Protein 5SY8 (pdb70)

Sequence (601 aa):
EVQLVESGGGLVKPGGSLRLSSCSASGFDFDNAWMTWVRQPPGKGLEWVGRITGPGEGWSVDYAAPVEGRFTISRLNSINFLYLEEMNNLRMEDSGLLYFCCARTGKYYDFWSGYPPGEEYFQDWGRGTLVTVSSASTKGPSVFPLAPSSSKSTSGGTAALGCCLVKDYFPEPVTVSWNSGALTSGVHTFPAVLQSSGLYSLSSVVVTVPSSSLGTQTYICNVNHKPSNTKVDKRVEPKSCELTQETGVSVALGQTVTITCCQQGDSLRSHYASWYQKKPGQAPILLFYGKNNNRPSGVPDRFSSGSASGNTASLTISGAQAEEDDAEYYCCSSRDKSGSRLSVFGGGTKKLTVLSQPKAAPSSVTLFPPSSEELQANKATLVCLISSDFYPGAVTVAWKADSSPVKAGVETTTPSSKQSSNNKYAASSYLSLTPEQWKSHRSYSCCQVTHEGSTVEKTVAPTECCGIHFRRRHYVRHLPKEVSQNDIIKALASPLINNDGMVVSDFADHVITREQNFPTGLPVEPVGVAIPHTDSKYVRQNAISVGILAEPVNFEDAGGEPDPVPVRVVFMLALGNWFDITNVLWWIKAVIQDEDFMQQLLVMNDDDEIYQSSIYTRISELEHH

Solvent-accessible surface area: 26384 Å² total; per-residue (Å²): 125,39,110,14,90,16,58,40,28,29,86,14,139,61,50,21,66,31,126,0,18,0,34,4,47,55,34,78,3,62,47,14,3,0,0,0,0,6,27,22,102,84,72,18,9,57,8,0,0,0,7,0,1,65,41,26,48,127,40,42,28,42,12,83,59,1,120,80,26,3,73,5,46,32,82,44,100,100,40,57,0,22,0,66,0,61,86,3,110,127,97,0,16,2,45,0,0,0,0,54,6,8,62,30,28,26,21,93,58,4,80,14,8,0,11,4,24,0,63,39,25,2,177,18,15,109,1,38,5,13,86,20,87,81,80,23,11,48,14,19,11,3,20,2,15,78,124,12,46,86,86,48,68,0,10,1,0,0,2,0,25,36,0,3,33,76,84,16,76,25,42,1,39,100,48,91,39,102,87,40,50,48,55,5,64,24,6,101,24,115,78,20,30,33,2,11,0,0,14,0,71,6,79,34,111,29,28,73,120,97,61,13,55,0,28,3,44,0,155,57,34,126,29,158,42,104,41,124,4,98,50,84,107,56,153,11,80,17,63,123,45,35,78,11,52,90,40,94,90,14,65,3,44,0,83,11,113,3,13,184,35,6,35,8,4,3,0,24,10,50,111,62,96,19,4,82,10,4,2,38,10,107,105,51,79,35,123,79,18,59,114,64,4,42,10,66,60,84,59,52,44,4,18,1,31,2,66,19,0,76,43,102,3,52,7,57,0,5,0,1,3,1,46,65,57,32,16,105,52,6,27,14,1,62,13,0,98,0,16,1,73,48,54,114,137,18,70,9,68,12,29,10,4,29,9,15,71,68,1,52,146,60,114,50,3,7,0,0,0,6,0,19,52,0,13,17,14,50,31,89,29,46,4,14,6,50,102,60,115,33,115,86,36,42,37,61,20,106,48,35,133,25,129,82,84,54,42,0,2,1,0,3,2,57,20,69,27,71,92,11,89,73,56,186,24,5,4,0,50,0,42,5,92,71,70,75,42,88,79,48,8,21,31,134,125,99,83,24,67,10,90,98,97,2,6,95,81,8,87,87,107,30,55,50,64,68,0,0,105,18,2,0,40,16,0,55,113,46,25,3,4,32,95,60,0,9,75,42,0,19,68,66,9,125,104,120,33,4,0,0,77,17,137,38,30,5,0,0,5,0,28,8,71,28,96,44,17,162,76,20,0,2,1,0,0,3,0,64,38,78,29,84,1,108,10,32,42,73,107,122,107,69,4,76,0,56,0,0,6,0,5,0,7,10,20,29,15,44,22,0,72,4,13,108,29,2,26,61,17,2,120,63,98,105,4,0,91,89,0,27,109,35,88,33,74,93,0,39,102,21,4,107,67,71,8,34,86,49,83,136,183

B-factor: mean 30.83, std 8.87, range [17.19, 96.01]

Radius of gyration: 32.03 Å; Cα contacts (8 Å, |Δi|>4): 1513; chains: 3; bounding box: 72×78×82 Å

Foldseek 3Di:
DWAKDKDFADEDAQQAKTKMKIAIDDDQLQQWKKWKWWAAVPGDIGTAKIFGHVVVPRDIDGDVVQPPFWDWDADNVRRMIMIIGGNDDQRNWGWMKMFTKDFDADVPPGDPPGDIDGDDMHPTGGHGYAPDDFDFWDKAWFAWDPVQDDDQKGKIWMKTDFGDDDDKDKDKPVNPDDAQKDKDDWDQDPVRTIMTMIMGMDGPVCLVPDWIWMWMADVVVRDTDIGIHHHPHD/DKAWDAEDEAEAFAKDKTKIFDQQLQAKKKWKWWADPPDDIDTADIDDWDGDPPRDPQWTWHGDHRMIMIMGRTDHQVSQTKMKIKIANHHPDPDMDIYPIYGYHHQDDDFDAWDKDKDWFDPVQVVVFWTKIKIKIDQGPPQDKDKWKDQQNHTDDPQKDKDGWDQDPVRGIIIMMMHIDTSVSLQVGQKMKIWMADPRDIDMDMDGPVDD/DADADLCLEDEDEPPQAPLNVLCSNCVVCVVVVFFAVCQSVQLVVVCVPQWAWDAFPPAIEGEGGHDLCGTDHWYKHKYFYPFFYWIQDRPPDPDTGGHGIYIYTHHNDDVVVVLVVVVVVVVSNPSVVVVVVNPDDSVVVRVVVVVSVVVSVVD

Nearest PDB structures (foldseek):
  5sy8-assembly1_L  TM=1.005E+00  e=1.284E-41  Homo sapiens
  5tfw-assembly1_L  TM=9.901E-01  e=6.618E-39  Homo sapiens
  5t5b-assembly1_L  TM=9.872E-01  e=4.093E-39  Homo sapiens
  5t29-assembly1_L  TM=7.265E-01  e=7.711E-38  Homo sapiens
  7mfb-assembly1_L  TM=7.291E-01  e=1.054E-36  Homo sapiens

Secondary structure (DSSP, 8-state):
--EEEEE---EE-TT--EEEEEEEESS-GGG-EEEEEEE-TTS--EEEEEE--GGGTT-EEE-TTTBTTEEEEEETTTTEEEEEE-S--GGG-EEEEEEEEEEE--TTT--TT-EEEEEEE---EEEEE--PPPBPPEEEEE---GGGEETTEEEEEEEEEEEBSS--EEEEGGGTB-TTEEEPPPEE-TTS-EEEEEEEEEEGGGTTT--EEEEEEEGGGTEEEEEEE-----/--EE-SEEEEETT--EEEEEE-GGGGTS--EEEEE-TTS--EEEEBTTTB--TTS-TTEEEEEETTEEEEEESS--GGG-EEEEEEEESSTT-S-EEE---EEEEEE-S--BPPEEEEEPPPHHHHHTT-EEEEEEEEEEBSS--EEEEEETTEEE-TTEEEPPPEE-TTS-EEEEEEEEE-HHHHHHSS-EEEEEEETTEEEEEEE-TT--/--B--GGGEEEE-TT--HHHHHHHHHHHHHHTTSB-TTHHHHHHHHHHHS--EE--SSSEEE-----GGGBSS-EEEEEEEEEEEEE-BTT--SS-EEEEEEEEEE--SHHHHHHHHHHHHHHTT-HHHHHHHTTS-HHHHHHHHHHHHHHHHH-

Structure (mmCIF, N/CA/C/O backbone):
data_5SY8
#
_entry.id   5SY8
#
_cell.length_a   41.404
_cell.length_b   56.596
_cell.length_c   64.196
_cell.angle_alpha   101.75
_cell.angle_beta   101.19
_cell.angle_gamma   92.17
#
_symmetry.space_group_name_H-M   'P 1'
#
loop_
_entity.id
_entity.type
_entity.pdbx_description
1 polymer '10E8 FAB HEAVY CHAIN'
2 polymer '10E8 FAB LIGHT CHAIN'
3 polymer '10E8 EPITOPE SCAFFOLD T117v2'
4 non-polymer GLYCEROL
5 water water
#
loop_
_atom_site.group_PDB
_atom_site.id
_atom_site.type_symbol
_atom_site.label_atom_id
_atom_site.label_alt_id
_atom_site.label_comp_id
_atom_site.label_asym_id
_atom_site.label_entity_id
_atom_site.label_seq_id
_atom_site.pdbx_PDB_ins_code
_atom_site.Cartn_x
_atom_site.Cartn_y
_atom_site.Cartn_z
_atom_site.occupancy
_atom_site.B_iso_or_equiv
_atom_site.auth_seq_id
_atom_site.auth_comp_id
_atom_site.auth_asym_id
_atom_site.auth_atom_id
_atom_site.pdbx_PDB_model_num
ATOM 1 N N . GLU A 1 1 ? -18.847 57.357 -54.707 1.00 35.77 1 GLU H N 1
ATOM 2 C CA . GLU A 1 1 ? -19.654 56.173 -54.438 1.00 35.18 1 GLU H CA 1
ATOM 3 C C . GLU A 1 1 ? -19.841 55.328 -55.694 1.00 34.00 1 GLU H C 1
ATOM 4 O O . GLU A 1 1 ? -19.024 54.460 -56.012 1.00 34.15 1 GLU H O 1
ATOM 6 N N . VAL A 1 2 ? -20.929 55.584 -56.409 1.00 32.76 2 VAL H N 1
ATOM 7 C CA . VAL A 1 2 ? -21.182 54.883 -57.658 1.00 31.32 2 VAL H CA 1
ATOM 8 C C . VAL A 1 2 ? -20.339 55.486 -58.780 1.00 30.87 2 VAL H C 1
ATOM 9 O O . VAL A 1 2 ? -20.336 56.702 -58.989 1.00 31.20 2 VAL H O 1
ATOM 13 N N . GLN A 1 3 ? -19.615 54.624 -59.483 1.00 30.39 3 GLN H N 1
ATOM 14 C CA . GLN A 1 3 ? -18.784 55.029 -60.614 1.00 30.80 3 GLN H CA 1
ATOM 15 C C . GLN A 1 3 ? -19.185 54.222 -61.837 1.00 29.11 3 GLN H C 1
ATOM 16 O O . GLN A 1 3 ? -19.153 52.993 -61.803 1.00 29.14 3 GLN H O 1
ATOM 22 N N . LEU A 1 4 ? -19.553 54.912 -62.908 1.00 27.20 4 LEU H N 1
ATOM 23 C CA . LEU A 1 4 ? -19.851 54.272 -64.179 1.00 25.94 4 LEU H CA 1
ATOM 24 C C . LEU A 1 4 ? -18.959 54.859 -65.263 1.00 26.01 4 LEU H C 1
ATOM 25 O O . LEU A 1 4 ? -18.950 56.068 -65.451 1.00 26.89 4 LEU H O 1
ATOM 30 N N . VAL A 1 5 ? -18.219 54.015 -65.979 1.00 25.60 5 VAL H N 1
ATOM 31 C CA . VAL A 1 5 ? -17.270 54.519 -66.971 1.00 25.32 5 VAL H CA 1
ATOM 32 C C . VAL A 1 5 ? -17.407 53.800 -68.300 1.00 25.38 5 VAL H C 1
ATOM 33 O O . VAL A 1 5 ? -17.042 52.622 -68.436 1.00 25.23 5 VAL H O 1
ATOM 37 N N . GLU A 1 6 ? -17.961 54.514 -69.272 1.00 25.10 6 GLU H N 1
ATOM 38 C CA . GLU A 1 6 ? -18.107 54.004 -70.628 1.00 23.89 6 GLU H CA 1
ATOM 39 C C . GLU A 1 6 ? -16.807 54.130 -71.413 1.00 23.59 6 GLU H C 1
ATOM 40 O O . GLU A 1 6 ? -16.044 55.101 -71.249 1.00 23.56 6 GLU H O 1
ATOM 46 N N . SER A 1 7 ? -16.572 53.169 -72.292 1.00 23.75 7 SER H N 1
ATOM 47 C CA . SER A 1 7 ? -15.449 53.254 -73.217 1.00 24.78 7 SER H CA 1
ATOM 48 C C . SER A 1 7 ? -15.779 52.548 -74.525 1.00 25.18 7 SER H C 1
ATOM 49 O O . SER A 1 7 ? -16.801 51.863 -74.629 1.00 25.07 7 SER H O 1
ATOM 52 N N . GLY A 1 8 ? -14.909 52.711 -75.521 1.00 26.33 8 GLY H N 1
ATOM 53 C CA . GLY A 1 8 ? -15.042 51.969 -76.758 1.00 28.05 8 GLY H CA 1
ATOM 54 C C . GLY A 1 8 ? -15.579 52.786 -77.914 1.00 29.56 8 GLY H C 1
ATOM 55 O O . GLY A 1 8 ? -15.524 52.353 -79.073 1.00 30.47 8 GLY H O 1
ATOM 56 N N . GLY A 1 9 ? -16.090 53.972 -77.607 1.00 30.16 9 GLY H N 1
ATOM 57 C CA . GLY A 1 9 ? -16.556 54.879 -78.634 1.00 30.77 9 GLY H CA 1
ATOM 58 C C . GLY A 1 9 ? -15.418 55.296 -79.544 1.00 31.47 9 GLY H C 1
ATOM 59 O O . GLY A 1 9 ? -14.252 55.279 -79.157 1.00 32.48 9 GLY H O 1
ATOM 60 N N . GLY A 1 10 ? -15.759 55.655 -80.772 1.00 31.20 10 GLY H N 1
ATOM 61 C CA . GLY A 1 10 ? -14.759 56.047 -81.744 1.00 30.65 10 GLY H CA 1
ATOM 62 C C . GLY A 1 10 ? -15.354 56.206 -83.124 1.00 30.69 10 GLY H C 1
ATOM 63 O O . GLY A 1 10 ? -16.579 56.201 -83.302 1.00 31.43 10 GLY H O 1
ATOM 64 N N . LEU A 1 11 ? -14.478 56.344 -84.105 1.00 30.94 11 LEU H N 1
ATOM 65 C CA . LEU A 1 11 ? -14.884 56.562 -85.474 1.00 32.34 11 LEU H CA 1
ATOM 66 C C . LEU A 1 11 ? -15.141 55.245 -86.182 1.00 32.73 11 LEU H C 1
ATOM 67 O O . LEU A 1 11 ? -14.361 54.293 -86.059 1.00 33.13 11 LEU H O 1
ATOM 72 N N . VAL A 1 12 ? -16.224 55.204 -86.943 1.00 32.34 12 VAL H N 1
ATOM 73 C CA . VAL A 1 12 ? -16.602 54.006 -87.669 1.00 32.85 12 VAL H CA 1
ATOM 74 C C . VAL A 1 12 ? -17.316 54.422 -88.951 1.00 33.66 12 VAL H C 1
ATOM 75 O O . VAL A 1 12 ? -18.014 55.437 -88.975 1.00 33.52 12 VAL H O 1
ATOM 79 N N . LYS A 1 13 ? -17.092 53.682 -90.033 1.00 35.06 13 LYS H N 1
ATOM 80 C CA . LYS A 1 13 ? -17.823 53.901 -91.276 1.00 35.95 13 LYS H CA 1
ATOM 81 C C . LYS A 1 13 ? -19.233 53.323 -91.206 1.00 35.61 13 LYS H C 1
ATOM 82 O O . LYS A 1 13 ? -19.466 52.338 -90.508 1.00 34.99 13 LYS H O 1
ATOM 88 N N . PRO A 1 14 ? -20.182 53.938 -91.929 1.00 35.88 14 PRO H N 1
ATOM 89 C CA . PRO A 1 14 ? -21.532 53.371 -92.049 1.00 36.07 14 PRO H CA 1
ATOM 90 C C . PRO A 1 14 ? -21.505 51.912 -92.516 1.00 35.86 14 PRO H C 1
ATOM 91 O O . PRO A 1 14 ? -20.780 51.576 -93.453 1.00 35.84 14 PRO H O 1
ATOM 95 N N . GLY A 1 15 ? -22.279 51.057 -91.850 1.00 35.61 15 GLY H N 1
ATOM 96 C CA . GLY A 1 15 ? -22.251 49.633 -92.127 1.00 35.73 15 GLY H CA 1
ATOM 97 C C . GLY A 1 15 ? -21.289 48.917 -91.196 1.00 36.10 15 GLY H C 1
ATOM 98 O O . GLY A 1 15 ? -21.289 47.687 -91.106 1.00 36.98 15 GLY H O 1
ATOM 99 N N . GLY A 1 16 ? -20.479 49.695 -90.483 1.00 35.45 16 GLY H N 1
ATOM 100 C CA . GLY A 1 16 ? -19.467 49.141 -89.601 1.00 35.39 16 GLY H CA 1
ATOM 101 C C . GLY A 1 16 ? -19.983 48.666 -88.254 1.00 35.38 16 GLY H C 1
ATOM 102 O O . GLY A 1 16 ? -21.176 48.770 -87.953 1.00 35.40 16 GLY H O 1
ATOM 103 N N . SER A 1 17 ? -19.071 48.134 -87.445 1.00 35.29 17 SER H N 1
ATOM 104 C CA . SER A 1 17 ? -19.409 47.607 -86.127 1.00 35.13 17 SER H CA 1
ATOM 105 C C . SER A 1 17 ? -18.562 48.232 -85.026 1.00 34.01 17 SER H C 1
ATOM 106 O O . SER A 1 17 ? -17.406 48.603 -85.245 1.00 34.43 17 SER H O 1
ATOM 109 N N . LEU A 1 18 ? -19.145 48.336 -83.839 1.00 32.93 18 LEU H N 1
ATOM 110 C CA . LEU A 1 18 ? -18.456 48.891 -82.691 1.00 31.96 18 LEU H CA 1
ATOM 111 C C . LEU A 1 18 ? -18.924 48.183 -81.426 1.00 31.54 18 LEU H C 1
ATOM 112 O O . LEU A 1 18 ? -20.081 47.785 -81.340 1.00 32.69 18 LEU H O 1
ATOM 117 N N . ARG A 1 19 ? -18.035 48.006 -80.455 1.00 30.43 19 ARG H N 1
ATOM 118 C CA . ARG A 1 19 ? -18.442 47.485 -79.154 1.00 29.57 19 ARG H CA 1
ATOM 119 C C . ARG A 1 19 ? -18.157 48.476 -78.041 1.00 27.50 19 ARG H C 1
ATOM 120 O O . ARG A 1 19 ? -17.010 48.882 -77.843 1.00 27.64 19 ARG H O 1
ATOM 128 N N . LEU A 1 20 ? -19.201 48.872 -77.321 1.00 25.89 20 LEU H N 1
ATOM 129 C CA . LEU A 1 20 ? -19.039 49.748 -76.173 1.00 24.96 20 LEU H CA 1
ATOM 130 C C . LEU A 1 20 ? -19.006 48.950 -74.876 1.00 25.01 20 LEU H C 1
ATOM 131 O O . LEU A 1 20 ? -19.626 47.888 -74.767 1.00 24.58 20 LEU H O 1
ATOM 136 N N A SER A 1 21 ? -18.275 49.464 -73.894 0.50 25.23 21 SER H N 1
ATOM 137 N N B SER A 1 21 ? -18.282 49.467 -73.892 0.50 25.37 21 SER H N 1
ATOM 138 C CA A SER A 1 21 ? -18.215 48.838 -72.580 0.50 25.58 21 SER H CA 1
ATOM 139 C CA B SER A 1 21 ? -18.220 48.836 -72.582 0.50 25.84 21 SER H CA 1
ATOM 140 C C A SER A 1 21 ? -18.553 49.856 -71.507 0.50 25.87 21 SER H C 1
ATOM 141 C C B SER A 1 21 ? -18.533 49.854 -71.500 0.50 26.07 21 SER H C 1
ATOM 142 O O A SER A 1 21 ? -18.427 51.064 -71.726 0.50 25.94 21 SER H O 1
ATOM 143 O O B SER A 1 21 ? -18.367 51.059 -71.705 0.50 26.22 21 SER H O 1
ATOM 148 N N . CYS A 1 22 ? -18.969 49.366 -70.346 1.00 26.13 22 CYS H N 1
ATOM 149 C CA . CYS A 1 22 ? -19.196 50.221 -69.194 1.00 27.27 22 CYS H CA 1
ATOM 150 C C . CYS A 1 22 ? -18.792 49.481 -67.932 1.00 26.90 22 CYS H C 1
ATOM 151 O O . CYS A 1 22 ? -19.345 48.432 -67.623 1.00 26.88 22 CYS H O 1
ATOM 154 N N . SER A 1 23 ? -17.814 50.023 -67.219 1.00 25.91 23 SER H N 1
ATOM 155 C CA . SER A 1 23 ? -17.393 49.466 -65.941 1.00 25.21 23 SER H CA 1
ATOM 156 C C . SER A 1 23 ? -18.268 50.040 -64.839 1.00 24.93 23 SER H C 1
ATOM 157 O O . SER A 1 23 ? -18.589 51.225 -64.841 1.00 24.83 23 SER H O 1
ATOM 160 N N . ALA A 1 24 ? -18.672 49.192 -63.902 1.00 24.85 24 ALA H N 1
ATOM 161 C CA . ALA A 1 24 ? -19.520 49.640 -62.811 1.00 26.12 24 ALA H CA 1
ATOM 162 C C . ALA A 1 24 ? -18.859 49.348 -61.475 1.00 27.88 24 ALA H C 1
ATOM 163 O O . ALA A 1 24 ? -18.284 48.273 -61.280 1.00 28.55 24 ALA H O 1
ATOM 165 N N . SER A 1 25 ? -18.934 50.308 -60.557 1.00 28.30 25 SER H N 1
ATOM 166 C CA . SER A 1 25 ? -18.440 50.093 -59.206 1.00 29.38 25 SER H CA 1
ATOM 167 C C . SER A 1 25 ? -19.275 50.852 -58.193 1.00 29.60 25 SER H C 1
ATOM 168 O O . SER A 1 25 ? -19.981 51.800 -58.542 1.00 29.46 25 SER H O 1
ATOM 171 N N . GLY A 1 26 ? -19.210 50.419 -56.941 1.00 30.12 26 GLY H N 1
ATOM 172 C CA . GLY A 1 26 ? -19.892 51.111 -55.864 1.00 30.63 26 GLY H CA 1
ATOM 173 C C . GLY A 1 26 ? -21.321 50.680 -55.608 1.00 30.73 26 GLY H C 1
ATOM 174 O O . GLY A 1 26 ? -22.044 51.330 -54.849 1.00 30.80 26 GLY H O 1
ATOM 175 N N . PHE A 1 27 ? -21.747 49.592 -56.240 1.00 30.73 27 PHE H N 1
ATOM 176 C CA . PHE A 1 27 ? -23.078 49.067 -55.972 1.00 30.35 27 PHE H CA 1
ATOM 177 C C . PHE A 1 27 ? -23.154 47.585 -56.342 1.00 30.70 27 PHE H C 1
ATOM 178 O O . PHE A 1 27 ? -22.212 47.032 -56.910 1.00 30.40 27 PHE H O 1
ATOM 186 N N . ASP A 1 28 ? -24.268 46.949 -55.981 1.00 31.12 28 ASP H N 1
ATOM 187 C CA . ASP A 1 28 ? -24.479 45.524 -56.197 1.00 31.17 28 ASP H CA 1
ATOM 188 C C . ASP A 1 28 ? -24.872 45.276 -57.654 1.00 29.82 28 ASP H C 1
ATOM 189 O O . ASP A 1 28 ? -26.050 45.197 -57.996 1.00 29.87 28 ASP H O 1
ATOM 194 N N . PHE A 1 29 ? -23.861 45.154 -58.505 1.00 28.55 29 PHE H N 1
ATOM 195 C CA . PHE A 1 29 ? -24.054 45.090 -59.946 1.00 27.19 29 PHE H CA 1
ATOM 196 C C . PHE A 1 29 ? -24.867 43.884 -60.394 1.00 27.07 29 PHE H C 1
ATOM 197 O O . PHE A 1 29 ? -25.713 44.010 -61.271 1.00 26.86 29 PHE H O 1
ATOM 205 N N . ASP A 1 30 ? -24.607 42.725 -59.796 1.00 28.20 30 ASP H N 1
ATOM 206 C CA . ASP A 1 30 ? -25.231 41.476 -60.236 1.00 29.36 30 ASP H CA 1
ATOM 207 C C . ASP A 1 30 ? -26.753 41.548 -60.212 1.00 29.27 30 ASP H C 1
ATOM 208 O O . ASP A 1 30 ? -27.424 40.917 -61.021 1.00 29.24 30 ASP H O 1
ATOM 213 N N . ASN A 1 31 ? -27.294 42.311 -59.274 1.00 29.26 31 ASN H N 1
ATOM 214 C CA . ASN A 1 31 ? -28.741 42.401 -59.133 1.00 30.09 31 ASN H CA 1
ATOM 215 C C . ASN A 1 31 ? -29.307 43.680 -59.737 1.00 27.90 31 ASN H C 1
ATOM 216 O O . ASN A 1 31 ? -30.517 43.912 -59.723 1.00 28.14 31 ASN H O 1
ATOM 221 N N . ALA A 1 32 ? -28.420 44.501 -60.292 1.00 25.91 32 ALA H N 1
ATOM 222 C CA . ALA A 1 32 ? -28.838 45.774 -60.851 1.00 24.17 32 ALA H CA 1
ATOM 223 C C . ALA A 1 32 ? -29.301 45.651 -62.299 1.00 22.81 32 ALA H C 1
ATOM 224 O O . ALA 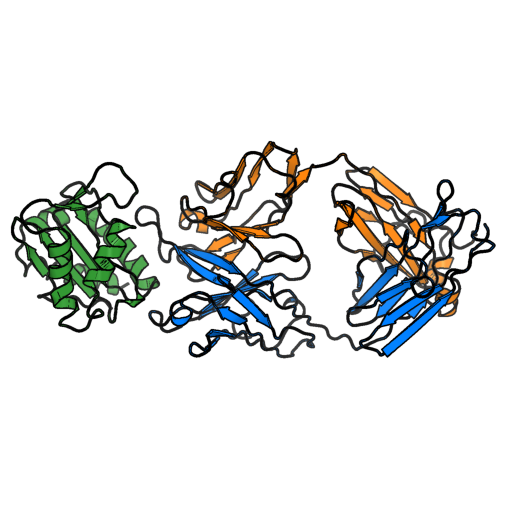A 1 32 ? -28.689 44.943 -63.107 1.00 23.91 32 ALA H O 1
ATOM 226 N N . TRP A 1 33 ? -30.390 46.339 -62.624 1.00 20.63 33 TRP H N 1
ATOM 227 C CA . TRP A 1 33 ? -30.778 46.555 -64.008 1.00 19.36 33 TRP H CA 1
ATOM 228 C C . TRP A 1 33 ? -29.924 47.677 -64.596 1.00 19.27 33 TRP H C 1
ATOM 229 O O . TRP A 1 33 ? -29.637 48.657 -63.908 1.00 18.69 33 TRP H O 1
ATOM 240 N N . MET A 1 34 ? -29.541 47.536 -65.859 1.00 19.14 34 MET H N 1
ATOM 241 C CA . MET A 1 34 ? -28.662 48.512 -66.515 1.00 19.05 34 MET H CA 1
ATOM 242 C C . MET A 1 34 ? -29.217 48.914 -67.860 1.00 18.93 34 MET H C 1
ATOM 243 O O . MET A 1 34 ? -29.679 48.058 -68.622 1.00 19.40 34 MET H O 1
ATOM 248 N N . THR A 1 35 ? -29.118 50.206 -68.175 1.00 18.33 35 THR H N 1
ATOM 249 C CA . THR A 1 35 ? -29.729 50.748 -69.366 1.00 18.58 35 THR H CA 1
ATOM 250 C C . THR A 1 35 ? -28.689 51.517 -70.183 1.00 18.54 35 THR H C 1
ATOM 251 O O . THR A 1 35 ? -27.814 52.167 -69.612 1.00 18.79 35 THR H O 1
ATOM 255 N N . TRP A 1 36 ? -28.777 51.426 -71.505 1.00 18.52 36 TRP H N 1
ATOM 256 C CA . TRP A 1 36 ? -28.038 52.332 -72.378 1.00 18.17 36 TRP H CA 1
ATOM 257 C C . TRP A 1 36 ? -28.957 53.409 -72.916 1.00 18.27 36 TRP H C 1
ATOM 258 O O . TRP A 1 36 ? -30.094 53.140 -73.289 1.00 18.69 36 TRP H O 1
ATOM 269 N N . VAL A 1 37 ? -28.433 54.632 -72.952 1.00 17.88 37 VAL H N 1
ATOM 270 C CA . VAL A 1 37 ? -29.141 55.799 -73.441 1.00 17.53 37 VAL H CA 1
ATOM 271 C C . VAL A 1 37 ? -28.174 56.555 -74.351 1.00 18.70 37 VAL H C 1
ATOM 272 O O . VAL A 1 37 ? -26.970 56.553 -74.097 1.00 19.00 37 VAL H O 1
ATOM 276 N N . ARG A 1 38 ? -28.676 57.177 -75.406 1.00 19.11 38 ARG H N 1
ATOM 277 C CA . ARG A 1 38 ? -27.771 57.936 -76.268 1.00 20.11 38 ARG H CA 1
ATOM 278 C C . ARG A 1 38 ? -28.297 59.334 -76.526 1.00 21.48 38 ARG H C 1
ATOM 279 O O . ARG A 1 38 ? -29.483 59.603 -76.364 1.00 21.52 38 ARG H O 1
ATOM 287 N N . GLN A 1 39 ? -27.386 60.234 -76.902 1.00 22.54 39 GLN H N 1
ATOM 288 C CA . GLN A 1 39 ? -27.765 61.578 -77.293 1.00 24.95 39 GLN H CA 1
ATOM 289 C C . GLN A 1 39 ? -27.082 61.913 -78.593 1.00 27.13 39 GLN H C 1
ATOM 290 O O . GLN A 1 39 ? -25.883 62.175 -78.611 1.00 26.17 39 GLN H O 1
ATOM 296 N N . PRO A 1 40 ? -27.839 61.872 -79.694 1.00 30.36 40 PRO H N 1
ATOM 297 C CA . PRO A 1 40 ? -27.297 62.287 -80.985 1.00 32.66 40 PRO H CA 1
ATOM 298 C C . PRO A 1 40 ? -26.926 63.757 -80.942 1.00 34.86 40 PRO H C 1
ATOM 299 O O . PRO A 1 40 ? -27.461 64.497 -80.110 1.00 34.97 40 PRO H O 1
ATOM 303 N N . PRO A 1 41 ? -25.993 64.173 -81.803 1.00 36.88 41 PRO H N 1
ATOM 304 C CA . PRO A 1 41 ? -25.603 65.580 -81.878 1.00 37.97 41 PRO H CA 1
ATOM 305 C C . PRO A 1 41 ? -26.797 66.519 -81.998 1.00 38.98 41 PRO H C 1
ATOM 306 O O . PRO A 1 41 ? -27.562 66.422 -82.960 1.00 39.46 41 PRO H O 1
ATOM 310 N N . GLY A 1 42 ? -26.965 67.393 -81.008 1.00 39.15 42 GLY H N 1
ATOM 311 C CA . GLY A 1 42 ? -27.979 68.432 -81.051 1.00 38.95 42 GLY H CA 1
ATOM 312 C C . GLY A 1 42 ? -29.380 67.976 -80.694 1.00 38.79 42 GLY H C 1
ATOM 313 O O . GLY A 1 42 ? -30.291 68.803 -80.557 1.00 39.63 42 GLY H O 1
ATOM 314 N N . LYS A 1 43 ? -29.553 66.665 -80.536 1.00 37.60 43 LYS H N 1
ATOM 315 C CA . LYS A 1 43 ? -30.861 66.082 -80.250 1.00 35.77 43 LYS H CA 1
ATOM 316 C C . LYS A 1 43 ? -30.989 65.765 -78.764 1.00 32.90 43 LYS H C 1
ATOM 317 O O . LYS A 1 43 ? -30.102 66.099 -77.976 1.00 32.86 43 LYS H O 1
ATOM 320 N N . GLY A 1 44 ? -32.089 65.124 -78.377 1.00 30.27 44 GLY H N 1
ATOM 321 C CA . GLY A 1 44 ? -32.303 64.808 -76.977 1.00 27.86 44 GLY H CA 1
ATOM 322 C C . GLY A 1 44 ? -31.876 63.401 -76.587 1.00 26.12 44 GLY H C 1
ATOM 323 O O . GLY A 1 44 ? -31.361 62.653 -77.412 1.00 26.84 44 GLY H O 1
ATOM 324 N N . LEU A 1 45 ? -32.093 63.042 -75.326 1.00 23.48 45 LEU H N 1
ATOM 325 C CA . LEU A 1 45 ? -31.780 61.689 -74.862 1.00 22.29 45 LEU H CA 1
ATOM 326 C C . LEU A 1 45 ? -32.716 60.688 -75.526 1.00 22.58 45 LEU H C 1
ATOM 327 O O . LEU A 1 45 ? -33.916 60.958 -75.691 1.00 23.16 45 LEU H O 1
ATOM 332 N N . GLU A 1 46 ? -32.169 59.534 -75.900 1.00 22.03 46 GLU H N 1
ATOM 333 C CA . GLU A 1 46 ? -32.954 58.438 -76.478 1.00 22.81 46 GLU H CA 1
ATOM 334 C C . GLU A 1 46 ? -32.657 57.115 -75.773 1.00 21.63 46 GLU H C 1
ATOM 335 O O . GLU A 1 46 ? -31.510 56.695 -75.687 1.00 22.20 46 GLU H O 1
ATOM 341 N N . TRP A 1 47 ? -33.703 56.454 -75.275 1.00 20.48 47 TRP H N 1
ATOM 342 C CA . TRP A 1 47 ? -33.554 55.145 -74.639 1.00 19.97 47 TRP H CA 1
ATOM 343 C C . TRP A 1 47 ? -33.143 54.106 -75.675 1.00 19.76 47 TRP H C 1
ATOM 344 O O . TRP A 1 47 ? -33.796 53.975 -76.707 1.00 20.65 47 TRP H O 1
ATOM 355 N N . VAL A 1 48 ? -32.052 53.384 -75.414 1.00 18.36 48 VAL H N 1
ATOM 356 C CA . VAL A 1 48 ? -31.567 52.396 -76.367 1.00 19.72 48 VAL H CA 1
ATOM 357 C C . VAL A 1 48 ? -32.033 50.989 -75.983 1.00 19.76 48 VAL H C 1
ATOM 358 O O . VAL A 1 48 ? -32.531 50.228 -76.822 1.00 19.85 48 VAL H O 1
ATOM 362 N N . GLY A 1 49 ? -31.856 50.641 -74.717 1.00 19.67 49 GLY H N 1
ATOM 363 C CA . GLY A 1 49 ? -32.314 49.349 -74.233 1.00 19.62 49 GLY H CA 1
ATOM 364 C C . GLY A 1 49 ? -31.878 49.073 -72.812 1.00 19.44 49 GLY H C 1
ATOM 365 O O . GLY A 1 49 ? -31.103 49.822 -72.236 1.00 18.88 49 GLY H O 1
ATOM 366 N N . ARG A 1 50 ? -32.361 47.976 -72.241 1.00 19.42 50 ARG H N 1
ATOM 367 C CA . ARG A 1 50 ? -32.112 47.698 -70.836 1.00 19.52 50 ARG H CA 1
ATOM 368 C C . ARG A 1 50 ? -32.007 46.204 -70.602 1.00 19.55 50 ARG H C 1
ATOM 369 O O . ARG A 1 50 ? -32.830 45.440 -71.112 1.00 20.18 50 ARG H O 1
ATOM 377 N N . ILE A 1 51 ? -31.037 45.799 -69.791 1.00 18.75 51 ILE H N 1
ATOM 378 C CA . ILE A 1 51 ? -30.919 44.394 -69.415 1.00 18.95 51 ILE H CA 1
ATOM 379 C C . ILE A 1 51 ? -31.280 44.225 -67.946 1.00 18.92 51 ILE H C 1
ATOM 380 O O . ILE A 1 51 ? -30.912 45.048 -67.098 1.00 18.80 51 ILE H O 1
ATOM 385 N N . THR A 1 52 ? -32.066 43.184 -67.664 1.00 19.57 52 THR H N 1
ATOM 386 C CA . THR A 1 52 ? -32.592 42.962 -66.330 1.00 20.49 52 THR H CA 1
ATOM 387 C C . THR A 1 52 ? -31.667 42.075 -65.503 1.00 21.41 52 THR H C 1
ATOM 388 O O . THR A 1 52 ? -30.530 41.820 -65.891 1.00 22.41 52 THR H O 1
ATOM 392 N N . GLY A 1 53 A -32.170 41.578 -64.376 1.00 21.52 52 GLY H N 1
ATOM 393 C CA . GLY A 1 53 A -31.367 40.787 -63.464 1.00 21.16 52 GLY H CA 1
ATOM 394 C C . GLY A 1 53 A -31.649 39.300 -63.549 1.00 21.28 52 GLY H C 1
ATOM 395 O O . GLY A 1 53 A -32.365 38.849 -64.444 1.00 20.53 52 GLY H O 1
ATOM 396 N N . PRO A 1 54 B -31.085 38.533 -62.609 1.00 22.73 52 PRO H N 1
ATOM 397 C CA . PRO A 1 54 B -31.202 37.075 -62.684 1.00 22.81 52 PRO H CA 1
ATOM 398 C C . PRO A 1 54 B -32.634 36.588 -62.498 1.00 22.93 52 PRO H C 1
ATOM 399 O O . PRO A 1 54 B -32.996 35.586 -63.099 1.00 22.59 52 PRO H O 1
ATOM 403 N N . GLY A 1 55 C -33.439 37.301 -61.714 1.00 23.21 52 GLY H N 1
ATOM 404 C CA . GLY A 1 55 C -34.798 36.850 -61.466 1.00 22.99 52 GLY H CA 1
ATOM 405 C C . GLY A 1 55 C -35.633 36.967 -62.727 1.00 22.58 52 GLY H C 1
ATOM 406 O O . GLY A 1 55 C -36.619 36.245 -62.905 1.00 23.74 52 GLY H O 1
ATOM 407 N N . GLU A 1 56 ? -35.228 37.874 -63.613 1.00 21.72 53 GLU H N 1
ATOM 408 C CA . GLU A 1 56 ? -35.895 38.033 -64.894 1.00 22.19 53 GLU H CA 1
ATOM 409 C C . GLU A 1 56 ? -35.214 37.230 -65.989 1.00 22.42 53 GLU H C 1
ATOM 410 O O . GLU A 1 56 ? -35.523 37.382 -67.167 1.00 24.03 53 GLU H O 1
ATOM 416 N N . GLY A 1 57 ? -34.263 36.400 -65.601 1.00 21.55 54 GLY H N 1
ATOM 417 C CA . GLY A 1 57 ? -33.492 35.640 -66.575 1.00 21.54 54 GLY H CA 1
ATOM 418 C C . GLY A 1 57 ? -32.648 36.501 -67.503 1.00 22.37 54 GLY H C 1
ATOM 419 O O . GLY A 1 57 ? -32.338 36.097 -68.628 1.00 23.12 54 GLY H O 1
ATOM 420 N N . TRP A 1 58 ? -32.292 37.688 -67.017 1.00 21.31 55 TRP H N 1
ATOM 421 C CA . TRP A 1 58 ? -31.447 38.637 -67.738 1.00 21.83 55 TRP H CA 1
ATOM 422 C C . TRP A 1 58 ? -32.048 39.011 -69.091 1.00 22.11 55 TRP H C 1
ATOM 423 O O . TRP A 1 58 ? -31.327 39.203 -70.053 1.00 23.13 55 TRP H O 1
ATOM 434 N N . SER A 1 59 ? -33.373 39.111 -69.164 1.00 22.33 56 SER H N 1
ATOM 435 C CA . SER A 1 59 ? -34.023 39.480 -70.417 1.00 22.88 56 SER H CA 1
ATOM 436 C C . SER A 1 59 ? -33.649 40.901 -70.802 1.00 22.53 56 SER H C 1
ATOM 437 O O . SER A 1 59 ? -33.353 41.732 -69.942 1.00 22.68 56 SER H O 1
ATOM 440 N N . VAL A 1 60 ? -33.662 41.168 -72.101 1.00 22.29 57 VAL H N 1
ATOM 441 C CA . VAL A 1 60 ? -33.307 42.488 -72.602 1.00 22.11 57 VAL H CA 1
ATOM 442 C C . VAL A 1 60 ? -34.441 43.039 -73.455 1.00 22.63 57 VAL H C 1
ATOM 443 O O . VAL A 1 60 ? -35.087 42.289 -74.202 1.00 23.35 57 VAL H O 1
ATOM 447 N N . ASP A 1 61 ? -34.693 44.338 -73.324 1.00 22.37 58 ASP H N 1
ATOM 448 C CA . ASP A 1 61 ? -35.634 45.045 -74.184 1.00 23.02 58 ASP H CA 1
ATOM 449 C C . ASP A 1 61 ? -34.895 46.123 -74.966 1.00 23.15 58 ASP H C 1
ATOM 450 O O . ASP A 1 61 ? -33.947 46.719 -74.453 1.00 23.20 58 ASP H O 1
ATOM 455 N N . TYR A 1 62 ? -35.329 46.351 -76.201 1.00 23.11 59 TYR H N 1
ATOM 456 C CA . TYR A 1 62 ? -34.657 47.290 -77.108 1.00 22.99 59 TYR H CA 1
ATOM 457 C C . TYR A 1 62 ? -35.615 48.291 -77.707 1.00 23.81 59 TYR H C 1
ATOM 458 O O . TYR A 1 62 ? -36.775 47.974 -77.959 1.00 23.97 59 TYR H O 1
ATOM 467 N N . ALA A 1 63 ? -35.115 49.491 -77.976 1.00 24.19 60 ALA H N 1
ATOM 468 C CA . ALA A 1 63 ? -35.867 50.481 -78.743 1.00 25.71 60 ALA H CA 1
ATOM 469 C C . ALA A 1 63 ? -36.012 49.993 -80.178 1.00 27.29 60 ALA H C 1
ATOM 470 O O . ALA A 1 63 ? -35.098 49.359 -80.703 1.00 27.40 60 ALA H O 1
ATOM 472 N N . ALA A 1 64 ? -37.141 50.299 -80.812 1.00 28.97 61 ALA H N 1
ATOM 473 C CA . ALA A 1 64 ? -37.421 49.811 -82.169 1.00 30.70 61 ALA H CA 1
ATOM 474 C C . ALA A 1 64 ? -36.346 50.142 -83.223 1.00 31.80 61 ALA H C 1
ATOM 475 O O . ALA A 1 64 ? -36.029 49.289 -84.058 1.00 32.79 61 ALA H O 1
ATOM 477 N N . PRO A 1 65 ? -35.783 51.366 -83.206 1.00 32.22 62 PRO H N 1
ATOM 478 C CA . PRO A 1 65 ? -34.799 51.613 -84.269 1.00 32.24 62 PRO H CA 1
ATOM 479 C C . PRO A 1 65 ? -33.490 50.826 -84.150 1.00 32.18 62 PRO H C 1
ATOM 480 O O . PRO A 1 65 ? -32.722 50.832 -85.110 1.00 33.29 62 PRO H O 1
ATOM 484 N N . VAL A 1 66 ? -33.226 50.177 -83.021 1.00 31.37 63 VAL H N 1
ATOM 485 C CA . VAL A 1 66 ? -31.960 49.460 -82.873 1.00 30.84 63 VAL H CA 1
ATOM 486 C C . VAL A 1 66 ? -32.145 47.944 -82.735 1.00 31.75 63 VAL H C 1
ATOM 487 O O . VAL A 1 66 ? -31.173 47.193 -82.723 1.00 31.47 63 VAL H O 1
ATOM 491 N N . GLU A 1 67 ? -33.388 47.496 -82.639 1.00 33.32 64 GLU H N 1
ATOM 492 C CA . GLU A 1 67 ? -33.651 46.074 -82.494 1.00 35.84 64 GLU H CA 1
ATOM 493 C C . GLU A 1 67 ? -33.058 45.304 -83.678 1.00 34.59 64 GLU H C 1
ATOM 494 O O . GLU A 1 67 ? -33.230 45.692 -84.834 1.00 34.72 64 GLU H O 1
ATOM 500 N N . GLY A 1 68 ? -32.309 44.248 -83.380 1.00 33.36 65 GLY H N 1
ATOM 501 C CA . GLY A 1 68 ? -31.699 43.436 -84.416 1.00 32.85 65 GLY H CA 1
ATOM 502 C C . GLY A 1 68 ? -30.297 43.852 -84.807 1.00 32.33 65 GLY H C 1
ATOM 503 O O . GLY A 1 68 ? -29.518 43.033 -85.289 1.00 33.59 65 GLY H O 1
ATOM 504 N N . ARG A 1 69 ? -29.968 45.126 -84.613 1.00 30.92 66 ARG H N 1
ATOM 505 C CA . ARG A 1 69 ? -28.623 45.614 -84.926 1.00 29.91 66 ARG H CA 1
ATOM 506 C C . ARG A 1 69 ? -27.761 45.722 -83.672 1.00 28.86 66 ARG H C 1
ATOM 507 O O . ARG A 1 69 ? -26.535 45.540 -83.721 1.00 29.50 66 ARG H O 1
ATOM 515 N N . PHE A 1 70 ? -28.399 46.059 -82.553 1.00 27.26 67 PHE H N 1
ATOM 516 C CA . PHE A 1 70 ? -27.691 46.255 -81.291 1.00 27.01 67 PHE H CA 1
ATOM 517 C C . PHE A 1 70 ? -27.923 45.097 -80.343 1.00 26.87 67 PHE H C 1
ATOM 518 O O . PHE A 1 70 ? -29.031 44.552 -80.277 1.00 28.16 67 PHE H O 1
ATOM 526 N N . THR A 1 71 ? -26.895 44.740 -79.583 1.00 25.92 68 THR H N 1
ATOM 527 C CA . THR A 1 71 ? -27.028 43.673 -78.595 1.00 25.48 68 THR H CA 1
ATOM 528 C C . THR A 1 71 ? -26.434 44.137 -77.276 1.00 24.86 68 THR H C 1
ATOM 529 O O . THR A 1 71 ? -25.272 44.543 -77.219 1.00 25.31 68 THR H O 1
ATOM 533 N N . ILE A 1 72 ? -27.249 44.113 -76.227 1.00 23.72 69 ILE H N 1
ATOM 534 C CA . ILE A 1 72 ? -26.802 44.452 -74.885 1.00 22.83 69 ILE H CA 1
ATOM 535 C C . ILE A 1 72 ? -26.455 43.187 -74.109 1.00 23.27 69 ILE H C 1
ATOM 536 O O . ILE A 1 72 ? -27.211 42.211 -74.149 1.00 24.28 69 ILE H O 1
ATOM 541 N N . SER A 1 73 ? -25.323 43.189 -73.408 1.00 23.14 70 SER H N 1
ATOM 542 C CA . SER A 1 73 ? -24.940 42.039 -72.583 1.00 23.56 70 SER H CA 1
ATOM 543 C C . SER A 1 73 ? -24.214 42.502 -71.320 1.00 23.76 70 SER H C 1
ATOM 544 O O . SER A 1 73 ? -23.874 43.684 -71.174 1.00 23.50 70 SER H O 1
ATOM 547 N N . ARG A 1 74 ? -23.992 41.566 -70.404 1.00 23.92 71 ARG H N 1
ATOM 548 C CA . ARG A 1 74 ? -23.334 41.878 -69.145 1.00 23.76 71 ARG H CA 1
ATOM 549 C C . ARG A 1 74 ? -22.378 40.764 -68.718 1.00 24.58 71 ARG H C 1
ATOM 550 O O . ARG A 1 74 ? -22.587 39.587 -69.033 1.00 25.02 71 ARG H O 1
ATOM 558 N N . LEU A 1 75 ? -21.322 41.153 -68.010 1.00 25.66 72 LEU H N 1
ATOM 559 C CA . LEU A 1 75 ? -20.401 40.210 -67.391 1.00 26.62 72 LEU H CA 1
ATOM 560 C C . LEU A 1 75 ? -20.323 40.479 -65.897 1.00 27.04 72 LEU H C 1
ATOM 561 O O . LEU A 1 75 ? -19.630 41.389 -65.469 1.00 27.35 72 LEU H O 1
ATOM 566 N N . ASN A 1 76 ? -21.018 39.676 -65.098 1.00 27.61 73 ASN H N 1
ATOM 567 C CA . ASN A 1 76 ? -21.183 39.980 -63.684 1.00 28.43 73 ASN H CA 1
ATOM 568 C C . ASN A 1 76 ? -19.927 39.799 -62.835 1.00 28.99 73 ASN H C 1
ATOM 569 O O . ASN A 1 76 ? -19.766 40.458 -61.794 1.00 29.30 73 ASN H O 1
ATOM 574 N N . SER A 1 77 ? -19.038 38.910 -63.263 1.00 29.09 74 SER H N 1
ATOM 575 C CA . SER A 1 77 ? -17.869 38.607 -62.452 1.00 30.05 74 SER H CA 1
ATOM 576 C C . SER A 1 77 ? -16.982 39.845 -62.288 1.00 29.31 74 SER H C 1
ATOM 577 O O . SER A 1 77 ? -16.416 40.057 -61.220 1.00 29.92 74 SER H O 1
ATOM 580 N N . ILE A 1 78 ? -16.906 40.676 -63.322 1.00 28.20 75 ILE H N 1
ATOM 581 C CA . ILE A 1 78 ? -16.018 41.850 -63.272 1.00 27.88 75 ILE H CA 1
ATOM 582 C C . ILE A 1 78 ? -16.806 43.150 -63.352 1.00 26.82 75 ILE H C 1
ATOM 583 O O . ILE A 1 78 ? -16.224 44.221 -63.504 1.00 27.35 75 ILE H O 1
ATOM 588 N N . ASN A 1 79 ? -18.131 43.047 -63.245 1.00 25.62 76 ASN H N 1
ATOM 589 C CA . ASN A 1 79 ? -19.023 44.215 -63.261 1.00 25.94 76 ASN H CA 1
ATOM 590 C C . ASN A 1 79 ? -18.934 45.042 -64.550 1.00 25.72 76 ASN H C 1
ATOM 591 O O . ASN A 1 79 ? -18.727 46.266 -64.505 1.00 24.99 76 ASN H O 1
ATOM 596 N N . PHE A 1 80 ? -19.106 44.387 -65.693 1.00 25.40 77 PHE H N 1
ATOM 597 C CA . PHE A 1 80 ? -19.127 45.093 -66.967 1.00 24.86 77 PHE H CA 1
ATOM 598 C C . PHE A 1 80 ? -20.456 44.970 -67.700 1.00 24.03 77 PHE H C 1
ATOM 599 O O . PHE A 1 80 ? -21.120 43.932 -67.647 1.00 23.83 77 PHE H O 1
ATOM 607 N N . LEU A 1 81 ? -20.832 46.060 -68.364 1.00 23.56 78 LEU H N 1
ATOM 608 C CA . LEU A 1 81 ? -21.979 46.101 -69.271 1.00 23.83 78 LEU H CA 1
ATOM 609 C C . LEU A 1 81 ? -21.457 46.366 -70.683 1.00 24.13 78 LEU H C 1
ATOM 610 O O . LEU A 1 81 ? -20.480 47.114 -70.854 1.00 23.93 78 LEU H O 1
ATOM 615 N N . TYR A 1 82 ? -22.079 45.762 -71.692 1.00 23.66 79 TYR H N 1
ATOM 616 C CA . TYR A 1 82 ? -21.628 45.971 -73.068 1.00 24.62 79 TYR H CA 1
ATOM 617 C C . TYR A 1 82 ? -22.769 46.354 -73.992 1.00 24.57 79 TYR H C 1
ATOM 618 O O . TYR A 1 82 ? -23.922 46.013 -73.748 1.00 24.31 79 TYR H O 1
ATOM 627 N N . LEU A 1 83 ? -22.422 47.055 -75.064 1.00 24.57 80 LEU H N 1
ATOM 628 C CA . LEU A 1 83 ? -23.330 47.287 -76.181 1.00 24.59 80 LEU H CA 1
ATOM 629 C C . LEU A 1 83 ? -22.587 47.002 -77.488 1.00 26.35 80 LEU H C 1
ATOM 630 O O . LEU A 1 83 ? -21.639 47.712 -77.839 1.00 26.33 80 LEU H O 1
ATOM 635 N N A GLU A 1 84 ? -23.004 45.953 -78.191 0.50 27.63 81 GLU H N 1
ATOM 636 N N B GLU A 1 84 ? -23.014 45.961 -78.194 0.50 27.62 81 GLU H N 1
ATOM 637 C CA A GLU A 1 84 ? -22.444 45.632 -79.501 0.50 29.74 81 GLU H CA 1
ATOM 638 C CA B GLU A 1 84 ? -22.451 45.642 -79.498 0.50 29.76 81 GLU H CA 1
ATOM 639 C C A GLU A 1 84 ? -23.347 46.219 -80.578 0.50 29.86 81 GLU H C 1
ATOM 640 C C B GLU A 1 84 ? -23.350 46.218 -80.582 0.50 29.90 81 GLU H C 1
ATOM 641 O O A GLU A 1 84 ? -24.558 45.996 -80.572 0.50 29.73 81 GLU H O 1
ATOM 642 O O B GLU A 1 84 ? -24.559 45.986 -80.585 0.50 29.85 81 GLU H O 1
ATOM 653 N N . MET A 1 85 ? -22.765 46.989 -81.491 1.00 30.46 82 MET H N 1
ATOM 654 C CA . MET A 1 85 ? -23.541 47.703 -82.493 1.00 32.61 82 MET H CA 1
ATOM 655 C C . MET A 1 85 ? -23.104 47.299 -83.901 1.00 33.19 82 MET H C 1
ATOM 656 O O . MET A 1 85 ? -21.945 47.487 -84.266 1.00 33.51 82 MET H O 1
ATOM 661 N N . ASN A 1 86 A -24.031 46.761 -84.686 1.00 33.74 82 ASN H N 1
ATOM 662 C CA . ASN A 1 86 A -23.747 46.338 -86.058 1.00 35.00 82 ASN H CA 1
ATOM 663 C C . ASN A 1 86 A -24.511 47.177 -87.079 1.00 35.74 82 ASN H C 1
ATOM 664 O O . ASN A 1 86 A -25.511 47.818 -86.731 1.00 35.87 82 ASN H O 1
ATOM 669 N N . ASN A 1 87 B -24.055 47.147 -88.333 1.00 36.11 82 ASN H N 1
ATOM 670 C CA . ASN A 1 87 B -24.685 47.888 -89.431 1.00 36.19 82 ASN H CA 1
ATOM 671 C C . ASN A 1 87 B -24.997 49.321 -89.016 1.00 35.61 82 ASN H C 1
ATOM 672 O O . ASN A 1 87 B -26.124 49.796 -89.132 1.00 35.69 82 ASN H O 1
ATOM 677 N N . LEU A 1 88 C -23.976 49.999 -88.516 1.00 34.93 82 LEU H N 1
ATOM 678 C CA . LEU A 1 88 C -24.133 51.343 -87.988 1.00 34.71 82 LEU H CA 1
ATOM 679 C C . LEU A 1 88 C -24.575 52.345 -89.051 1.00 35.52 82 LEU H C 1
ATOM 680 O O . LEU A 1 88 C -24.203 52.247 -90.224 1.00 35.28 82 LEU H O 1
ATOM 685 N N . ARG A 1 89 ? -25.393 53.297 -88.618 1.00 36.62 83 ARG H N 1
ATOM 686 C CA . ARG A 1 89 ? -25.926 54.347 -89.470 1.00 38.27 83 ARG H CA 1
ATOM 687 C C . ARG A 1 89 ? -25.372 55.685 -89.019 1.00 38.67 83 ARG H C 1
ATOM 688 O O . ARG A 1 89 ? -24.874 55.802 -87.899 1.00 37.89 83 ARG H O 1
ATOM 696 N N . MET A 1 90 ? -25.477 56.691 -89.882 1.00 39.92 84 MET H N 1
ATOM 697 C CA . MET A 1 90 ? -25.172 58.062 -89.494 1.00 40.96 84 MET H CA 1
ATOM 698 C C . MET A 1 90 ? -25.950 58.441 -88.245 1.00 40.49 84 MET H C 1
ATOM 699 O O . MET A 1 90 ? -25.397 59.022 -87.318 1.00 40.75 84 MET H O 1
ATOM 704 N N . GLU A 1 91 ? -27.229 58.078 -88.220 1.00 39.91 85 GLU H N 1
ATOM 705 C CA . GLU A 1 91 ? -28.131 58.458 -87.133 1.00 39.38 85 GLU H CA 1
ATOM 706 C C . GLU A 1 91 ? -27.760 57.819 -85.796 1.00 36.79 85 GLU H C 1
ATOM 707 O O . GLU A 1 91 ? -28.278 58.217 -84.749 1.00 36.95 85 GLU H O 1
ATOM 713 N N . ASP A 1 92 ? -26.877 56.826 -85.835 1.00 33.58 86 ASP H N 1
ATOM 714 C CA . ASP A 1 92 ? -26.399 56.172 -84.621 1.00 30.86 86 ASP H CA 1
ATOM 715 C C . ASP A 1 92 ? -25.282 56.957 -83.948 1.00 28.44 86 ASP H C 1
ATOM 716 O O . ASP A 1 92 ? -24.838 56.589 -82.865 1.00 28.12 86 ASP H O 1
ATOM 721 N N . SER A 1 93 ? -24.804 58.018 -84.594 1.00 26.88 87 SER H N 1
ATOM 722 C CA . SER A 1 93 ? -23.768 58.847 -83.983 1.00 26.16 87 SER H CA 1
ATOM 723 C C . SER A 1 93 ? -24.255 59.518 -82.709 1.00 25.35 87 SER H C 1
ATOM 724 O O . SER A 1 93 ? -25.448 59.800 -82.560 1.00 25.51 87 SER H O 1
ATOM 727 N N . GLY A 1 94 ? -23.329 59.772 -81.788 1.00 24.68 88 GLY H N 1
ATOM 728 C CA . GLY A 1 94 ? -23.658 60.485 -80.567 1.00 24.33 88 GLY H CA 1
ATOM 729 C C . GLY A 1 94 ? -23.007 59.974 -79.299 1.00 23.15 88 GLY H C 1
ATOM 730 O O . GLY A 1 94 ? -22.179 59.080 -79.334 1.00 22.59 88 GLY H O 1
ATOM 731 N N A LEU A 1 95 ? -23.407 60.541 -78.165 0.50 22.97 89 LEU H N 1
ATOM 732 N N B LEU A 1 95 ? -23.364 60.585 -78.174 0.50 23.14 89 LEU H N 1
ATOM 733 C CA A LEU A 1 95 ? -22.829 60.180 -76.880 0.50 22.50 89 LEU H CA 1
ATOM 734 C CA B LEU A 1 95 ? -22.847 60.167 -76.884 0.50 22.78 89 LEU H CA 1
ATOM 735 C C A LEU A 1 95 ? -23.663 59.080 -76.224 0.50 21.94 89 LEU H C 1
ATOM 736 C C B LEU A 1 95 ? -23.689 59.013 -76.376 0.50 21.99 89 LEU H C 1
ATOM 737 O O A LEU A 1 95 ? -24.850 59.269 -75.968 0.50 22.12 89 LEU H O 1
ATOM 738 O O B LEU A 1 95 ? -24.910 59.101 -76.372 0.50 22.13 89 LEU H O 1
ATOM 747 N N . TYR A 1 96 ? -23.028 57.944 -75.951 1.00 21.07 90 TYR H N 1
ATOM 748 C CA . TYR A 1 96 ? -23.712 56.777 -75.382 1.00 19.87 90 TYR H CA 1
ATOM 749 C C . TYR A 1 96 ? -23.436 56.668 -73.899 1.00 19.64 90 TYR H C 1
ATOM 750 O O . TYR A 1 96 ? -22.278 56.615 -73.474 1.00 19.77 90 TYR H O 1
ATOM 759 N N . PHE A 1 97 ? -24.507 56.656 -73.114 1.00 19.92 91 PHE H N 1
ATOM 760 C CA . PHE A 1 97 ? -24.433 56.597 -71.664 1.00 20.61 91 PHE H CA 1
ATOM 761 C C . PHE A 1 97 ? -24.903 55.267 -71.121 1.00 21.48 91 PHE H C 1
ATOM 762 O O . PHE A 1 97 ? -25.839 54.672 -71.640 1.00 21.29 91 PHE H O 1
ATOM 770 N N A CYS A 1 98 ? -24.249 54.781 -70.068 0.50 21.94 92 CYS H N 1
ATOM 771 N N B CYS A 1 98 ? -24.282 54.866 -70.034 0.50 22.14 92 CYS H N 1
ATOM 772 C CA A CYS A 1 98 ? -24.784 53.652 -69.308 0.50 23.49 92 CYS H CA 1
ATOM 773 C CA B CYS A 1 98 ? -24.752 53.746 -69.281 0.50 23.91 92 CYS H CA 1
ATOM 774 C C A CYS A 1 98 ? -25.357 54.159 -67.984 0.50 22.29 92 CYS H C 1
ATOM 775 C C B CYS A 1 98 ? -25.407 54.238 -67.995 0.50 22.11 92 CYS H C 1
ATOM 776 O O A CYS A 1 98 ? -24.817 55.079 -67.365 0.50 22.08 92 CYS H O 1
ATOM 777 O O B CYS A 1 98 ? -24.963 55.223 -67.401 0.50 21.31 92 CYS H O 1
ATOM 782 N N . ALA A 1 99 ? -26.478 53.575 -67.568 1.00 20.82 93 ALA H N 1
ATOM 783 C CA . ALA A 1 99 ? -27.185 54.050 -66.385 1.00 20.96 93 ALA H CA 1
ATOM 784 C C . ALA A 1 99 ? -27.681 52.923 -65.492 1.00 20.23 93 ALA H C 1
ATOM 785 O O . ALA A 1 99 ? -28.311 51.958 -65.957 1.00 20.45 93 ALA H O 1
ATOM 787 N N . ARG A 1 100 ? -27.411 53.071 -64.203 1.00 19.82 94 ARG H N 1
ATOM 788 C CA . ARG A 1 100 ? -27.980 52.182 -63.196 1.00 20.81 94 ARG H CA 1
ATOM 789 C C . ARG A 1 100 ? -29.465 52.487 -63.102 1.00 20.12 94 ARG H C 1
ATOM 790 O O . ARG A 1 100 ? -29.865 53.637 -62.967 1.00 20.44 94 ARG H O 1
ATOM 798 N N . THR A 1 101 ? -30.279 51.442 -63.170 1.00 18.70 95 THR H N 1
ATOM 799 C CA . THR A 1 101 ? -31.721 51.607 -63.365 1.00 18.83 95 THR H CA 1
ATOM 800 C C . THR A 1 101 ? -32.529 51.094 -62.180 1.00 19.62 95 THR H C 1
ATOM 801 O O . THR A 1 101 ? -32.454 49.909 -61.817 1.00 21.80 95 THR H O 1
ATOM 805 N N . GLY A 1 102 ? -33.286 51.999 -61.566 1.00 18.87 96 GLY H N 1
ATOM 806 C CA . GLY A 1 102 ? -34.168 51.637 -60.468 1.00 18.92 96 GLY H CA 1
ATOM 807 C C . GLY A 1 102 ? -35.552 51.270 -60.967 1.00 19.90 96 GLY H C 1
ATOM 808 O O . GLY A 1 102 ? -35.921 51.586 -62.095 1.00 20.49 96 GLY H O 1
ATOM 809 N N . LYS A 1 103 ? -36.313 50.579 -60.123 1.00 19.93 97 LYS H N 1
ATOM 810 C CA . LYS A 1 103 ? -37.689 50.215 -60.451 1.00 20.04 97 LYS H CA 1
ATOM 811 C C . LYS A 1 103 ? -38.652 50.792 -59.424 1.00 20.78 97 LYS H C 1
ATOM 812 O O . LYS A 1 103 ? -38.419 50.692 -58.223 1.00 21.82 97 LYS H O 1
ATOM 818 N N . TYR A 1 104 ? -39.745 51.365 -59.914 1.00 20.38 98 TYR H N 1
ATOM 819 C CA . TYR A 1 104 ? -40.744 52.013 -59.076 1.00 20.36 98 TYR H CA 1
ATOM 820 C C . TYR A 1 104 ? -42.155 51.466 -59.338 1.00 20.84 98 TYR H C 1
ATOM 821 O O . TYR A 1 104 ? -42.556 51.292 -60.481 1.00 20.82 98 TYR H O 1
ATOM 830 N N . TYR A 1 105 ? -42.899 51.206 -58.268 1.00 20.90 99 TYR H N 1
ATOM 831 C CA . TYR A 1 105 ? -44.304 50.825 -58.376 1.00 21.37 99 TYR H CA 1
ATOM 832 C C . TYR A 1 105 ? -45.020 51.307 -57.128 1.00 22.91 99 TYR H C 1
ATOM 833 O O . TYR A 1 105 ? -44.715 50.849 -56.031 1.00 23.92 99 TYR H O 1
ATOM 842 N N . ASP A 1 106 ? -45.956 52.244 -57.286 1.00 23.46 100 ASP H N 1
ATOM 843 C CA . ASP A 1 106 ? -46.776 52.679 -56.163 1.00 24.27 100 ASP H CA 1
ATOM 844 C C . ASP A 1 106 ? -47.968 51.741 -56.000 1.00 24.48 100 ASP H C 1
ATOM 845 O O . ASP A 1 106 ? -48.749 51.571 -56.919 1.00 25.01 100 ASP H O 1
ATOM 850 N N . PHE A 1 107 A -48.097 51.123 -54.841 1.00 24.36 100 PHE H N 1
ATOM 851 C CA . PHE A 1 107 A -49.124 50.099 -54.689 1.00 24.24 100 PHE H CA 1
ATOM 852 C C . PHE A 1 107 A -50.531 50.605 -55.004 1.00 23.95 100 PHE H C 1
ATOM 853 O O . PHE A 1 107 A -51.266 49.973 -55.760 1.00 23.59 100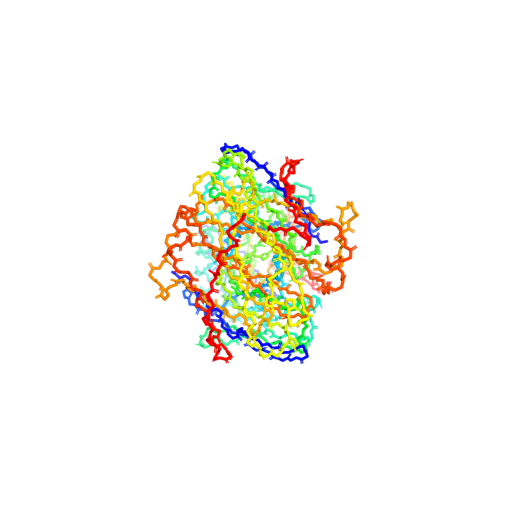 PHE H O 1
ATOM 861 N N . TRP A 1 108 B -50.901 51.751 -54.437 1.00 24.43 100 TRP H N 1
ATOM 862 C CA . TRP A 1 108 B -52.292 52.179 -54.529 1.00 25.21 100 TRP H CA 1
ATOM 863 C C . TRP A 1 108 B -52.631 52.837 -55.862 1.00 26.08 100 TRP H C 1
ATOM 864 O O . TRP A 1 108 B -53.778 52.794 -56.297 1.00 26.71 100 TRP H O 1
ATOM 875 N N . SER A 1 109 C -51.646 53.430 -56.535 1.00 26.33 100 SER H N 1
ATOM 876 C CA . SER A 1 109 C -51.956 54.152 -57.766 1.00 27.72 100 SER H CA 1
ATOM 877 C C . SER A 1 109 C -51.252 53.593 -58.999 1.00 28.66 100 SER H C 1
ATOM 878 O O . SER A 1 109 C -51.407 54.127 -60.102 1.00 30.14 100 SER H O 1
ATOM 881 N N . GLY A 1 110 D -50.473 52.534 -58.811 1.00 27.24 100 GLY H N 1
ATOM 882 C CA . GLY A 1 110 D -49.615 52.030 -59.870 1.00 26.31 100 GLY H CA 1
ATOM 883 C C . GLY A 1 110 D -50.252 51.044 -60.827 1.00 25.17 100 GLY H C 1
ATOM 884 O O . GLY A 1 110 D -51.301 50.450 -60.531 1.00 25.13 100 GLY H O 1
ATOM 885 N N . TYR A 1 111 E -49.597 50.870 -61.975 1.00 24.32 100 TYR H N 1
ATOM 886 C CA . TYR A 1 111 E -50.017 49.918 -62.997 1.00 23.98 100 TYR H CA 1
ATOM 887 C C . TYR A 1 111 E -48.790 49.131 -63.480 1.00 22.63 100 TYR H C 1
ATOM 888 O O . TYR A 1 111 E -47.753 49.711 -63.735 1.00 22.39 100 TYR H O 1
ATOM 897 N N . PRO A 1 112 F -48.886 47.800 -63.588 1.00 21.64 100 PRO H N 1
ATOM 898 C CA . PRO A 1 112 F -47.698 47.041 -64.004 1.00 21.95 100 PRO H CA 1
ATOM 899 C C . PRO A 1 112 F -47.238 47.423 -65.410 1.00 21.94 100 PRO H C 1
ATOM 900 O O . PRO A 1 112 F -48.084 47.748 -66.231 1.00 22.93 100 PRO H O 1
ATOM 904 N N . PRO A 1 113 G -45.924 47.380 -65.691 1.00 21.59 100 PRO H N 1
ATOM 905 C CA . PRO A 1 113 G -44.854 46.976 -64.782 1.00 21.17 100 PRO H CA 1
ATOM 906 C C . PRO A 1 113 G -44.213 48.161 -64.084 1.00 21.12 100 PRO H C 1
ATOM 907 O O . PRO A 1 113 G -42.982 48.223 -63.974 1.00 22.58 100 PRO H O 1
ATOM 911 N N . GLY A 1 114 H -45.023 49.094 -63.612 1.00 20.97 100 GLY H N 1
ATOM 912 C CA . GLY A 1 114 H -44.459 50.256 -62.957 1.00 20.33 100 GLY H CA 1
ATOM 913 C C . GLY A 1 114 H -43.557 51.040 -63.888 1.00 21.71 100 GLY H C 1
ATOM 914 O O . GLY A 1 114 H -43.773 51.069 -65.099 1.00 22.96 100 GLY H O 1
ATOM 915 N N . GLU A 1 115 I -42.529 51.647 -63.316 1.00 21.21 100 GLU H N 1
ATOM 916 C CA . GLU A 1 115 I -41.649 52.531 -64.081 1.00 20.89 100 GLU H CA 1
ATOM 917 C C . GLU A 1 115 I -40.192 52.301 -63.768 1.00 20.92 100 GLU H C 1
ATOM 918 O O . GLU A 1 115 I -39.839 51.912 -62.660 1.00 21.82 100 GLU H O 1
ATOM 924 N N . GLU A 1 116 J -39.346 52.529 -64.766 1.00 20.30 100 GLU H N 1
ATOM 925 C CA . GLU A 1 116 J -37.905 52.458 -64.568 1.00 19.70 100 GLU H CA 1
ATOM 926 C C . GLU A 1 116 J -37.343 53.857 -64.566 1.00 20.04 100 GLU H C 1
ATOM 927 O O . GLU A 1 116 J -37.802 54.715 -65.311 1.00 21.34 100 GLU H O 1
ATOM 933 N N . TYR A 1 117 K -36.385 54.094 -63.693 1.00 19.25 100 TYR H N 1
ATOM 934 C CA . TYR A 1 117 K -35.777 55.414 -63.629 1.00 20.05 100 TYR H CA 1
ATOM 935 C C . TYR A 1 117 K -34.269 55.280 -63.533 1.00 19.90 100 TYR H C 1
ATOM 936 O O . TYR A 1 117 K -33.739 54.236 -63.168 1.00 19.89 100 TYR H O 1
ATOM 945 N N . PHE A 1 118 L -33.563 56.347 -63.880 1.00 19.50 100 PHE H N 1
ATOM 946 C CA . PHE A 1 118 L -32.131 56.213 -64.100 1.00 20.25 100 PHE H CA 1
ATOM 947 C C . PHE A 1 118 L -31.354 56.972 -63.042 1.00 21.30 100 PHE H C 1
ATOM 948 O O . PHE A 1 118 L -31.156 58.172 -63.138 1.00 21.18 100 PHE H O 1
ATOM 956 N N . GLN A 1 119 ? -30.925 56.243 -62.013 1.00 22.55 101 GLN H N 1
ATOM 957 C CA . GLN A 1 119 ? -30.479 56.889 -60.787 1.00 24.66 101 GLN H CA 1
ATOM 958 C C . GLN A 1 119 ? -29.009 57.285 -60.783 1.00 23.92 101 GLN H C 1
ATOM 959 O O . GLN A 1 119 ? -28.638 58.207 -60.063 1.00 24.33 101 GLN H O 1
ATOM 965 N N . ASP A 1 120 ? -28.184 56.597 -61.570 1.00 23.37 102 ASP H N 1
ATOM 966 C CA . ASP A 1 120 ? -26.781 56.988 -61.740 1.00 23.40 102 ASP H CA 1
ATOM 967 C C . ASP A 1 120 ? -26.368 56.836 -63.193 1.00 22.19 102 ASP H C 1
ATOM 968 O O . ASP A 1 120 ? -26.712 55.858 -63.832 1.00 21.78 102 ASP H O 1
ATOM 973 N N . TRP A 1 121 ? -25.628 57.816 -63.702 1.00 21.56 103 TRP H N 1
ATOM 974 C CA . TRP A 1 121 ? -25.196 57.834 -65.091 1.00 21.93 103 TRP H CA 1
ATOM 975 C C . TRP A 1 121 ? -23.694 57.981 -65.201 1.00 22.21 103 TRP H C 1
ATOM 976 O O . TRP A 1 121 ? -23.077 58.684 -64.399 1.00 23.54 103 TRP H O 1
ATOM 987 N N . GLY A 1 122 ? -23.110 57.373 -66.221 1.00 22.02 104 GLY H N 1
ATOM 988 C CA . GLY A 1 122 ? -21.736 57.695 -66.578 1.00 22.35 104 GLY H CA 1
ATOM 989 C C . GLY A 1 122 ? -21.673 58.974 -67.396 1.00 23.23 104 GLY H C 1
ATOM 990 O O . GLY A 1 122 ? -22.709 59.578 -67.675 1.00 23.37 104 GLY H O 1
ATOM 991 N N . ARG A 1 123 ? -20.468 59.377 -67.808 1.00 23.82 105 ARG H N 1
ATOM 992 C CA . ARG A 1 123 ? -20.311 60.586 -68.606 1.00 25.58 105 ARG H CA 1
ATOM 993 C C . ARG A 1 123 ? -20.403 60.348 -70.106 1.00 24.73 105 ARG H C 1
ATOM 994 O O . ARG A 1 123 ? -20.409 61.291 -70.889 1.00 25.72 105 ARG H O 1
ATOM 1002 N N . GLY A 1 124 ? -20.454 59.089 -70.509 1.00 23.37 106 GLY H N 1
ATOM 1003 C CA . GLY A 1 124 ? -20.707 58.755 -71.892 1.00 22.53 106 GLY H CA 1
ATOM 1004 C C . GLY A 1 124 ? -19.453 58.480 -72.684 1.00 22.63 106 GLY H C 1
ATOM 1005 O O . GLY A 1 124 ? -18.367 58.941 -72.316 1.00 23.83 106 GLY H O 1
ATOM 1006 N N . THR A 1 125 ? -19.611 57.731 -73.769 1.00 22.41 107 THR H N 1
ATOM 1007 C CA . THR A 1 125 ? -18.547 57.529 -74.744 1.00 22.35 107 THR H CA 1
ATOM 1008 C C . THR A 1 125 ? -19.060 57.945 -76.121 1.00 22.51 107 THR H C 1
ATOM 1009 O O . THR A 1 125 ? -20.208 57.656 -76.484 1.00 22.34 107 THR H O 1
ATOM 1013 N N . LEU A 1 126 ? -18.212 58.657 -76.870 1.00 23.64 108 LEU H N 1
ATOM 1014 C CA . LEU A 1 126 ? -18.626 59.265 -78.130 1.00 24.05 108 LEU H CA 1
ATOM 1015 C C . LEU A 1 126 ? -18.457 58.336 -79.335 1.00 24.37 108 LEU H C 1
ATOM 1016 O O . LEU A 1 126 ? -17.358 57.852 -79.623 1.00 25.14 108 LEU H O 1
ATOM 1021 N N . VAL A 1 127 ? -19.550 58.138 -80.062 1.00 24.19 109 VAL H N 1
ATOM 1022 C CA . VAL A 1 127 ? -19.562 57.319 -81.261 1.00 25.16 109 VAL H CA 1
ATOM 1023 C C . VAL A 1 127 ? -19.764 58.225 -82.462 1.00 26.39 109 VAL H C 1
ATOM 1024 O O . VAL A 1 127 ? -20.699 59.024 -82.507 1.00 26.47 109 VAL H O 1
ATOM 1028 N N . THR A 1 128 ? -18.869 58.109 -83.432 1.00 27.37 110 THR H N 1
ATOM 1029 C CA . THR A 1 128 ? -18.945 58.933 -84.623 1.00 28.20 110 THR H CA 1
ATOM 1030 C C . THR A 1 128 ? -19.025 58.046 -85.865 1.00 28.15 110 THR H C 1
ATOM 1031 O O . THR A 1 128 ? -18.083 57.339 -86.197 1.00 27.71 110 THR H O 1
ATOM 1035 N N . VAL A 1 129 ? -20.168 58.068 -86.535 1.00 28.10 111 VAL H N 1
ATOM 1036 C CA . VAL A 1 129 ? -20.319 57.310 -87.760 1.00 29.49 111 VAL H CA 1
ATOM 1037 C C . VAL A 1 129 ? -20.158 58.252 -88.936 1.00 31.21 111 VAL H C 1
ATOM 1038 O O . VAL A 1 129 ? -20.915 59.206 -89.084 1.00 32.26 111 VAL H O 1
ATOM 1042 N N . SER A 1 130 ? -19.152 57.989 -89.758 1.00 31.39 112 SER H N 1
ATOM 1043 C CA . SER A 1 130 ? -18.833 58.864 -90.872 1.00 32.77 112 SER H CA 1
ATOM 1044 C C . SER A 1 130 ? -18.116 58.104 -91.981 1.00 34.50 112 SER H C 1
ATOM 1045 O O . SER A 1 130 ? -17.317 57.207 -91.715 1.00 34.14 112 SER H O 1
ATOM 1048 N N . SER A 1 131 ? -18.398 58.460 -93.226 1.00 36.78 113 SER H N 1
ATOM 1049 C CA . SER A 1 131 ? -17.683 57.858 -94.344 1.00 39.07 113 SER H CA 1
ATOM 1050 C C . SER A 1 131 ? -16.497 58.722 -94.771 1.00 39.68 113 SER H C 1
ATOM 1051 O O . SER A 1 131 ? -15.842 58.431 -95.767 1.00 39.55 113 SER H O 1
ATOM 1054 N N . ALA A 1 132 ? -16.214 59.774 -94.008 1.00 40.43 114 ALA H N 1
ATOM 1055 C CA . ALA A 1 132 ? -15.121 60.679 -94.355 1.00 41.34 114 ALA H CA 1
ATOM 1056 C C . ALA A 1 132 ? -13.750 60.049 -94.124 1.00 42.06 114 ALA H C 1
ATOM 1057 O O . ALA A 1 132 ? -13.566 59.255 -93.203 1.00 43.08 114 ALA H O 1
ATOM 1059 N N . SER A 1 133 ? -12.791 60.419 -94.969 1.00 41.53 115 SER H N 1
ATOM 1060 C CA . SER A 1 133 ? -11.407 59.982 -94.817 1.00 41.24 115 SER H CA 1
ATOM 1061 C C . SER A 1 133 ? -10.575 61.051 -94.120 1.00 40.42 115 SER H C 1
ATOM 1062 O O . SER A 1 133 ? -10.883 62.241 -94.208 1.00 40.63 115 SER H O 1
ATOM 1065 N N . THR A 1 134 ? -9.515 60.621 -93.442 1.00 39.09 116 THR H N 1
ATOM 1066 C CA . THR A 1 134 ? -8.578 61.547 -92.814 1.00 37.79 116 THR H CA 1
ATOM 1067 C C . THR A 1 134 ? -8.083 62.574 -93.822 1.00 36.53 116 THR H C 1
ATOM 1068 O O . THR A 1 134 ? -7.659 62.225 -94.922 1.00 36.21 116 THR H O 1
ATOM 1072 N N . LYS A 1 135 ? -8.160 63.846 -93.448 1.00 35.28 117 LYS H N 1
ATOM 1073 C CA . LYS A 1 135 ? -7.736 64.918 -94.335 1.00 34.61 117 LYS H CA 1
ATOM 1074 C C . LYS A 1 135 ? -7.231 66.103 -93.533 1.00 33.27 117 LYS H C 1
ATOM 1075 O O . LYS A 1 135 ? -7.905 66.568 -92.620 1.00 32.95 117 LYS H O 1
ATOM 1081 N N . GLY A 1 136 ? -6.038 66.579 -93.868 1.00 31.98 118 GLY H N 1
ATOM 1082 C CA . GLY A 1 136 ? -5.498 67.765 -93.227 1.00 31.27 118 GLY H CA 1
ATOM 1083 C C . GLY A 1 136 ? -6.163 69.021 -93.764 1.00 30.56 118 GLY H C 1
ATOM 1084 O O . GLY A 1 136 ? -6.601 69.055 -94.916 1.00 30.57 118 GLY H O 1
ATOM 1085 N N . PRO A 1 137 ? -6.237 70.069 -92.937 1.00 30.10 119 PRO H N 1
ATOM 1086 C CA . PRO A 1 137 ? -6.946 71.277 -93.360 1.00 29.71 119 PRO H CA 1
ATOM 1087 C C . PRO A 1 137 ? -6.137 72.141 -94.325 1.00 29.29 119 PRO H C 1
ATOM 1088 O O . PRO A 1 137 ? -4.910 72.030 -94.382 1.00 29.94 119 PRO H O 1
ATOM 1092 N N . SER A 1 138 ? -6.837 72.977 -95.085 1.00 28.45 120 SER H N 1
ATOM 1093 C CA . SER A 1 138 ? -6.216 74.110 -95.762 1.00 28.05 120 SER H CA 1
ATOM 1094 C C . SER A 1 138 ? -6.358 75.292 -94.827 1.00 26.51 120 SER H C 1
ATOM 1095 O O . SER A 1 138 ? -7.396 75.454 -94.198 1.00 26.49 120 SER H O 1
ATOM 1098 N N . VAL A 1 139 ? -5.331 76.123 -94.729 1.00 25.17 121 VAL H N 1
ATOM 1099 C CA . VAL A 1 139 ? -5.392 77.266 -93.824 1.00 24.66 121 VAL H CA 1
ATOM 1100 C C . VAL A 1 139 ? -5.296 78.588 -94.591 1.00 23.67 121 VAL H C 1
ATOM 1101 O O . VAL A 1 139 ? -4.365 78.799 -95.371 1.00 23.99 121 VAL H O 1
ATOM 1105 N N . PHE A 1 140 ? -6.262 79.473 -94.370 1.00 23.02 122 PHE H N 1
ATOM 1106 C CA . PHE A 1 140 ? -6.304 80.736 -95.094 1.00 23.74 122 PHE H CA 1
ATOM 1107 C C . PHE A 1 140 ? -6.349 81.913 -94.133 1.00 23.86 122 PHE H C 1
ATOM 1108 O O . PHE A 1 140 ? -7.035 81.873 -93.107 1.00 24.11 122 PHE H O 1
ATOM 1116 N N . PRO A 1 141 ? -5.628 82.985 -94.469 1.00 24.15 123 PRO H N 1
ATOM 1117 C CA . PRO A 1 141 ? -5.616 84.168 -93.608 1.00 24.48 123 PRO H CA 1
ATOM 1118 C C . PRO A 1 141 ? -6.913 84.956 -93.710 1.00 25.11 123 PRO H C 1
ATOM 1119 O O . PRO A 1 141 ? -7.467 85.067 -94.801 1.00 26.20 123 PRO H O 1
ATOM 1123 N N . LEU A 1 142 ? -7.386 85.478 -92.583 1.00 24.01 124 LEU H N 1
ATOM 1124 C CA . LEU A 1 142 ? -8.526 86.388 -92.537 1.00 22.67 124 LEU H CA 1
ATOM 1125 C C . LEU A 1 142 ? -8.006 87.772 -92.158 1.00 23.03 124 LEU H C 1
ATOM 1126 O O . LEU A 1 142 ? -7.874 88.106 -90.979 1.00 23.21 124 LEU H O 1
ATOM 1131 N N . ALA A 1 143 ? -7.704 88.572 -93.172 1.00 23.79 125 ALA H N 1
ATOM 1132 C CA . ALA A 1 143 ? -6.970 89.830 -92.973 1.00 24.18 125 ALA H CA 1
ATOM 1133 C C . ALA A 1 143 ? -7.784 90.898 -92.262 1.00 24.51 125 ALA H C 1
ATOM 1134 O O . ALA A 1 143 ? -8.981 91.018 -92.490 1.00 24.29 125 ALA H O 1
ATOM 1136 N N . PRO A 1 144 ? -7.126 91.693 -91.405 1.00 24.83 126 PRO H N 1
ATOM 1137 C CA . PRO A 1 144 ? -7.846 92.790 -90.755 1.00 26.70 126 PRO H CA 1
ATOM 1138 C C . PRO A 1 144 ? -8.016 93.957 -91.717 1.00 30.14 126 PRO H C 1
ATOM 1139 O O . PRO A 1 144 ? -7.211 94.133 -92.627 1.00 29.96 126 PRO H O 1
ATOM 1143 N N . SER A 1 145 ? -9.070 94.738 -91.524 1.00 34.16 127 SER H N 1
ATOM 1144 C CA . SER A 1 145 ? -9.285 95.937 -92.318 1.00 38.46 127 SER H CA 1
ATOM 1145 C C . SER A 1 145 ? -10.168 96.880 -91.525 1.00 43.31 127 SER H C 1
ATOM 1146 O O . SER A 1 145 ? -10.491 96.602 -90.372 1.00 42.77 127 SER H O 1
ATOM 1149 N N A SER A 1 146 ? -10.558 97.989 -92.144 0.50 45.79 128 SER H N 1
ATOM 1150 N N B SER A 1 146 ? -10.562 97.988 -92.143 0.50 45.79 128 SER H N 1
ATOM 1151 C CA A SER A 1 146 ? -11.459 98.940 -91.504 0.50 48.15 128 SER H CA 1
ATOM 1152 C CA B SER A 1 146 ? -11.452 98.940 -91.491 0.50 48.10 128 SER H CA 1
ATOM 1153 C C A SER A 1 146 ? -12.781 98.265 -91.151 0.50 49.91 128 SER H C 1
ATOM 1154 C C B SER A 1 146 ? -12.791 98.280 -91.162 0.50 49.92 128 SER H C 1
ATOM 1155 O O A SER A 1 146 ? -13.403 98.584 -90.138 0.50 50.05 128 SER H O 1
ATOM 1156 O O B SER A 1 146 ? -13.434 98.621 -90.169 0.50 50.09 128 SER H O 1
ATOM 1161 N N . LYS A 1 147 ? -13.190 97.318 -91.991 1.00 51.05 129 LYS H N 1
ATOM 1162 C CA . LYS A 1 147 ? -14.460 96.616 -91.809 1.00 53.54 129 LYS H CA 1
ATOM 1163 C C . LYS A 1 147 ? -14.473 95.719 -90.569 1.00 54.18 129 LYS H C 1
ATOM 1164 O O . LYS A 1 147 ? -15.540 95.408 -90.044 1.00 54.17 129 LYS H O 1
ATOM 1170 N N . SER A 1 148 ? -13.298 95.302 -90.103 1.00 54.65 130 SER H N 1
ATOM 1171 C CA . SER A 1 148 ? -13.219 94.487 -88.890 1.00 55.11 130 SER H CA 1
ATOM 1172 C C . SER A 1 148 ? -12.520 95.236 -87.756 1.00 55.22 130 SER H C 1
ATOM 1173 O O . SER A 1 148 ? -12.034 94.626 -86.802 1.00 55.04 130 SER H O 1
ATOM 1176 N N . THR A 1 149 ? -12.481 96.562 -87.863 1.00 55.30 131 THR H N 1
ATOM 1177 C CA . THR A 1 149 ? -11.881 97.399 -86.829 1.00 55.16 131 THR H CA 1
ATOM 1178 C C . THR A 1 149 ? -12.950 98.206 -86.094 1.00 54.50 131 THR H C 1
ATOM 1179 O O . THR A 1 149 ? -13.784 98.857 -86.718 1.00 54.51 131 THR H O 1
ATOM 1183 N N . SER A 1 150 ? -12.928 98.148 -84.766 1.00 53.66 132 SER H N 1
ATOM 1184 C CA . SER A 1 150 ? -13.855 98.924 -83.947 1.00 52.86 132 SER H CA 1
ATOM 1185 C C . SER A 1 150 ? -13.115 99.636 -82.830 1.00 51.52 132 SER H C 1
ATOM 1186 O O . SER A 1 150 ? -12.526 98.988 -81.968 1.00 51.57 132 SER H O 1
ATOM 1189 N N . GLY A 1 151 ? -13.146 100.967 -82.860 1.00 49.88 133 GLY H N 1
ATOM 1190 C CA . GLY A 1 151 ? -12.621 101.788 -81.783 1.00 48.13 133 GLY H CA 1
ATOM 1191 C C . GLY A 1 151 ? -11.285 101.353 -81.206 1.00 46.21 133 GLY H C 1
ATOM 1192 O O . GLY A 1 151 ? -11.199 100.970 -80.035 1.00 46.46 133 GLY H O 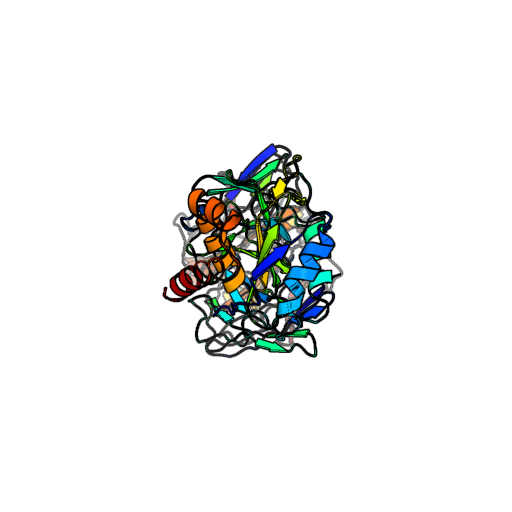1
ATOM 1193 N N . GLY A 1 152 ? -10.244 101.400 -82.029 1.00 43.79 134 GLY H N 1
ATOM 1194 C CA . GLY A 1 152 ? -8.899 101.118 -81.565 1.00 41.50 134 GLY H CA 1
ATOM 1195 C C . GLY A 1 152 ? -8.483 99.660 -81.638 1.00 39.32 134 GLY H C 1
ATOM 1196 O O . GLY A 1 152 ? -7.312 99.345 -81.443 1.00 39.18 134 GLY H O 1
ATOM 1197 N N . THR A 1 153 ? -9.430 98.764 -81.895 1.00 37.36 135 THR H N 1
ATOM 1198 C CA . THR A 1 153 ? -9.078 97.350 -82.007 1.00 35.15 135 THR H CA 1
ATOM 1199 C C . THR A 1 153 ? -9.515 96.754 -83.341 1.00 31.87 135 THR H C 1
ATOM 1200 O O . THR A 1 153 ? -10.545 97.116 -83.897 1.00 31.81 135 THR H O 1
ATOM 1204 N N . ALA A 1 154 ? -8.715 95.831 -83.851 1.00 28.83 136 ALA H N 1
ATOM 1205 C CA . ALA A 1 154 ? -9.024 95.160 -85.107 1.00 26.38 136 ALA H CA 1
ATOM 1206 C C . ALA A 1 154 ? -9.088 93.660 -84.900 1.00 25.46 136 ALA H C 1
ATOM 1207 O O . ALA A 1 154 ? -8.327 93.113 -84.108 1.00 25.58 136 ALA H O 1
ATOM 1209 N N . ALA A 1 155 ? -9.999 93.000 -85.608 1.00 24.11 137 ALA H N 1
ATOM 1210 C CA . ALA A 1 155 ? -10.045 91.540 -85.602 1.00 23.11 137 ALA H CA 1
ATOM 1211 C C . ALA A 1 155 ? -9.363 90.963 -86.836 1.00 22.73 137 ALA H C 1
ATOM 1212 O O . ALA A 1 155 ? -9.569 91.440 -87.949 1.00 23.23 137 ALA H O 1
ATOM 1214 N N . LEU A 1 156 ? -8.546 89.939 -86.629 1.00 22.31 138 LEU H N 1
ATOM 1215 C CA . LEU A 1 156 ? -7.963 89.182 -87.726 1.00 22.47 138 LEU H CA 1
ATOM 1216 C C . LEU A 1 156 ? -7.983 87.718 -87.332 1.00 23.45 138 LEU H C 1
ATOM 1217 O O . LEU A 1 156 ? -8.212 87.380 -86.175 1.00 24.59 138 LEU H O 1
ATOM 1222 N N . GLY A 1 157 ? -7.773 86.831 -88.283 1.00 22.97 139 GLY H N 1
ATOM 1223 C CA . GLY A 1 157 ? -7.785 85.435 -87.918 1.00 23.17 139 GLY H CA 1
ATOM 1224 C C . GLY A 1 157 ? -7.315 84.502 -88.993 1.00 23.63 139 GLY H C 1
ATOM 1225 O O . GLY A 1 157 ? -6.720 84.921 -89.985 1.00 23.16 139 GLY H O 1
ATOM 1226 N N A CYS A 1 158 ? -7.598 83.221 -88.778 0.50 23.68 140 CYS H N 1
ATOM 1227 N N B CYS A 1 158 ? -7.546 83.208 -88.808 0.50 24.32 140 CYS H N 1
ATOM 1228 C CA A CYS A 1 158 ? -7.298 82.191 -89.753 0.50 23.81 140 CYS H CA 1
ATOM 1229 C CA B CYS A 1 158 ? -7.286 82.291 -89.905 0.50 25.51 140 CYS H CA 1
ATOM 1230 C C A CYS A 1 158 ? -8.515 81.319 -89.953 0.50 23.23 140 CYS H C 1
ATOM 1231 C C B CYS A 1 158 ? -8.337 81.208 -89.967 0.50 24.29 140 CYS H C 1
ATOM 1232 O O A CYS A 1 158 ? -9.258 81.037 -89.007 0.50 23.47 140 CYS H O 1
ATOM 1233 O O B CYS A 1 158 ? -8.786 80.678 -88.950 0.50 24.73 140 CYS H O 1
ATOM 1238 N N . LEU A 1 159 ? -8.724 80.919 -91.199 1.00 23.17 141 LEU H N 1
ATOM 1239 C CA . LEU A 1 159 ? -9.739 79.952 -91.526 1.00 22.21 141 LEU H CA 1
ATOM 1240 C C . LEU A 1 159 ? -9.083 78.601 -91.689 1.00 22.01 141 LEU H C 1
ATOM 1241 O O . LEU A 1 159 ? -8.150 78.466 -92.477 1.00 22.14 141 LEU H O 1
ATOM 1246 N N . VAL A 1 160 ? -9.577 77.610 -90.952 1.00 21.68 142 VAL H N 1
ATOM 1247 C CA . VAL A 1 160 ? -9.036 76.263 -91.001 1.00 22.03 142 VAL H CA 1
ATOM 1248 C C . VAL A 1 160 ? -10.075 75.380 -91.676 1.00 22.46 142 VAL H C 1
ATOM 1249 O O . VAL A 1 160 ? -11.073 74.996 -91.063 1.00 21.99 142 VAL H O 1
ATOM 1253 N N . LYS A 1 161 ? -9.855 75.082 -92.950 1.00 23.86 143 LYS H N 1
ATOM 1254 C CA . LYS A 1 161 ? -10.932 74.576 -93.791 1.00 26.37 143 LYS H CA 1
ATOM 1255 C C . LYS A 1 161 ? -10.792 73.103 -94.173 1.00 26.64 143 LYS H C 1
ATOM 1256 O O . LYS A 1 161 ? -9.710 72.638 -94.513 1.00 26.17 143 LYS H O 1
ATOM 1262 N N . ASP A 1 162 ? -11.915 72.391 -94.097 1.00 26.92 144 ASP H N 1
ATOM 1263 C CA . ASP A 1 162 ? -12.072 71.051 -94.665 1.00 26.86 144 ASP H CA 1
ATOM 1264 C C . ASP A 1 162 ? -11.098 70.009 -94.122 1.00 26.04 144 ASP H C 1
ATOM 1265 O O . ASP A 1 162 ? -10.262 69.496 -94.868 1.00 26.98 144 ASP H O 1
ATOM 1270 N N . TYR A 1 163 ? -11.214 69.686 -92.839 1.00 24.13 145 TYR H N 1
ATOM 1271 C CA . TYR A 1 163 ? -10.364 68.663 -92.232 1.00 23.27 145 TYR H CA 1
ATOM 1272 C C . TYR A 1 163 ? -11.209 67.565 -91.614 1.00 24.32 145 TYR H C 1
ATOM 1273 O O . TYR A 1 163 ? -12.401 67.751 -91.355 1.00 24.13 145 TYR H O 1
ATOM 1282 N N . PHE A 1 164 ? -10.581 66.419 -91.368 1.00 25.40 146 PHE H N 1
ATOM 1283 C CA . PHE A 1 164 ? -11.257 65.318 -90.696 1.00 25.87 146 PHE H CA 1
ATOM 1284 C C . PHE A 1 164 ? -10.209 64.376 -90.132 1.00 26.40 146 PHE H C 1
ATOM 1285 O O . PHE A 1 164 ? -9.225 64.103 -90.797 1.00 26.30 146 PHE H O 1
ATOM 1293 N N . PRO A 1 165 ? -10.412 63.875 -88.908 1.00 27.35 147 PRO H N 1
ATOM 1294 C CA . PRO A 1 165 ? -11.491 64.169 -87.967 1.00 27.95 147 PRO H CA 1
ATOM 1295 C C . PRO A 1 165 ? -11.107 65.319 -87.046 1.00 28.43 147 PRO H C 1
ATOM 1296 O O . PRO A 1 165 ? -10.071 65.951 -87.265 1.00 27.78 147 PRO H O 1
ATOM 1300 N N . GLU A 1 166 ? -11.933 65.603 -86.045 1.00 29.20 148 GLU H N 1
ATOM 1301 C CA . GLU A 1 166 ? -11.536 66.493 -84.960 1.00 30.52 148 GLU H CA 1
ATOM 1302 C C . GLU A 1 166 ? -10.400 65.828 -84.178 1.00 30.67 148 GLU H C 1
ATOM 1303 O O . GLU A 1 166 ? -10.270 64.604 -84.193 1.00 30.48 148 GLU H O 1
ATOM 1309 N N . PRO A 1 167 ? -9.578 66.616 -83.478 1.00 31.19 149 PRO H N 1
ATOM 1310 C CA . PRO A 1 167 ? -9.590 68.072 -83.388 1.00 31.22 149 PRO H CA 1
ATOM 1311 C C . PRO A 1 167 ? -8.407 68.715 -84.093 1.00 31.30 149 PRO H C 1
ATOM 1312 O O . PRO A 1 167 ? -7.463 68.038 -84.506 1.00 30.84 149 PRO H O 1
ATOM 1316 N N . VAL A 1 168 ? -8.480 70.031 -84.228 1.00 31.75 150 VAL H N 1
ATOM 1317 C CA . VAL A 1 168 ? -7.331 70.844 -84.605 1.00 32.00 150 VAL H CA 1
ATOM 1318 C C . VAL A 1 168 ? -7.008 71.789 -83.458 1.00 32.32 150 VAL H C 1
ATOM 1319 O O . VAL A 1 168 ? -7.875 72.108 -82.644 1.00 32.47 150 VAL H O 1
ATOM 1323 N N . THR A 1 169 ? -5.764 72.243 -83.391 1.00 32.28 151 THR H N 1
ATOM 1324 C CA . THR A 1 169 ? -5.408 73.272 -82.425 1.00 32.47 151 THR H CA 1
ATOM 1325 C C . THR A 1 169 ? -4.845 74.482 -83.146 1.00 31.61 151 THR H C 1
ATOM 1326 O O . THR A 1 169 ? -4.231 74.361 -84.203 1.00 31.69 151 THR H O 1
ATOM 1330 N N . VAL A 1 170 ? -5.090 75.653 -82.577 1.00 30.97 152 VAL H N 1
ATOM 1331 C CA . VAL A 1 170 ? -4.604 76.886 -83.153 1.00 30.62 152 VAL H CA 1
ATOM 1332 C C . VAL A 1 170 ? -3.914 77.686 -82.074 1.00 30.85 152 VAL H C 1
ATOM 1333 O O . VAL A 1 170 ? -4.457 77.876 -80.983 1.00 31.73 152 VAL H O 1
ATOM 1337 N N . SER A 1 171 ? -2.707 78.142 -82.367 1.00 30.27 153 SER H N 1
ATOM 1338 C CA . SER A 1 171 ? -2.062 79.105 -81.499 1.00 30.02 153 SER H CA 1
ATOM 1339 C C . SER A 1 171 ? -1.677 80.290 -82.358 1.00 28.73 153 SER H C 1
ATOM 1340 O O . SER A 1 171 ? -1.761 80.229 -83.586 1.00 28.59 153 SER H O 1
ATOM 1343 N N . TRP A 1 172 ? -1.272 81.371 -81.709 1.00 27.55 154 TRP H N 1
ATOM 1344 C CA . TRP A 1 172 ? -0.869 82.575 -82.423 1.00 27.61 154 TRP H CA 1
ATOM 1345 C C . TRP A 1 172 ? 0.527 82.998 -82.013 1.00 27.90 154 TRP H C 1
ATOM 1346 O O . TRP A 1 172 ? 0.831 83.069 -80.823 1.00 28.11 154 TRP H O 1
ATOM 1357 N N . ASN A 1 173 ? 1.364 83.276 -83.010 1.00 28.27 155 ASN H N 1
ATOM 1358 C CA . ASN A 1 173 ? 2.748 83.672 -82.772 1.00 29.31 155 ASN H CA 1
ATOM 1359 C C . ASN A 1 173 ? 3.456 82.673 -81.867 1.00 30.66 155 ASN H C 1
ATOM 1360 O O . ASN A 1 173 ? 4.177 83.047 -80.939 1.00 30.40 155 ASN H O 1
ATOM 1365 N N . SER A 1 174 ? 3.216 81.394 -82.154 1.00 32.65 156 SER H N 1
ATOM 1366 C CA . SER A 1 174 ? 3.824 80.287 -81.421 1.00 34.97 156 SER H CA 1
ATOM 1367 C C . SER A 1 174 ? 3.476 80.328 -79.943 1.00 36.58 156 SER H C 1
ATOM 1368 O O . SER A 1 174 ? 4.250 79.866 -79.106 1.00 37.57 156 SER H O 1
ATOM 1371 N N . GLY A 1 175 ? 2.317 80.893 -79.628 1.00 36.91 157 GLY H N 1
ATOM 1372 C CA . GLY A 1 175 ? 1.843 80.944 -78.258 1.00 37.19 157 GLY H CA 1
ATOM 1373 C C . GLY A 1 175 ? 2.277 82.183 -77.502 1.00 37.50 157 GLY H C 1
ATOM 1374 O O . GLY A 1 175 ? 1.979 82.321 -76.317 1.00 37.18 157 GLY H O 1
ATOM 1375 N N . ALA A 1 176 ? 2.985 83.086 -78.178 1.00 38.19 158 ALA H N 1
ATOM 1376 C CA . ALA A 1 176 ? 3.389 84.345 -77.554 1.00 39.12 158 ALA H CA 1
ATOM 1377 C C . ALA A 1 176 ? 2.198 85.295 -77.446 1.00 39.41 158 ALA H C 1
ATOM 1378 O O . ALA A 1 176 ? 2.185 86.201 -76.619 1.00 39.51 158 ALA H O 1
ATOM 1380 N N . LEU A 1 177 ? 1.193 85.071 -78.286 1.00 39.15 159 LEU H N 1
ATOM 1381 C CA . LEU A 1 177 ? 0.002 85.906 -78.293 1.00 38.91 159 LEU H CA 1
ATOM 1382 C C . LEU A 1 177 ? -1.212 85.103 -77.847 1.00 39.33 159 LEU H C 1
ATOM 1383 O O . LEU A 1 177 ? -1.632 84.176 -78.538 1.00 38.93 159 LEU H O 1
ATOM 1388 N N . THR A 1 178 ? -1.775 85.456 -76.696 1.00 39.92 160 THR H N 1
ATOM 1389 C CA . THR A 1 178 ? -2.914 84.716 -76.164 1.00 40.23 160 THR H CA 1
ATOM 1390 C C . THR A 1 178 ? -4.087 85.624 -75.780 1.00 39.94 160 THR H C 1
ATOM 1391 O O . THR A 1 178 ? -5.248 85.210 -75.836 1.00 40.23 160 THR H O 1
ATOM 1395 N N . SER A 1 179 ? -3.793 86.864 -75.403 1.00 39.04 161 SER H N 1
ATOM 1396 C CA . SER A 1 179 ? -4.851 87.814 -75.076 1.00 38.05 161 SER H CA 1
ATOM 1397 C C . SER A 1 179 ? -5.669 88.159 -76.316 1.00 35.80 161 SER H C 1
ATOM 1398 O O . SER A 1 179 ? -5.115 88.460 -77.369 1.00 35.68 161 SER H O 1
ATOM 1401 N N . GLY A 1 180 ? -6.990 88.109 -76.188 1.00 33.86 162 GLY H N 1
ATOM 1402 C CA . GLY A 1 180 ? -7.865 88.442 -77.296 1.00 31.79 162 GLY H CA 1
ATOM 1403 C C . GLY A 1 180 ? -8.104 87.316 -78.287 1.00 30.19 162 GLY H C 1
ATOM 1404 O O . GLY A 1 180 ? -8.743 87.517 -79.314 1.00 30.04 162 GLY H O 1
ATOM 1405 N N . VAL A 1 181 ? -7.600 86.125 -77.989 1.00 29.05 163 VAL H N 1
ATOM 1406 C CA . VAL A 1 181 ? -7.785 85.002 -78.906 1.00 28.28 163 VAL H CA 1
ATOM 1407 C C . VAL A 1 181 ? -9.118 84.295 -78.668 1.00 28.14 163 VAL H C 1
ATOM 1408 O O . VAL A 1 181 ? -9.441 83.946 -77.538 1.00 28.38 163 VAL H O 1
ATOM 1412 N N . HIS A 1 182 ? -9.875 84.086 -79.744 1.00 27.22 164 HIS H N 1
ATOM 1413 C CA . HIS A 1 182 ? -11.117 83.324 -79.699 1.00 27.03 164 HIS H CA 1
ATOM 1414 C C . HIS A 1 182 ? -11.143 82.322 -80.848 1.00 25.80 164 HIS H C 1
ATOM 1415 O O . HIS A 1 182 ? -11.287 82.693 -82.007 1.00 25.06 164 HIS H O 1
ATOM 1422 N N . THR A 1 183 ? -10.990 81.045 -80.520 1.00 25.37 165 THR H N 1
ATOM 1423 C CA . THR A 1 183 ? -11.099 79.990 -81.515 1.00 24.81 165 THR H CA 1
ATOM 1424 C C . THR A 1 183 ? -12.498 79.385 -81.443 1.00 24.46 165 THR H C 1
ATOM 1425 O O . THR A 1 183 ? -12.907 78.848 -80.409 1.00 24.94 165 THR H O 1
ATOM 1429 N N . PHE A 1 184 ? -13.240 79.515 -82.538 1.00 23.55 166 PHE H N 1
ATOM 1430 C CA . PHE A 1 184 ? -14.646 79.124 -82.573 1.00 22.88 166 PHE H CA 1
ATOM 1431 C C . PHE A 1 184 ? -14.805 77.623 -82.791 1.00 23.41 166 PHE H C 1
ATOM 1432 O O . PHE A 1 184 ? -14.044 77.024 -83.533 1.00 23.58 166 PHE H O 1
ATOM 1440 N N . PRO A 1 185 ? -15.805 77.011 -82.141 1.00 24.34 167 PRO H N 1
ATOM 1441 C CA . PRO A 1 185 ? -16.154 75.610 -82.385 1.00 23.80 167 PRO H CA 1
ATOM 1442 C C . PRO A 1 185 ? -16.353 75.329 -83.863 1.00 23.74 167 PRO H C 1
ATOM 1443 O O . PRO A 1 185 ? -16.893 76.168 -84.596 1.00 23.54 167 PRO H O 1
ATOM 1447 N N . ALA A 1 186 ? -15.933 74.147 -84.296 1.00 24.52 168 ALA H N 1
ATOM 1448 C CA . ALA A 1 186 ? -15.977 73.808 -85.705 1.00 24.67 168 ALA H CA 1
ATOM 1449 C C . ALA A 1 186 ? -17.400 73.572 -86.185 1.00 25.75 168 ALA H C 1
ATOM 1450 O O . ALA A 1 186 ? -18.274 73.143 -85.424 1.00 26.37 168 ALA H O 1
ATOM 1452 N N . VAL A 1 187 ? -17.617 73.856 -87.458 1.00 25.92 169 VAL H N 1
ATOM 1453 C CA . VAL A 1 187 ? -18.835 73.480 -88.136 1.00 26.27 169 VAL H CA 1
ATOM 1454 C C . VAL A 1 187 ? -18.605 72.135 -88.844 1.00 26.40 169 VAL H C 1
ATOM 1455 O O . VAL A 1 187 ? -17.539 71.894 -89.422 1.00 26.09 169 VAL H O 1
ATOM 1459 N N . LEU A 1 188 ? -19.577 71.234 -88.744 1.00 27.37 170 LEU H N 1
ATOM 1460 C CA . LEU A 1 188 ? -19.559 70.007 -89.530 1.00 28.53 170 LEU H CA 1
ATOM 1461 C C . LEU A 1 188 ? -20.353 70.230 -90.811 1.00 30.15 170 LEU H C 1
ATOM 1462 O O . LEU A 1 188 ? -21.566 70.457 -90.776 1.00 30.07 170 LEU H O 1
ATOM 1467 N N . GLN A 1 189 ? -19.669 70.159 -91.943 1.00 31.48 171 GLN H N 1
ATOM 1468 C CA . GLN A 1 189 ? -20.276 70.474 -93.227 1.00 32.76 171 GLN H CA 1
ATOM 1469 C C . GLN A 1 189 ? -20.958 69.253 -93.841 1.00 32.86 171 GLN H C 1
ATOM 1470 O O . GLN A 1 189 ? -20.725 68.125 -93.418 1.00 32.58 171 GLN H O 1
ATOM 1476 N N . SER A 1 190 ? -21.807 69.488 -94.836 1.00 33.78 172 SER H N 1
ATOM 1477 C CA . SER A 1 190 ? -22.569 68.406 -95.451 1.00 34.85 172 SER H CA 1
ATOM 1478 C C . SER A 1 190 ? -21.649 67.425 -96.176 1.00 34.96 172 SER H C 1
ATOM 1479 O O . SER A 1 190 ? -22.044 66.291 -96.465 1.00 35.54 172 SER H O 1
ATOM 1482 N N . SER A 1 191 ? -20.425 67.864 -96.453 1.00 34.31 173 SER H N 1
ATOM 1483 C CA . SER A 1 191 ? -19.402 67.021 -97.063 1.00 33.31 173 SER H CA 1
ATOM 1484 C C . SER A 1 191 ? -18.837 65.968 -96.099 1.00 32.43 173 SER H C 1
ATOM 1485 O O . SER A 1 191 ? -18.193 65.009 -96.524 1.00 32.80 173 SER H O 1
ATOM 1488 N N . GLY A 1 192 ? -19.056 66.157 -94.803 1.00 30.59 174 GLY H N 1
ATOM 1489 C CA . GLY A 1 192 ? -18.477 65.276 -93.807 1.00 28.84 174 GLY H CA 1
ATOM 1490 C C . GLY A 1 192 ? -17.204 65.841 -93.209 1.00 28.37 174 GLY H C 1
ATOM 1491 O O . GLY A 1 192 ? -16.634 65.262 -92.282 1.00 28.90 174 GLY H O 1
ATOM 1492 N N . LEU A 1 193 ? -16.760 66.977 -93.738 1.00 27.25 175 LEU H N 1
ATOM 1493 C CA . LEU A 1 193 ? -15.536 67.620 -93.259 1.00 26.32 175 LEU H CA 1
ATOM 1494 C C . LEU A 1 193 ? -15.844 68.786 -92.321 1.00 25.56 175 LEU H C 1
ATOM 1495 O O . LEU A 1 193 ? -16.918 69.397 -92.389 1.00 25.47 175 LEU H O 1
ATOM 1500 N N . TYR A 1 194 ? -14.883 69.093 -91.454 1.00 24.99 176 TYR H N 1
ATOM 1501 C CA . TYR A 1 194 ? -15.005 70.188 -90.494 1.00 24.55 176 TYR H CA 1
ATOM 1502 C C . TYR A 1 194 ? -14.318 71.448 -90.984 1.00 23.47 176 TYR H C 1
ATOM 1503 O O . TYR A 1 194 ? -13.368 71.381 -91.759 1.00 23.70 176 TYR H O 1
ATOM 1512 N N . SER A 1 195 ? -14.800 72.590 -90.516 1.00 22.53 177 SER H N 1
ATOM 1513 C CA . SER A 1 195 ? -14.096 73.856 -90.698 1.00 23.01 177 SER H CA 1
ATOM 1514 C C . SER A 1 195 ? -14.221 74.664 -89.414 1.00 22.73 177 SER H C 1
ATOM 1515 O O . SER A 1 195 ? -15.260 74.633 -88.746 1.00 22.87 177 SER H O 1
ATOM 1518 N N . LEU A 1 196 ? -13.171 75.385 -89.051 1.00 22.18 178 LEU H N 1
ATOM 1519 C CA . LEU A 1 196 ? -13.302 76.353 -87.973 1.00 21.99 178 LEU H CA 1
ATOM 1520 C C . LEU A 1 196 ? -12.519 77.614 -88.263 1.00 20.76 178 LEU H C 1
ATOM 1521 O O . LEU A 1 196 ? -11.732 77.671 -89.210 1.00 21.12 178 LEU H O 1
ATOM 1526 N N . SER A 1 197 ? -12.738 78.612 -87.413 1.00 20.29 179 SER H N 1
ATOM 1527 C CA . SER A 1 197 ? -11.983 79.853 -87.478 1.00 20.75 179 SER H CA 1
ATOM 1528 C C . SER A 1 197 ? -11.424 80.215 -86.122 1.00 21.08 179 SER H C 1
ATOM 1529 O O . SER A 1 197 ? -12.023 79.927 -85.089 1.00 21.37 179 SER H O 1
ATOM 1532 N N . SER A 1 198 ? -10.265 80.854 -86.135 1.00 20.83 180 SER H N 1
ATOM 1533 C CA . SER A 1 198 ? -9.685 81.432 -84.933 1.00 21.76 180 SER H CA 1
ATOM 1534 C C . SER A 1 198 ? -9.458 82.908 -85.186 1.00 22.39 180 SER H C 1
ATOM 1535 O O . SER A 1 198 ? -8.885 83.281 -86.202 1.00 22.43 180 SER H O 1
ATOM 1538 N N A VAL A 1 199 ? -9.918 83.736 -84.261 0.50 22.06 181 VAL H N 1
ATOM 1539 N N B VAL A 1 199 ? -9.917 83.752 -84.269 0.50 22.77 181 VAL H N 1
ATOM 1540 C CA A VAL A 1 199 ? -9.787 85.174 -84.405 0.50 22.52 181 VAL H CA 1
ATOM 1541 C CA B VAL A 1 199 ? -9.785 85.198 -84.439 0.50 23.98 181 VAL H CA 1
ATOM 1542 C C A VAL A 1 199 ? -8.977 85.720 -83.228 0.50 23.51 181 VAL H C 1
ATOM 1543 C C B VAL A 1 199 ? -9.162 85.863 -83.218 0.50 24.63 181 VAL H C 1
ATOM 1544 O O A VAL A 1 199 ? -8.961 85.145 -82.140 0.50 23.81 181 VAL H O 1
ATOM 1545 O O B VAL A 1 199 ? -9.492 85.536 -82.078 0.50 25.52 181 VAL H O 1
ATOM 1552 N N . VAL A 1 200 ? -8.260 86.808 -83.463 1.00 24.35 182 VAL H N 1
ATOM 1553 C CA . VAL A 1 200 ? -7.628 87.526 -82.377 1.00 25.16 182 VAL H CA 1
ATOM 1554 C C . VAL A 1 200 ? -7.955 89.005 -82.551 1.00 25.38 182 VAL H C 1
ATOM 1555 O O . VAL A 1 200 ? -7.968 89.520 -83.672 1.00 25.30 182 VAL H O 1
ATOM 1559 N N . THR A 1 201 ? -8.257 89.673 -81.444 1.00 25.73 183 THR H N 1
ATOM 1560 C CA . THR A 1 201 ? -8.454 91.115 -81.457 1.00 26.91 183 THR H CA 1
ATOM 1561 C C . THR A 1 201 ? -7.176 91.813 -80.997 1.00 26.49 183 THR H C 1
ATOM 1562 O O . THR A 1 201 ? -6.621 91.489 -79.947 1.00 26.58 183 THR H O 1
ATOM 1566 N N . VAL A 1 202 ? -6.694 92.750 -81.806 1.00 26.54 184 VAL H N 1
ATOM 1567 C CA . VAL A 1 202 ? -5.417 93.398 -81.537 1.00 27.23 184 VAL H CA 1
ATOM 1568 C C . VAL A 1 202 ? -5.531 94.907 -81.703 1.00 27.97 184 VAL H C 1
ATOM 1569 O O . VAL A 1 202 ? -6.478 95.391 -82.333 1.00 27.36 184 VAL H O 1
ATOM 1573 N N . PRO A 1 203 ? -4.577 95.663 -81.130 1.00 29.39 185 PRO H N 1
ATOM 1574 C CA . PRO A 1 203 ? -4.618 97.111 -81.365 1.00 29.80 185 PRO H CA 1
ATOM 1575 C C . PRO A 1 203 ? -4.487 97.431 -82.854 1.00 29.97 185 PRO H C 1
ATOM 1576 O O . PRO A 1 203 ? -3.610 96.894 -83.535 1.00 29.88 185 PRO H O 1
ATOM 1580 N N . SER A 1 204 ? -5.361 98.291 -83.365 1.00 30.36 186 SER H N 1
ATOM 1581 C CA . SER A 1 204 ? -5.315 98.630 -84.776 1.00 31.46 186 SER H CA 1
ATOM 1582 C C . SER A 1 204 ? -4.085 99.497 -85.094 1.00 31.90 186 SER H C 1
ATOM 1583 O O . SER A 1 204 ? -3.570 99.467 -86.207 1.00 31.80 186 SER H O 1
ATOM 1586 N N . SER A 1 205 ? -3.609 100.253 -84.109 1.00 32.57 187 SER H N 1
ATOM 1587 C CA . SER A 1 205 ? -2.516 101.197 -84.347 1.00 33.70 187 SER H CA 1
ATOM 1588 C C . SER A 1 205 ? -1.222 100.516 -84.788 1.00 34.20 187 SER H C 1
ATOM 1589 O O . SER A 1 205 ? -0.414 101.111 -85.494 1.00 34.63 187 SER H O 1
ATOM 1592 N N . SER A 1 206 ? -1.030 99.265 -84.386 1.00 33.94 188 SER H N 1
ATOM 1593 C CA . SER A 1 206 ? 0.237 98.590 -84.655 1.00 33.54 188 SER H CA 1
ATOM 1594 C C . SER A 1 206 ? 0.160 97.496 -85.726 1.00 32.21 188 SER H C 1
ATOM 1595 O O . SER A 1 206 ? 1.085 96.693 -85.861 1.00 31.78 188 SER H O 1
ATOM 1598 N N . LEU A 1 207 ? -0.925 97.470 -86.493 1.00 31.36 189 LEU H N 1
ATOM 1599 C CA . LEU A 1 207 ? -1.049 96.510 -87.586 1.00 31.31 189 LEU H CA 1
ATOM 1600 C C . LEU A 1 207 ? 0.091 96.651 -88.591 1.00 32.28 189 LEU H C 1
ATOM 1601 O O . LEU A 1 207 ? 0.481 95.685 -89.247 1.00 32.39 189 LEU H O 1
ATOM 1606 N N . GLY A 1 208 ? 0.642 97.854 -88.697 1.00 33.00 190 GLY H N 1
ATOM 1607 C CA . GLY A 1 208 ? 1.696 98.105 -89.655 1.00 33.56 190 GLY H CA 1
ATOM 1608 C C . GLY A 1 208 ? 3.051 97.597 -89.211 1.00 34.09 190 GLY H C 1
ATOM 1609 O O . GLY A 1 208 ? 3.961 97.477 -90.032 1.00 35.48 190 GLY H O 1
ATOM 1610 N N . THR A 1 209 ? 3.204 97.299 -87.923 1.00 33.03 191 THR H N 1
ATOM 1611 C CA . THR A 1 209 ? 4.521 96.900 -87.418 1.00 32.37 191 THR H CA 1
ATOM 1612 C C . THR A 1 209 ? 4.524 95.597 -86.622 1.00 30.85 191 THR H C 1
ATOM 1613 O O . THR A 1 209 ? 5.579 95.116 -86.219 1.00 31.62 191 THR H O 1
ATOM 1617 N N . GLN A 1 210 ? 3.347 95.017 -86.396 1.00 28.69 192 GLN H N 1
ATOM 1618 C CA . GLN A 1 210 ? 3.279 93.747 -85.684 1.00 28.25 192 GLN H CA 1
ATOM 1619 C C . GLN A 1 210 ? 2.973 92.616 -86.652 1.00 28.37 192 GLN H C 1
ATOM 1620 O O . GLN A 1 210 ? 2.185 92.777 -87.592 1.00 29.00 192 GLN H O 1
ATOM 1626 N N . THR A 1 211 ? 3.596 91.470 -86.423 1.00 27.78 193 THR H N 1
ATOM 1627 C CA . THR A 1 211 ? 3.401 90.314 -87.288 1.00 28.02 193 THR H CA 1
ATOM 1628 C C . THR A 1 211 ? 2.551 89.286 -86.563 1.00 27.07 193 THR H C 1
ATOM 1629 O O . THR A 1 211 ? 2.794 88.986 -85.391 1.00 27.21 193 THR H O 1
ATOM 1633 N N . TYR A 1 212 ? 1.532 88.777 -87.254 1.00 25.72 194 TYR H N 1
ATOM 1634 C CA . TYR A 1 212 ? 0.628 87.811 -86.671 1.00 25.86 194 TYR H CA 1
ATOM 1635 C C . TYR A 1 212 ? 0.623 86.557 -87.506 1.00 26.25 194 TYR H C 1
ATOM 1636 O O . TYR A 1 212 ? 0.273 86.590 -88.685 1.00 27.39 194 TYR H O 1
ATOM 1645 N N . ILE A 1 213 ? 1.000 85.452 -86.879 1.00 25.38 195 ILE H N 1
ATOM 1646 C CA . ILE A 1 213 ? 1.051 84.165 -87.550 1.00 25.47 195 ILE H CA 1
ATOM 1647 C C . ILE A 1 213 ? 0.193 83.169 -86.783 1.00 25.61 195 ILE H C 1
ATOM 1648 O O . ILE A 1 213 ? 0.313 83.061 -85.566 1.00 25.82 195 ILE H O 1
ATOM 1653 N N . CYS A 1 214 ? -0.680 82.442 -87.470 1.00 26.52 196 CYS H N 1
ATOM 1654 C CA . CYS A 1 214 ? -1.430 81.420 -86.749 1.00 27.77 196 CYS H CA 1
ATOM 1655 C C . CYS A 1 214 ? -0.815 80.050 -86.973 1.00 28.34 196 CYS H C 1
ATOM 1656 O O . CYS A 1 214 ? -0.440 79.691 -88.088 1.00 28.90 196 CYS H O 1
ATOM 1659 N N . ASN A 1 215 ? -0.690 79.298 -85.890 1.00 28.38 197 ASN H N 1
ATOM 1660 C CA . ASN A 1 215 ? -0.041 78.005 -85.945 1.00 29.07 197 ASN H CA 1
ATOM 1661 C C . ASN A 1 215 ? -1.092 76.929 -85.793 1.00 29.26 197 ASN H C 1
ATOM 1662 O O . ASN A 1 215 ? -1.664 76.766 -84.720 1.00 29.31 197 ASN H O 1
ATOM 1667 N N . VAL A 1 216 ? -1.361 76.231 -86.887 1.00 29.27 198 VAL H N 1
ATOM 1668 C CA . VAL A 1 216 ? -2.414 75.226 -86.926 1.00 30.58 198 VAL H CA 1
ATOM 1669 C C . VAL A 1 216 ? -1.814 73.838 -86.887 1.00 32.25 198 VAL H C 1
ATOM 1670 O O . VAL A 1 216 ? -0.898 73.534 -87.644 1.00 32.41 198 VAL H O 1
ATOM 1674 N N . ASN A 1 217 ? -2.331 73.005 -85.996 1.00 34.01 199 ASN H N 1
ATOM 1675 C CA . ASN A 1 217 ? -1.863 71.636 -85.877 1.00 36.91 199 ASN H CA 1
ATOM 1676 C C . ASN A 1 217 ? -3.032 70.652 -85.935 1.00 36.38 199 ASN H C 1
ATOM 1677 O O . ASN A 1 217 ? -3.991 70.770 -85.165 1.00 37.14 199 ASN H O 1
ATOM 1682 N N . HIS A 1 218 ? -2.954 69.707 -86.867 1.00 35.40 200 HIS H N 1
ATOM 1683 C CA . HIS A 1 218 ? -3.939 68.635 -86.987 1.00 34.62 200 HIS H CA 1
ATOM 1684 C C . HIS A 1 218 ? -3.258 67.277 -86.783 1.00 35.58 200 HIS H C 1
ATOM 1685 O O . HIS A 1 218 ? -2.778 66.664 -87.736 1.00 35.50 200 HIS H O 1
ATOM 1692 N N . LYS A 1 219 ? -3.227 66.822 -85.533 1.00 36.34 201 LYS H N 1
ATOM 1693 C CA . LYS A 1 219 ? -2.556 65.574 -85.165 1.00 37.28 201 LYS H CA 1
ATOM 1694 C C . LYS A 1 219 ? -2.952 64.346 -85.994 1.00 36.90 201 LYS H C 1
ATOM 1695 O O . LYS A 1 219 ? -2.071 63.595 -86.405 1.00 36.71 201 LYS H O 1
ATOM 1701 N N . PRO A 1 220 ? -4.264 64.125 -86.243 1.00 36.76 202 PRO H N 1
ATOM 1702 C CA . PRO A 1 220 ? -4.617 62.898 -86.976 1.00 36.89 202 PRO H CA 1
ATOM 1703 C C . PRO A 1 220 ? -3.972 62.780 -88.365 1.00 37.29 202 PRO H C 1
ATOM 1704 O O . PRO A 1 220 ? -3.805 61.664 -88.862 1.00 37.69 202 PRO H O 1
ATOM 1708 N N . SER A 1 221 ? -3.604 63.904 -88.974 1.00 36.98 203 SER H N 1
ATOM 1709 C CA . SER A 1 221 ? -2.990 63.878 -90.300 1.00 36.90 203 SER H CA 1
ATOM 1710 C C . SER A 1 221 ? -1.525 64.323 -90.283 1.00 38.09 203 SER H C 1
ATOM 1711 O O . SER A 1 221 ? -0.916 64.495 -91.337 1.00 37.88 203 SER H O 1
ATOM 1714 N N . ASN A 1 222 ? -0.973 64.506 -89.087 1.00 39.41 204 ASN H N 1
ATOM 1715 C CA . ASN A 1 222 ? 0.380 65.039 -88.914 1.00 40.99 204 ASN H CA 1
ATOM 1716 C C . ASN A 1 222 ? 0.608 66.321 -89.701 1.00 41.09 204 ASN H C 1
ATOM 1717 O O . ASN A 1 222 ? 1.697 66.545 -90.236 1.00 41.71 204 ASN H O 1
ATOM 1722 N N . THR A 1 223 ? -0.424 67.155 -89.765 1.00 40.50 205 THR H N 1
ATOM 1723 C CA . THR A 1 223 ? -0.366 68.420 -90.483 1.00 40.34 205 THR H CA 1
ATOM 1724 C C . THR A 1 223 ? 0.050 69.546 -89.543 1.00 39.67 205 THR H C 1
ATOM 1725 O O . THR A 1 223 ? -0.503 69.687 -88.456 1.00 39.57 205 THR H O 1
ATOM 1729 N N . LYS A 1 224 ? 1.039 70.331 -89.961 1.00 39.36 206 LYS H N 1
ATOM 1730 C CA . LYS A 1 224 ? 1.430 71.542 -89.250 1.00 39.37 206 LYS H CA 1
ATOM 1731 C C . LYS A 1 224 ? 1.515 72.678 -90.258 1.00 38.54 206 LYS H C 1
ATOM 1732 O O . LYS A 1 224 ? 2.252 72.584 -91.235 1.00 38.57 206 LYS H O 1
ATOM 1738 N N . VAL A 1 225 ? 0.751 73.740 -90.028 1.00 37.69 207 VAL H N 1
ATOM 1739 C CA . VAL A 1 225 ? 0.751 74.888 -90.926 1.00 37.77 207 VAL H CA 1
ATOM 1740 C C . VAL A 1 225 ? 0.928 76.195 -90.156 1.00 37.68 207 VAL H C 1
ATOM 1741 O O . VAL A 1 225 ? 0.225 76.444 -89.177 1.00 37.84 207 VAL H O 1
ATOM 1745 N N . ASP A 1 226 ? 1.864 77.026 -90.604 1.00 37.68 208 ASP H N 1
ATOM 1746 C CA . ASP A 1 226 ? 1.998 78.388 -90.093 1.00 38.38 208 ASP H CA 1
ATOM 1747 C C . ASP A 1 226 ? 1.563 79.376 -91.164 1.00 36.91 208 ASP H C 1
ATOM 1748 O O . ASP A 1 226 ? 2.104 79.378 -92.273 1.00 37.19 208 ASP H O 1
ATOM 1753 N N . LYS A 1 227 ? 0.608 80.234 -90.826 1.00 35.15 209 LYS H N 1
ATOM 1754 C CA . LYS A 1 227 ? 0.077 81.184 -91.787 1.00 34.37 209 LYS H CA 1
ATOM 1755 C C . LYS A 1 227 ? 0.193 82.621 -91.283 1.00 32.91 209 LYS H C 1
ATOM 1756 O O . LYS A 1 227 ? -0.461 83.010 -90.309 1.00 32.13 209 LYS H O 1
ATOM 1762 N N . ARG A 1 228 ? 1.014 83.413 -91.958 1.00 32.50 210 ARG H N 1
ATOM 1763 C CA . ARG A 1 228 ? 1.117 84.824 -91.629 1.00 32.59 210 ARG H CA 1
ATOM 1764 C C . ARG A 1 228 ? -0.116 85.556 -92.141 1.00 31.60 210 ARG H C 1
ATOM 1765 O O . ARG A 1 228 ? -0.539 85.366 -93.281 1.00 31.20 210 ARG H O 1
ATOM 1773 N N . VAL A 1 229 ? -0.707 86.374 -91.283 1.00 30.67 211 VAL H N 1
ATOM 1774 C CA . VAL A 1 229 ? -1.880 87.149 -91.663 1.00 30.81 211 VAL H CA 1
ATOM 1775 C C . VAL A 1 229 ? -1.499 88.605 -91.864 1.00 32.34 211 VAL H C 1
ATOM 1776 O O . VAL A 1 229 ? -1.147 89.294 -90.913 1.00 32.67 211 VAL H O 1
ATOM 1780 N N . GLU A 1 230 ? -1.574 89.064 -93.107 1.00 34.75 212 GLU H N 1
ATOM 1781 C CA . GLU A 1 230 ? -1.130 90.408 -93.456 1.00 38.59 212 GLU H CA 1
ATOM 1782 C C . GLU A 1 230 ? -2.272 91.415 -93.534 1.00 37.36 212 GLU H C 1
ATOM 1783 O O . GLU A 1 230 ? -3.338 91.103 -94.043 1.00 36.49 212 GLU H O 1
ATOM 1789 N N . PRO A 1 231 ? -2.037 92.645 -93.050 1.00 36.84 213 PRO H N 1
ATOM 1790 C CA . PRO A 1 231 ? -3.110 93.643 -93.012 1.00 37.17 213 PRO H CA 1
ATOM 1791 C C . PRO A 1 231 ? -3.438 94.232 -94.385 1.00 37.75 213 PRO H C 1
ATOM 1792 O O . PRO A 1 231 ? -2.566 94.297 -95.252 1.00 36.88 213 PRO H O 1
ATOM 1796 N N . LYS A 1 232 ? -4.680 94.675 -94.574 1.00 39.07 214 LYS H N 1
ATOM 1797 C CA . LYS A 1 232 ? -5.085 95.250 -95.857 1.00 41.28 214 LYS H CA 1
ATOM 1798 C C . LYS A 1 232 ? -4.788 96.756 -95.987 1.00 42.88 214 LYS H C 1
ATOM 1799 O O . LYS A 1 232 ? -4.811 97.300 -97.095 1.00 42.90 214 LYS H O 1
ATOM 1805 N N . SER A 1 233 ? -4.502 97.409 -94.862 1.00 44.52 215 SER H N 1
ATOM 1806 C CA . SER A 1 233 ? -4.164 98.836 -94.826 1.00 46.31 215 SER H CA 1
ATOM 1807 C C . SER A 1 233 ? -5.188 99.709 -95.550 1.00 47.73 215 SER H C 1
ATOM 1808 O O . SER A 1 233 ? -4.826 100.633 -96.286 1.00 47.91 215 SER H O 1
ATOM 1811 N N . CYS A 1 234 ? -6.462 99.406 -95.327 1.00 48.53 216 CYS H N 1
ATOM 1812 C CA . CYS A 1 234 ? -7.566 100.160 -95.910 1.00 49.19 216 CYS H CA 1
ATOM 1813 C C . CYS A 1 234 ? -8.837 99.937 -95.096 1.00 49.51 216 CYS H C 1
ATOM 1814 O O . CYS A 1 234 ? -8.869 99.081 -94.210 1.00 49.47 216 CYS H O 1
ATOM 1817 N N . GLU B 2 3 ? -45.630 59.452 -78.409 1.00 45.11 3 GLU L N 1
ATOM 1818 C CA . GLU B 2 3 ? -44.659 59.241 -77.341 1.00 44.00 3 GLU L CA 1
ATOM 1819 C C . GLU B 2 3 ? -44.928 60.176 -76.161 1.00 39.93 3 GLU L C 1
ATOM 1820 O O . GLU B 2 3 ? -46.049 60.247 -75.658 1.00 39.84 3 GLU L O 1
ATOM 1826 N N . LEU B 2 4 ? -43.889 60.881 -75.718 1.00 35.90 4 LEU L N 1
ATOM 1827 C CA . LEU B 2 4 ? -44.019 61.900 -74.681 1.00 32.29 4 LEU L CA 1
ATOM 1828 C C . LEU B 2 4 ? -43.638 63.258 -75.257 1.00 30.35 4 LEU L C 1
ATOM 1829 O O . LEU B 2 4 ? -42.615 63.381 -75.921 1.00 30.30 4 LEU L O 1
ATOM 1834 N N . THR B 2 5 ? -44.457 64.265 -74.977 1.00 28.64 5 THR L N 1
ATOM 1835 C CA . THR B 2 5 ? -44.278 65.604 -75.537 1.00 28.00 5 THR L CA 1
ATOM 1836 C C . THR B 2 5 ? -43.933 66.620 -74.462 1.00 26.91 5 THR L C 1
ATOM 1837 O O . THR B 2 5 ? -44.625 66.721 -73.447 1.00 27.66 5 THR L O 1
ATOM 1841 N N . GLN B 2 6 ? -42.856 67.371 -74.700 1.00 24.93 6 GLN L N 1
ATOM 1842 C CA . GLN B 2 6 ? -42.443 68.485 -73.845 1.00 24.78 6 GLN L CA 1
ATOM 1843 C C . GLN B 2 6 ? -42.361 69.760 -74.666 1.00 26.55 6 GLN L C 1
ATOM 1844 O O . GLN B 2 6 ? -42.150 69.692 -75.877 1.00 27.13 6 GLN L O 1
ATOM 1850 N N . GLU B 2 7 ? -42.505 70.910 -74.008 1.00 27.78 7 GLU L N 1
ATOM 1851 C CA . GLU B 2 7 ? -42.264 72.203 -74.656 1.00 30.90 7 GLU L CA 1
ATOM 1852 C C . GLU B 2 7 ? -40.830 72.243 -75.157 1.00 29.95 7 GLU L C 1
ATOM 1853 O O . GLU B 2 7 ? -39.934 71.773 -74.465 1.00 29.40 7 GLU L O 1
ATOM 1859 N N . THR B 2 8 ? -40.609 72.809 -76.343 1.00 30.29 8 THR L N 1
ATOM 1860 C CA . THR B 2 8 ? -39.253 72.879 -76.894 1.00 30.64 8 THR L CA 1
ATOM 1861 C C . THR B 2 8 ? -38.382 73.765 -76.018 1.00 28.86 8 THR L C 1
ATOM 1862 O O . THR B 2 8 ? -37.258 73.412 -75.667 1.00 28.16 8 THR L O 1
ATOM 1866 N N . GLY B 2 9 ? -38.920 74.911 -75.642 1.00 28.53 9 GLY L N 1
ATOM 1867 C CA . GLY B 2 9 ? -38.171 75.845 -74.830 1.00 28.01 9 GLY L CA 1
ATOM 1868 C C . GLY B 2 9 ? -39.076 76.661 -73.937 1.00 27.93 9 GLY L C 1
ATOM 1869 O O . GLY B 2 9 ? -40.233 76.941 -74.282 1.00 28.93 9 GLY L O 1
ATOM 1870 N N . VAL B 2 10 ? -38.561 76.998 -72.764 1.00 26.46 11 VAL L N 1
ATOM 1871 C CA . VAL B 2 10 ? -39.276 77.828 -71.808 1.00 26.62 11 VAL L CA 1
ATOM 1872 C C . VAL B 2 10 ? -38.279 78.817 -71.238 1.00 26.27 11 VAL L C 1
ATOM 1873 O O . VAL B 2 10 ? -37.162 78.434 -70.891 1.00 25.53 11 VAL L O 1
ATOM 1877 N N . SER B 2 11 ? -38.668 80.088 -71.164 1.00 26.26 12 SER L N 1
ATOM 1878 C CA . SER B 2 11 ? -37.809 81.104 -70.566 1.00 27.43 12 SER L CA 1
ATOM 1879 C C . SER B 2 11 ? -38.388 81.573 -69.243 1.00 27.45 12 SER L C 1
ATOM 1880 O O . SER B 2 11 ? -39.602 81.717 -69.112 1.00 28.66 12 SER L O 1
ATOM 1883 N N . VAL B 2 12 ? -37.525 81.805 -68.260 1.00 26.58 13 VAL L N 1
ATOM 1884 C CA . VAL B 2 12 ? -37.978 82.233 -66.941 1.00 26.75 13 VAL L CA 1
ATOM 1885 C C . VAL B 2 12 ? -37.018 83.296 -66.402 1.00 26.60 13 VAL L C 1
ATOM 1886 O O . VAL B 2 12 ? -35.804 83.204 -66.601 1.00 26.94 13 VAL L O 1
ATOM 1890 N N . ALA B 2 13 ? -37.577 84.324 -65.764 1.00 25.92 14 ALA L N 1
ATOM 1891 C CA . ALA B 2 13 ? -36.775 85.356 -65.129 1.00 25.43 14 ALA L CA 1
ATOM 1892 C C . ALA B 2 13 ? -36.098 84.775 -63.903 1.00 25.46 14 ALA L C 1
ATOM 1893 O O . ALA B 2 13 ? -36.590 83.829 -63.299 1.00 25.04 14 ALA L O 1
ATOM 1895 N N . LEU B 2 14 ? -34.965 85.354 -63.545 1.00 26.22 15 LEU L N 1
ATOM 1896 C CA . LEU B 2 14 ? -34.191 84.907 -62.402 1.00 26.76 15 LEU L CA 1
ATOM 1897 C C . LEU B 2 14 ? -35.031 84.939 -61.124 1.00 27.01 15 LEU L C 1
ATOM 1898 O O . LEU B 2 14 ? -35.673 85.945 -60.818 1.00 27.39 15 LEU L O 1
ATOM 1903 N N . GLY B 2 15 ? -35.050 83.816 -60.407 1.00 26.91 16 GLY L N 1
ATOM 1904 C CA . GLY B 2 15 ? -35.723 83.726 -59.121 1.00 26.58 16 GLY L CA 1
ATOM 1905 C C . GLY B 2 15 ? -37.208 83.416 -59.191 1.00 26.42 16 GLY L C 1
ATOM 1906 O O . GLY B 2 15 ? -37.880 83.319 -58.157 1.00 26.87 16 GLY L O 1
ATOM 1907 N N . GLN B 2 16 ? -37.734 83.252 -60.402 1.00 25.42 17 GLN L N 1
ATOM 1908 C CA . GLN B 2 16 ? -39.168 83.029 -60.562 1.00 25.72 17 GLN L CA 1
ATOM 1909 C C . GLN B 2 16 ? -39.500 81.541 -60.564 1.00 26.07 17 GLN L C 1
ATOM 1910 O O . GLN B 2 16 ? -38.624 80.696 -60.775 1.00 26.65 17 GLN L O 1
ATOM 1916 N N . THR B 2 17 ? -40.773 81.236 -60.330 1.00 25.73 18 THR L N 1
ATOM 1917 C CA . THR B 2 17 ? -41.253 79.864 -60.346 1.00 26.22 18 THR L CA 1
ATOM 1918 C C . THR B 2 17 ? -41.658 79.513 -61.766 1.00 25.77 18 THR L C 1
ATOM 1919 O O . THR B 2 17 ? -42.283 80.314 -62.460 1.00 26.24 18 THR L O 1
ATOM 1923 N N . VAL B 2 18 ? -41.276 78.327 -62.212 1.00 24.88 19 VAL L N 1
ATOM 1924 C CA . VAL B 2 18 ? -41.594 77.898 -63.560 1.00 24.45 19 VAL L CA 1
ATOM 1925 C C . VAL B 2 18 ? -42.013 76.432 -63.515 1.00 24.11 19 VAL L C 1
ATOM 1926 O O . VAL B 2 18 ? -41.488 75.660 -62.723 1.00 24.01 19 VAL L O 1
ATOM 1930 N N . THR B 2 19 ? -42.980 76.059 -64.341 1.00 24.85 20 THR L N 1
ATOM 1931 C CA . THR B 2 19 ? -43.400 74.653 -64.441 1.00 25.62 20 THR L CA 1
ATOM 1932 C C . THR B 2 19 ? -43.225 74.192 -65.878 1.00 25.93 20 THR L C 1
ATOM 1933 O O . THR B 2 19 ? -43.683 74.855 -66.808 1.00 27.33 20 THR L O 1
ATOM 1937 N N . ILE B 2 20 ? -42.546 73.072 -66.081 1.00 25.08 21 ILE L N 1
ATOM 1938 C CA . ILE B 2 20 ? -42.501 72.506 -67.418 1.00 24.48 21 ILE L CA 1
ATOM 1939 C C . ILE B 2 20 ? -43.317 71.218 -67.441 1.00 23.92 21 ILE L C 1
ATOM 1940 O O . ILE B 2 20 ? -43.499 70.566 -66.416 1.00 24.03 21 ILE L O 1
ATOM 1945 N N . THR B 2 21 ? -43.811 70.857 -68.614 1.00 23.35 22 THR L N 1
ATOM 1946 C CA . THR B 2 21 ? -44.755 69.749 -68.684 1.00 24.07 22 THR L CA 1
ATOM 1947 C C . THR B 2 21 ? -44.323 68.654 -69.635 1.00 23.96 22 THR L C 1
ATOM 1948 O O . THR B 2 21 ? -43.499 68.847 -70.529 1.00 23.99 22 THR L O 1
ATOM 1952 N N A CYS B 2 22 ? -44.890 67.479 -69.406 0.50 24.60 23 CYS L N 1
ATOM 1953 N N B CYS B 2 22 ? -44.901 67.485 -69.412 0.50 23.27 23 CYS L N 1
ATOM 1954 C CA A CYS B 2 22 ? -44.623 66.282 -70.183 0.50 25.57 23 CYS L CA 1
ATOM 1955 C CA B CYS B 2 22 ? -44.727 66.333 -70.271 0.50 23.08 23 CYS L CA 1
ATOM 1956 C C A CYS B 2 22 ? -45.963 65.580 -70.323 0.50 25.56 23 CYS L C 1
ATOM 1957 C C B CYS B 2 22 ? -46.111 65.740 -70.450 0.50 23.36 23 CYS L C 1
ATOM 1958 O O A CYS B 2 22 ? -46.633 65.336 -69.323 0.50 25.54 23 CYS L O 1
ATOM 1959 O O B CYS B 2 22 ? -46.874 65.682 -69.492 0.50 23.37 23 CYS L O 1
ATOM 1964 N N A GLN B 2 23 ? -46.382 65.300 -71.552 0.50 25.52 24 GLN L N 1
ATOM 1965 N N B GLN B 2 23 ? -46.453 65.329 -71.664 0.50 23.63 24 GLN L N 1
ATOM 1966 C CA A GLN B 2 23 ? -47.712 64.738 -71.765 0.50 26.04 24 GLN L CA 1
ATOM 1967 C CA B GLN B 2 23 ? -47.796 64.813 -71.904 0.50 24.73 24 GLN L CA 1
ATOM 1968 C C A GLN B 2 23 ? -47.685 63.553 -72.728 0.50 25.24 24 GLN L C 1
ATOM 1969 C C B GLN B 2 23 ? -47.767 63.593 -72.818 0.50 24.56 24 GLN L C 1
ATOM 1970 O O A GLN B 2 23 ? -46.893 63.517 -73.667 0.50 25.67 24 GLN L O 1
ATOM 1971 O O B GLN B 2 23 ? -47.039 63.564 -73.806 0.50 25.14 24 GLN L O 1
ATOM 1982 N N . GLY B 2 24 ? -48.546 62.570 -72.472 1.00 24.40 25 GLY L N 1
ATOM 1983 C CA . GLY B 2 24 ? -48.610 61.376 -73.287 1.00 25.29 25 GLY L CA 1
ATOM 1984 C C . GLY B 2 24 ? -49.599 60.423 -72.646 1.00 27.02 25 GLY L C 1
ATOM 1985 O O . GLY B 2 24 ? -49.818 60.490 -71.443 1.00 26.50 25 GLY L O 1
ATOM 1986 N N . ASP B 2 25 ? -50.194 59.546 -73.441 1.00 29.76 26 ASP L N 1
ATOM 1987 C CA . ASP B 2 25 ? -51.238 58.665 -72.921 1.00 33.04 26 ASP L CA 1
ATOM 1988 C C . ASP B 2 25 ? -50.728 57.735 -71.822 1.00 29.45 26 ASP L C 1
ATOM 1989 O O . ASP B 2 25 ? -51.461 57.399 -70.882 1.00 29.60 26 ASP L O 1
ATOM 1994 N N . SER B 2 26 ? -49.469 57.329 -71.918 1.00 27.32 27 SER L N 1
ATOM 1995 C CA . SER B 2 26 ? -48.916 56.414 -70.929 1.00 26.42 27 SER L CA 1
ATOM 1996 C C . SER B 2 26 ? -48.904 57.022 -69.524 1.00 25.58 27 SER L C 1
ATOM 1997 O O . SER B 2 26 ? -48.897 56.293 -68.535 1.00 25.29 27 SER L O 1
ATOM 2000 N N . LEU B 2 27 ? -48.899 58.352 -69.434 1.00 24.64 28 LEU L N 1
ATOM 2001 C CA . LEU B 2 27 ? -48.814 59.011 -68.135 1.00 24.08 28 LEU L CA 1
ATOM 2002 C C . LEU B 2 27 ? -50.101 58.856 -67.322 1.00 25.79 28 LEU L C 1
ATOM 2003 O O . LEU B 2 27 ? -50.119 59.122 -66.129 1.00 26.74 28 LEU L O 1
ATOM 2008 N N . ARG B 2 28 ? -51.172 58.387 -67.955 1.00 26.68 29 ARG L N 1
ATOM 2009 C CA . ARG B 2 28 ? -52.408 58.167 -67.211 1.00 28.01 29 ARG L CA 1
ATOM 2010 C C . ARG B 2 28 ? -52.293 56.940 -66.328 1.00 27.87 29 ARG L C 1
ATOM 2011 O O . ARG B 2 28 ? -53.059 56.778 -65.377 1.00 29.62 29 ARG L O 1
ATOM 2019 N N . SER B 2 29 ? -51.315 56.094 -66.636 1.00 26.45 30 SER L N 1
ATOM 2020 C CA . SER B 2 29 ? -51.094 54.850 -65.912 1.00 25.43 30 SER L CA 1
ATOM 2021 C C . SER B 2 29 ? -49.720 54.770 -65.240 1.00 24.41 30 SER L C 1
ATOM 2022 O O . SER B 2 29 ? -49.531 53.980 -64.317 1.00 24.48 30 SER L O 1
ATOM 2025 N N . HIS B 2 30 ? -48.771 55.582 -65.709 1.00 23.08 31 HIS L N 1
ATOM 2026 C CA . HIS B 2 30 ? -47.387 55.523 -65.240 1.00 21.92 31 HIS L CA 1
ATOM 2027 C C . HIS B 2 30 ? -46.849 56.882 -64.823 1.00 21.58 31 HIS L C 1
ATOM 2028 O O . HIS B 2 30 ? -47.186 57.897 -65.426 1.00 22.60 31 HIS L O 1
ATOM 2035 N N . TYR B 2 31 ? -46.022 56.896 -63.787 1.00 21.03 32 TYR L N 1
ATOM 2036 C CA . TYR B 2 31 ? -45.400 58.146 -63.363 1.00 22.32 32 TYR L CA 1
ATOM 2037 C C . TYR B 2 31 ? -44.242 58.484 -64.269 1.00 22.23 32 TYR L C 1
ATOM 2038 O O . TYR B 2 31 ? -43.729 57.638 -64.995 1.00 22.88 32 TYR L O 1
ATOM 2047 N N . ALA B 2 32 ? -43.827 59.736 -64.224 1.00 22.15 33 ALA L N 1
ATOM 2048 C CA . ALA B 2 32 ? -42.656 60.124 -64.987 1.00 22.10 33 ALA L CA 1
ATOM 2049 C C . ALA B 2 32 ? -41.472 60.307 -64.068 1.00 21.69 33 ALA L C 1
ATOM 2050 O O . ALA B 2 32 ? -41.639 60.567 -62.871 1.00 22.82 33 ALA L O 1
ATOM 2052 N N . SER B 2 33 ? -40.275 60.172 -64.625 1.00 19.86 34 SER L N 1
ATOM 2053 C CA . SER B 2 33 ? -39.082 60.632 -63.929 1.00 19.47 34 SER L CA 1
ATOM 2054 C C . SER B 2 33 ? -38.492 61.801 -64.694 1.00 19.32 34 SER L C 1
ATOM 2055 O O . SER B 2 33 ? -38.693 61.932 -65.896 1.00 20.09 34 SER L O 1
ATOM 2058 N N . TRP B 2 34 ? -37.761 62.631 -63.976 1.00 18.01 35 TRP L N 1
ATOM 2059 C CA . TRP B 2 34 ? -37.233 63.876 -64.539 1.00 17.36 35 TRP L CA 1
ATOM 2060 C C . TRP B 2 34 ? -35.723 63.962 -64.431 1.00 18.11 35 TRP L C 1
ATOM 2061 O O . TRP B 2 34 ? -35.165 63.566 -63.410 1.00 18.76 35 TRP L O 1
ATOM 2072 N N . TYR B 2 35 ? -35.082 64.482 -65.486 1.00 17.72 36 TYR L N 1
ATOM 2073 C CA . TYR B 2 35 ? -33.610 64.562 -65.588 1.00 17.45 36 TYR L CA 1
ATOM 2074 C C . TYR B 2 35 ? -33.167 65.933 -66.028 1.00 18.44 36 TYR L C 1
ATOM 2075 O O . TYR B 2 35 ? -33.796 66.536 -66.890 1.00 19.08 36 TYR L O 1
ATOM 2084 N N . GLN B 2 36 ? -32.086 66.409 -65.422 1.00 18.73 37 GLN L N 1
ATOM 2085 C CA . GLN B 2 36 ? -31.426 67.636 -65.854 1.00 19.88 37 GLN L CA 1
ATOM 2086 C C . GLN B 2 36 ? -30.187 67.270 -66.659 1.00 20.59 37 GLN L C 1
ATOM 2087 O O . GLN B 2 36 ? -29.449 66.361 -66.272 1.00 20.62 37 GLN L O 1
ATOM 2093 N N . LYS B 2 37 ? -29.956 67.973 -67.760 1.00 20.70 38 LYS L N 1
ATOM 2094 C CA . LYS B 2 37 ? -28.791 67.706 -68.595 1.00 22.58 38 LYS L CA 1
ATOM 2095 C C . LYS B 2 37 ? -28.137 69.011 -69.003 1.00 23.02 38 LYS L C 1
ATOM 2096 O O . LYS B 2 37 ? -28.772 69.865 -69.617 1.00 22.24 38 LYS L O 1
ATOM 2102 N N . LYS B 2 38 ? -26.866 69.146 -68.652 1.00 24.16 39 LYS L N 1
ATOM 2103 C CA . LYS B 2 38 ? -26.059 70.304 -69.015 1.00 25.76 39 LYS L CA 1
ATOM 2104 C C . LYS B 2 38 ? -24.985 69.854 -69.996 1.00 27.30 39 LYS L C 1
ATOM 2105 O O . LYS B 2 38 ? -24.565 68.703 -69.955 1.00 26.72 39 LYS L O 1
ATOM 2111 N N . PRO B 2 39 ? -24.545 70.753 -70.892 1.00 29.65 40 PRO L N 1
ATOM 2112 C CA . PRO B 2 39 ? -23.537 70.342 -71.872 1.00 31.11 40 PRO L CA 1
ATOM 2113 C C . PRO B 2 39 ? -22.279 69.799 -71.202 1.00 31.62 40 PRO L C 1
ATOM 2114 O O . PRO B 2 39 ? -21.788 70.401 -70.245 1.00 31.99 40 PRO L O 1
ATOM 2118 N N . GLY B 2 40 ? -21.776 68.671 -71.693 1.00 32.07 41 GLY L N 1
ATOM 2119 C CA . GLY B 2 40 ? -20.539 68.103 -71.186 1.00 32.14 41 GLY L CA 1
ATOM 2120 C C . GLY B 2 40 ? -20.649 67.412 -69.841 1.00 32.56 41 GLY L C 1
ATOM 2121 O O . GLY B 2 40 ? -19.651 66.941 -69.291 1.00 33.11 41 GLY L O 1
ATOM 2122 N N . GLN B 2 41 ? -21.864 67.347 -69.302 1.00 32.13 42 GLN L N 1
ATOM 2123 C CA . GLN B 2 41 ? -22.084 66.719 -68.009 1.00 33.08 42 GLN L CA 1
ATOM 2124 C C . GLN B 2 41 ? -23.079 65.570 -68.125 1.00 30.30 42 GLN L C 1
ATOM 2125 O O . GLN B 2 41 ? -23.935 65.567 -69.005 1.00 30.61 42 GLN L O 1
ATOM 2131 N N . ALA B 2 42 ? -22.954 64.599 -67.229 1.00 27.15 43 ALA L N 1
ATOM 2132 C CA . ALA B 2 42 ? -23.885 63.478 -67.175 1.00 25.15 43 ALA L CA 1
ATOM 2133 C C . ALA B 2 42 ? -25.254 63.966 -66.716 1.00 23.42 43 ALA L C 1
ATOM 2134 O O . ALA B 2 42 ? -25.339 64.889 -65.905 1.00 22.95 43 ALA L O 1
ATOM 2136 N N . PRO B 2 43 ? -26.333 63.342 -67.211 1.00 23.10 44 PRO L N 1
ATOM 2137 C CA . PRO B 2 43 ? -27.673 63.684 -66.709 1.00 22.17 44 PRO L CA 1
ATOM 2138 C C . PRO B 2 43 ? -27.792 63.392 -65.211 1.00 21.79 44 PRO L C 1
ATOM 2139 O O . PRO B 2 43 ? -27.091 62.499 -64.711 1.00 22.17 44 PRO L O 1
ATOM 2143 N N . ILE B 2 44 ? -28.664 64.120 -64.521 1.00 20.48 45 ILE L N 1
ATOM 2144 C CA . ILE B 2 44 ? -28.923 63.934 -63.098 1.00 21.61 45 ILE L CA 1
ATOM 2145 C C . ILE B 2 44 ? -30.410 63.658 -62.909 1.00 21.12 45 ILE L C 1
ATOM 2146 O O . ILE B 2 44 ? -31.248 64.399 -63.417 1.00 21.56 45 ILE L O 1
ATOM 2151 N N . LEU B 2 45 ? -30.739 62.583 -62.198 1.00 20.73 46 LEU L N 1
ATOM 2152 C CA . LEU B 2 45 ? -32.128 62.336 -61.802 1.00 20.26 46 LEU L CA 1
ATOM 2153 C C . LEU B 2 45 ? -32.578 63.376 -60.782 1.00 19.91 46 LEU L C 1
ATOM 2154 O O . LEU B 2 45 ? -31.896 63.567 -59.783 1.00 21.07 46 LEU L O 1
ATOM 2159 N N . LEU B 2 46 ? -33.724 64.025 -61.027 1.00 18.43 47 LEU L N 1
ATOM 2160 C CA . LEU B 2 46 ? -34.257 65.058 -60.130 1.00 18.39 47 LEU L CA 1
ATOM 2161 C C . LEU B 2 46 ? -35.430 64.598 -59.279 1.00 19.54 47 LEU L C 1
ATOM 2162 O O . LEU B 2 46 ? -35.650 65.083 -58.154 1.00 20.19 47 LEU L O 1
ATOM 2167 N N . PHE B 2 47 ? -36.220 63.707 -59.857 1.00 18.23 48 PHE L N 1
ATOM 2168 C CA . PHE B 2 47 ? -37.529 63.393 -59.301 1.00 18.77 48 PHE L CA 1
ATOM 2169 C C . PHE B 2 47 ? -38.104 62.194 -60.015 1.00 19.44 48 PHE L C 1
ATOM 2170 O O . PHE B 2 47 ? -37.890 62.025 -61.212 1.00 20.31 48 PHE L O 1
ATOM 2178 N N . TYR B 2 48 ? -38.833 61.352 -59.286 1.00 19.69 49 TYR L N 1
ATOM 2179 C CA . TYR B 2 48 ? -39.467 60.202 -59.918 1.00 20.51 49 TYR L CA 1
ATOM 2180 C C . TYR B 2 48 ? -40.665 59.775 -59.097 1.00 21.36 49 TYR L C 1
ATOM 2181 O O . TYR B 2 48 ? -40.815 60.178 -57.942 1.00 21.51 49 TYR L O 1
ATOM 2190 N N . GLY B 2 49 ? -41.516 58.962 -59.705 1.00 22.18 50 GLY L N 1
ATOM 2191 C CA . GLY B 2 49 ? -42.652 58.402 -58.991 1.00 22.94 50 GLY L CA 1
ATOM 2192 C C . GLY B 2 49 ? -43.645 59.445 -58.522 1.00 24.18 50 GLY L C 1
ATOM 2193 O O . GLY B 2 49 ? -43.738 60.537 -59.087 1.00 23.90 50 GLY L O 1
ATOM 2194 N N . LYS B 2 50 ? -44.415 59.099 -57.495 1.00 26.05 51 LYS L N 1
ATOM 2195 C CA . LYS B 2 50 ? -45.451 59.989 -57.017 1.00 28.33 51 LYS L CA 1
ATOM 2196 C C . LYS B 2 50 ? -44.865 61.223 -56.350 1.00 28.55 51 LYS L C 1
ATOM 2197 O O . LYS B 2 50 ? -45.345 62.334 -56.576 1.00 28.55 51 LYS L O 1
ATOM 2203 N N A ASN B 2 51 ? -43.855 61.029 -55.510 0.50 28.75 52 ASN L N 1
ATOM 2204 N N B ASN B 2 51 ? -43.811 61.040 -55.555 0.50 28.60 52 ASN L N 1
ATOM 2205 C CA A ASN B 2 51 ? -43.232 62.157 -54.830 0.50 29.51 52 ASN L CA 1
ATOM 2206 C CA B ASN B 2 51 ? -43.270 62.149 -54.767 0.50 29.25 52 ASN L CA 1
ATOM 2207 C C A ASN B 2 51 ? -41.888 61.769 -54.247 0.50 29.62 52 ASN L C 1
ATOM 2208 C C B ASN B 2 51 ? -41.821 61.960 -54.303 0.50 29.49 52 ASN L C 1
ATOM 2209 O O A ASN B 2 51 ? -41.652 61.898 -53.044 0.50 30.47 52 ASN L O 1
ATOM 2210 O O B ASN B 2 51 ? -41.444 62.439 -53.230 0.50 30.23 52 ASN L O 1
ATOM 2219 N N . ASN B 2 52 ? -41.008 61.287 -55.113 1.00 28.46 53 ASN L N 1
ATOM 2220 C CA . ASN B 2 52 ? -39.666 60.916 -54.693 1.00 27.81 53 ASN L CA 1
ATOM 2221 C C . ASN B 2 52 ? -38.596 61.849 -55.250 1.00 26.95 53 ASN L C 1
ATOM 2222 O O . ASN B 2 52 ? -38.452 62.009 -56.461 1.00 26.66 53 ASN L O 1
ATOM 2227 N N . ARG B 2 53 ? -37.863 62.471 -54.334 1.00 27.00 54 ARG L N 1
ATOM 2228 C CA . ARG B 2 53 ? -36.736 63.320 -54.680 1.00 27.22 54 ARG L CA 1
ATOM 2229 C C . ARG B 2 53 ? -35.473 62.675 -54.127 1.00 27.82 54 ARG L C 1
ATOM 2230 O O . ARG B 2 53 ? -35.387 62.418 -52.931 1.00 28.24 54 ARG L O 1
ATOM 2238 N N . PRO B 2 54 ? -34.499 62.378 -54.999 1.00 28.10 55 PRO L N 1
ATOM 2239 C CA . PRO B 2 54 ? -33.260 61.783 -54.500 1.00 28.84 55 PRO L CA 1
ATOM 2240 C C . PRO B 2 54 ? -32.564 62.682 -53.489 1.00 30.73 55 PRO L C 1
ATOM 2241 O O . PRO B 2 54 ? -32.700 63.906 -53.555 1.00 29.81 55 PRO L O 1
ATOM 2245 N N . SER B 2 55 ? -31.859 62.063 -52.546 1.00 33.15 56 SER L N 1
ATOM 2246 C CA . SER B 2 55 ? -31.013 62.775 -51.600 1.00 34.94 56 SER L CA 1
ATOM 2247 C C . SER B 2 55 ? -29.999 63.607 -52.364 1.00 35.21 56 SER L C 1
ATOM 2248 O O . SER B 2 55 ? -29.355 63.111 -53.288 1.00 36.22 56 SER L O 1
ATOM 2251 N N . GLY B 2 56 ? -29.868 64.875 -52.000 1.00 34.48 57 GLY L N 1
ATOM 2252 C CA . GLY B 2 56 ? -28.894 65.731 -52.659 1.00 33.24 57 GLY L CA 1
ATOM 2253 C C . GLY B 2 56 ? -29.475 66.661 -53.706 1.00 31.81 57 GLY L C 1
ATOM 2254 O O . GLY B 2 56 ? -28.839 67.651 -54.074 1.00 32.20 57 GLY L O 1
ATOM 2255 N N . VAL B 2 57 ? -30.670 66.345 -54.201 1.00 30.40 58 VAL L N 1
ATOM 2256 C CA . VAL B 2 57 ? -31.372 67.245 -55.115 1.00 28.74 58 VAL L CA 1
ATOM 2257 C C . VAL B 2 57 ? -32.057 68.355 -54.314 1.00 28.12 58 VAL L C 1
ATOM 2258 O O . VAL B 2 57 ? -32.753 68.081 -53.340 1.00 28.49 58 VAL L O 1
ATOM 2262 N N . PRO B 2 58 ? -31.845 69.622 -54.711 1.00 27.99 59 PRO L N 1
ATOM 2263 C CA . PRO B 2 58 ? -32.412 70.731 -53.937 1.00 28.13 59 PRO L CA 1
ATOM 2264 C C . PRO B 2 58 ? -33.927 70.661 -53.864 1.00 28.12 59 PRO L C 1
ATOM 2265 O O . PRO B 2 58 ? -34.561 70.248 -54.831 1.00 27.32 59 PRO L O 1
ATOM 2269 N N . ASP B 2 59 ? -34.489 71.070 -52.736 1.00 29.07 60 ASP L N 1
ATOM 2270 C CA . ASP B 2 59 ? -35.925 71.001 -52.533 1.00 30.97 60 ASP L CA 1
ATOM 2271 C C . ASP B 2 59 ? -36.726 71.834 -53.542 1.00 29.16 60 ASP L C 1
ATOM 2272 O O . ASP B 2 59 ? -37.924 71.602 -53.714 1.00 28.99 60 ASP L O 1
ATOM 2277 N N . ARG B 2 60 ? -36.093 72.796 -54.215 1.00 27.71 61 ARG L N 1
ATOM 2278 C CA . ARG B 2 60 ? -36.850 73.634 -55.147 1.00 26.69 61 ARG L CA 1
ATOM 2279 C C . ARG B 2 60 ? -37.353 72.875 -56.391 1.00 25.80 61 ARG L C 1
ATOM 2280 O O . ARG B 2 60 ? -38.164 73.410 -57.151 1.00 25.93 61 ARG L O 1
ATOM 2288 N N . PHE B 2 61 ? -36.895 71.636 -56.590 1.00 24.36 62 PHE L N 1
ATOM 2289 C CA . PHE B 2 61 ? -37.417 70.781 -57.665 1.00 24.06 62 PHE L CA 1
ATOM 2290 C C . PHE B 2 61 ? -38.526 69.865 -57.163 1.00 25.55 62 PHE L C 1
ATOM 2291 O O . PHE B 2 61 ? -38.325 69.094 -56.223 1.00 26.24 62 PHE L O 1
ATOM 2299 N N A SER B 2 62 ? -39.696 69.950 -57.789 0.50 25.65 63 SER L N 1
ATOM 2300 N N B SER B 2 62 ? -39.696 69.951 -57.790 0.50 25.88 63 SER L N 1
ATOM 2301 C CA A SER B 2 62 ? -40.815 69.099 -57.401 0.50 26.41 63 SER L CA 1
ATOM 2302 C CA B SER B 2 62 ? -40.810 69.092 -57.408 0.50 26.81 63 SER L CA 1
ATOM 2303 C C A SER B 2 62 ? -41.576 68.574 -58.614 0.50 26.83 63 SER L C 1
ATOM 2304 C C B SER B 2 62 ? -41.574 68.572 -58.618 0.50 27.08 63 SER L C 1
ATOM 2305 O O A SER B 2 62 ? -41.835 69.310 -59.564 0.50 27.11 63 SER L O 1
ATOM 2306 O O B SER B 2 62 ? -41.831 69.308 -59.571 0.50 27.43 63 SER L O 1
ATOM 2311 N N . GLY B 2 63 ? -41.949 67.297 -58.561 1.00 26.71 64 GLY L N 1
ATOM 2312 C CA . GLY B 2 63 ? -42.727 66.680 -59.619 1.00 26.37 64 GLY L CA 1
ATOM 2313 C C . GLY B 2 63 ? -44.178 66.524 -59.207 1.00 26.76 64 GLY L C 1
ATOM 2314 O O . GLY B 2 63 ? -44.483 66.406 -58.018 1.00 27.14 64 GLY L O 1
ATOM 2315 N N . SER B 2 64 ? -45.073 66.574 -60.187 1.00 26.42 65 SER L N 1
ATOM 2316 C CA . SER B 2 64 ? -46.499 66.338 -59.948 1.00 26.75 65 SER L CA 1
ATOM 2317 C C . SER B 2 64 ? -47.136 65.696 -61.169 1.00 26.10 65 SER L C 1
ATOM 2318 O O . SER B 2 64 ? -46.532 65.619 -62.239 1.00 25.69 65 SER L O 1
ATOM 2321 N N . ALA B 2 65 ? -48.357 65.206 -61.010 1.00 26.26 66 ALA L N 1
ATOM 2322 C CA . ALA B 2 65 ? -48.995 64.507 -62.104 1.00 27.57 66 ALA L CA 1
ATOM 2323 C C . ALA B 2 65 ? -50.494 64.742 -62.065 1.00 28.98 66 ALA L C 1
ATOM 2324 O O . ALA B 2 65 ? -51.111 64.738 -60.997 1.00 29.63 66 ALA L O 1
ATOM 2326 N N . SER B 2 66 ? -51.064 64.950 -63.242 1.00 29.82 67 SER L N 1
ATOM 2327 C CA . SER B 2 66 ? -52.500 65.111 -63.382 1.00 30.93 67 SER L CA 1
ATOM 2328 C C . SER B 2 66 ? -52.926 64.678 -64.773 1.00 30.65 67 SER L C 1
ATOM 2329 O O . SER B 2 66 ? -52.371 65.133 -65.767 1.00 30.85 67 SER L O 1
ATOM 2332 N N . GLY B 2 67 ? -53.914 63.797 -64.844 1.00 30.40 68 GLY L N 1
ATOM 2333 C CA . GLY B 2 67 ? -54.389 63.315 -66.125 1.00 30.53 68 GLY L CA 1
ATOM 2334 C C . GLY B 2 67 ? -53.291 62.633 -66.914 1.00 30.36 68 GLY L C 1
ATOM 2335 O O . GLY B 2 67 ? -52.637 61.716 -66.416 1.00 31.02 68 GLY L O 1
ATOM 2336 N N . ASN B 2 68 ? -53.077 63.096 -68.141 1.00 29.01 69 ASN L N 1
ATOM 2337 C CA . ASN B 2 68 ? -52.069 62.506 -69.002 1.00 27.97 69 ASN L CA 1
ATOM 2338 C C . ASN B 2 68 ? -50.839 63.405 -69.054 1.00 26.28 69 ASN L C 1
ATOM 2339 O O . ASN B 2 68 ? -50.070 63.355 -70.008 1.00 26.04 69 ASN L O 1
ATOM 2344 N N . THR B 2 69 ? -50.670 64.220 -68.019 1.00 26.05 70 THR L N 1
ATOM 2345 C CA . THR B 2 69 ? -49.535 65.143 -67.960 1.00 27.14 70 THR L CA 1
ATOM 2346 C C . THR B 2 69 ? -48.717 64.956 -66.686 1.00 25.96 70 THR L C 1
ATOM 2347 O O . THR B 2 69 ? -49.241 64.620 -65.624 1.00 26.54 70 THR L O 1
ATOM 2351 N N . ALA B 2 70 ? -47.413 65.142 -66.810 1.00 24.25 71 ALA L N 1
ATOM 2352 C CA . ALA B 2 70 ? -46.533 65.179 -65.661 1.00 23.45 71 ALA L CA 1
ATOM 2353 C C . ALA B 2 70 ? -45.883 66.556 -65.659 1.00 23.46 71 ALA L C 1
ATOM 2354 O O . ALA B 2 70 ? -45.582 67.102 -66.723 1.00 23.99 71 ALA L O 1
ATOM 2356 N N . SER B 2 71 ? -45.650 67.110 -64.480 1.00 23.39 72 SER L N 1
ATOM 2357 C CA . SER B 2 71 ? -45.053 68.444 -64.410 1.00 24.71 72 SER L CA 1
ATOM 2358 C C . SER B 2 71 ? -43.847 68.492 -63.507 1.00 24.61 72 SER L C 1
ATOM 2359 O O . SER B 2 71 ? -43.821 67.863 -62.465 1.00 25.71 72 SER L O 1
ATOM 2362 N N . LEU B 2 72 ? -42.849 69.274 -63.905 1.00 23.67 73 LEU L N 1
ATOM 2363 C CA . LEU B 2 72 ? -41.723 69.541 -63.033 1.00 23.08 73 LEU L CA 1
ATOM 2364 C C . LEU B 2 72 ? -41.786 71.005 -62.707 1.00 23.16 73 LEU L C 1
ATOM 2365 O O . LEU B 2 72 ? -41.841 71.830 -63.610 1.00 23.77 73 LEU L O 1
ATOM 2370 N N . THR B 2 73 ? -41.832 71.330 -61.422 1.00 23.34 74 THR L N 1
ATOM 2371 C CA . THR B 2 73 ? -41.851 72.733 -61.022 1.00 24.26 74 THR L CA 1
ATOM 2372 C C . THR B 2 73 ? -40.565 73.094 -60.319 1.00 25.02 74 THR L C 1
ATOM 2373 O O . THR B 2 73 ? -40.097 72.380 -59.434 1.00 25.01 74 THR L O 1
ATOM 2377 N N . ILE B 2 74 ? -39.981 74.216 -60.736 1.00 24.50 75 ILE L N 1
ATOM 2378 C CA . ILE B 2 74 ? -38.824 74.753 -60.055 1.00 25.64 75 ILE L CA 1
ATOM 2379 C C . ILE B 2 74 ? -39.274 75.996 -59.309 1.00 27.11 75 ILE L C 1
ATOM 2380 O O . ILE B 2 74 ? -39.710 76.972 -59.918 1.00 27.55 75 ILE L O 1
ATOM 2385 N N . SER B 2 75 ? -39.213 75.946 -57.987 1.00 28.03 76 SER L N 1
ATOM 2386 C CA . SER B 2 75 ? -39.677 77.067 -57.187 1.00 29.46 76 SER L CA 1
ATOM 2387 C C . SER B 2 75 ? -38.527 78.027 -56.957 1.00 31.20 76 SER L C 1
ATOM 2388 O O . SER B 2 75 ? -37.709 77.827 -56.061 1.00 32.31 76 SER L O 1
ATOM 2391 N N . GLY B 2 76 ? -38.458 79.061 -57.787 1.00 31.20 77 GLY L N 1
ATOM 2392 C CA . GLY B 2 76 ? -37.430 80.075 -57.657 1.00 29.69 77 GLY L CA 1
ATOM 2393 C C . GLY B 2 76 ? -36.190 79.665 -58.426 1.00 29.42 77 GLY L C 1
ATOM 2394 O O . GLY B 2 76 ? -35.215 79.200 -57.839 1.00 30.43 77 GLY L O 1
ATOM 2395 N N . ALA B 2 77 ? -36.242 79.825 -59.743 1.00 28.41 78 ALA L N 1
ATOM 2396 C CA . ALA B 2 77 ? -35.172 79.362 -60.619 1.00 27.93 78 ALA L CA 1
ATOM 2397 C C . ALA B 2 77 ? -33.850 80.100 -60.375 1.00 28.07 78 ALA L C 1
ATOM 2398 O O . ALA B 2 77 ? -33.817 81.330 -60.268 1.00 28.36 78 ALA L O 1
ATOM 2400 N N . GLN B 2 78 ? -32.765 79.336 -60.282 1.00 27.87 79 GLN L N 1
ATOM 2401 C CA . GLN B 2 78 ? -31.433 79.905 -60.109 1.00 29.28 79 GLN L CA 1
ATOM 2402 C C . GLN B 2 78 ? -30.736 79.955 -61.452 1.00 28.31 79 GLN L C 1
ATOM 2403 O O . GLN B 2 78 ? -31.128 79.265 -62.390 1.00 27.86 79 GLN L O 1
ATOM 2409 N N . ALA B 2 79 ? -29.692 80.774 -61.547 1.00 28.15 80 ALA L N 1
ATOM 2410 C CA . ALA B 2 79 ? -28.931 80.869 -62.781 1.00 28.47 80 ALA L CA 1
ATOM 2411 C C . ALA B 2 79 ? -28.437 79.492 -63.231 1.00 28.94 80 ALA L C 1
ATOM 2412 O O . ALA B 2 79 ? -28.444 79.183 -64.421 1.00 29.46 80 ALA L O 1
ATOM 2414 N N A GLU B 2 80 ? -28.044 78.667 -62.264 0.50 28.76 81 GLU L N 1
ATOM 2415 N N B GLU B 2 80 ? -28.029 78.670 -62.266 0.50 29.24 81 GLU L N 1
ATOM 2416 C CA A GLU B 2 80 ? -27.491 77.342 -62.532 0.50 28.84 81 GLU L CA 1
ATOM 2417 C CA B GLU B 2 80 ? -27.488 77.339 -62.542 0.50 29.72 81 GLU L CA 1
ATOM 2418 C C A GLU B 2 80 ? -28.547 76.333 -62.980 0.50 27.60 81 GLU L C 1
ATOM 2419 C C B GLU B 2 80 ? -28.549 76.326 -62.969 0.50 28.11 81 GLU L C 1
ATOM 2420 O O A GLU B 2 80 ? -28.212 75.217 -63.375 0.50 27.21 81 GLU L O 1
ATOM 2421 O O B GLU B 2 80 ? -28.219 75.200 -63.339 0.50 27.81 81 GLU L O 1
ATOM 2432 N N . ASP B 2 81 ? -29.819 76.713 -62.908 1.00 26.67 82 ASP L N 1
ATOM 2433 C CA . ASP B 2 81 ? -30.887 75.806 -63.330 1.00 26.15 82 ASP L CA 1
ATOM 2434 C C . ASP B 2 81 ? -31.087 75.864 -64.845 1.00 25.29 82 ASP L C 1
ATOM 2435 O O . ASP B 2 81 ? -31.881 75.134 -65.403 1.00 24.83 82 ASP L O 1
ATOM 2440 N N . ASP B 2 82 ? -30.348 76.743 -65.509 1.00 24.95 83 ASP L N 1
ATOM 2441 C CA . ASP B 2 82 ? -30.389 76.847 -66.958 1.00 25.35 83 ASP L CA 1
ATOM 2442 C C . ASP B 2 82 ? -29.802 75.575 -67.559 1.00 23.92 83 ASP L C 1
ATOM 2443 O O . ASP B 2 82 ? -28.611 75.280 -67.376 1.00 23.55 83 ASP L O 1
ATOM 2448 N N . ALA B 2 83 ? -30.636 74.817 -68.263 1.00 23.21 84 ALA L N 1
ATOM 2449 C CA . ALA B 2 83 ? -30.290 73.452 -68.648 1.00 22.73 84 ALA L CA 1
ATOM 2450 C C . ALA B 2 83 ? -31.362 72.822 -69.534 1.00 22.60 84 ALA L C 1
ATOM 2451 O O . ALA B 2 83 ? -32.415 73.416 -69.769 1.00 22.47 84 ALA L O 1
ATOM 2453 N N . GLU B 2 84 ? -31.080 71.614 -70.019 1.00 22.69 85 GLU L N 1
ATOM 2454 C CA . GLU B 2 84 ? -32.094 70.794 -70.675 1.00 23.22 85 GLU L CA 1
ATOM 2455 C C . GLU B 2 84 ? -32.769 69.922 -69.632 1.00 21.83 85 GLU L C 1
ATOM 2456 O O . GLU B 2 84 ? -32.101 69.379 -68.758 1.00 22.02 85 GLU L O 1
ATOM 2462 N N . TYR B 2 85 ? -34.090 69.793 -69.725 1.00 19.73 86 TYR L N 1
ATOM 2463 C CA . TYR B 2 85 ? -34.844 68.902 -68.836 1.00 19.63 86 TYR L CA 1
ATOM 2464 C C . TYR B 2 85 ? -35.586 67.857 -69.641 1.00 20.00 86 TYR L C 1
ATOM 2465 O O . TYR B 2 85 ? -36.277 68.172 -70.611 1.00 19.88 86 TYR L O 1
ATOM 2474 N N . TYR B 2 86 ? -35.473 66.606 -69.210 1.00 19.51 87 TYR L N 1
ATOM 2475 C CA . TYR B 2 86 ? -36.096 65.494 -69.913 1.00 19.70 87 TYR L CA 1
ATOM 2476 C C . TYR B 2 86 ? -37.031 64.743 -69.006 1.00 20.29 87 TYR L C 1
ATOM 2477 O O . TYR B 2 86 ? -36.717 64.524 -67.843 1.00 20.72 87 TYR L O 1
ATOM 2486 N N B CYS B 2 87 ? -38.193 64.354 -69.522 0.38 19.25 88 CYS L N 1
ATOM 2487 N N C CYS B 2 87 ? -38.164 64.350 -69.568 0.62 21.13 88 CYS L N 1
ATOM 2488 C CA B CYS B 2 87 ? -39.063 63.426 -68.792 0.38 18.94 88 CYS L CA 1
ATOM 2489 C CA C CYS B 2 87 ? -39.100 63.441 -68.913 0.62 22.34 88 CYS L CA 1
ATOM 2490 C C B CYS B 2 87 ? -38.952 62.041 -69.398 0.38 19.18 88 CYS L C 1
ATOM 2491 C C C CYS B 2 87 ? -38.825 62.021 -69.391 0.62 20.99 88 CYS L C 1
ATOM 2492 O O B CYS B 2 87 ? -38.725 61.894 -70.594 0.38 19.58 88 CYS L O 1
ATOM 2493 O O C CYS B 2 87 ? -38.326 61.830 -70.491 0.62 21.73 88 CYS L O 1
ATOM 2498 N N . SER B 2 88 ? -39.129 61.022 -68.568 1.00 19.08 89 SER L N 1
ATOM 2499 C CA . SER B 2 88 ? -39.086 59.645 -69.042 1.00 19.63 89 SER L CA 1
ATOM 2500 C C . SER B 2 88 ? -40.223 58.843 -68.419 1.00 19.55 89 SER L C 1
ATOM 2501 O O . SER B 2 88 ? -40.583 59.065 -67.274 1.00 20.75 89 SER L O 1
ATOM 2504 N N . SER B 2 89 ? -40.770 57.904 -69.186 1.00 18.95 90 SER L N 1
ATOM 2505 C CA . SER B 2 89 ? -41.774 56.983 -68.655 1.00 19.53 90 SER L CA 1
ATOM 2506 C C . SER B 2 89 ? -41.907 55.835 -69.630 1.00 19.86 90 SER L C 1
ATOM 2507 O O . SER B 2 89 ? -41.104 55.683 -70.547 1.00 20.68 90 SER L O 1
ATOM 2510 N N . ARG B 2 90 ? -42.935 55.024 -69.434 1.00 19.40 91 ARG L N 1
ATOM 2511 C CA . ARG B 2 90 ? -43.229 53.949 -70.362 1.00 20.90 91 ARG L CA 1
ATOM 2512 C C . ARG B 2 90 ? -43.681 54.556 -71.668 1.00 23.44 91 ARG L C 1
ATOM 2513 O O . ARG B 2 90 ? -44.259 55.641 -71.666 1.00 23.93 91 ARG L O 1
ATOM 2521 N N . ASP B 2 91 ? -43.426 53.891 -72.788 1.00 25.00 92 ASP L N 1
ATOM 2522 C CA . ASP B 2 91 ? -43.871 54.456 -74.057 1.00 27.73 92 ASP L CA 1
ATOM 2523 C C . ASP B 2 91 ? -45.366 54.240 -74.278 1.00 28.48 92 ASP L C 1
ATOM 2524 O O . ASP B 2 91 ? -46.024 55.020 -74.959 1.00 29.81 92 ASP L O 1
ATOM 2529 N N . LYS B 2 92 ? -45.903 53.176 -73.696 1.00 28.01 93 LYS L N 1
ATOM 2530 C CA . LYS B 2 92 ? -47.333 52.905 -73.758 1.00 28.25 93 LYS L CA 1
ATOM 2531 C C . LYS B 2 92 ? -47.706 52.212 -72.461 1.00 26.88 93 LYS L C 1
ATOM 2532 O O . LYS B 2 92 ? -46.853 51.626 -71.800 1.00 25.39 93 LYS L O 1
ATOM 2535 N N . SER B 2 93 ? -48.978 52.282 -72.084 1.00 26.76 94 SER L N 1
ATOM 2536 C CA . SER B 2 93 ? -49.369 51.729 -70.806 1.00 27.62 94 SER L CA 1
ATOM 2537 C C . SER B 2 93 ? -49.076 50.232 -70.791 1.00 27.16 94 SER L C 1
ATOM 2538 O O . SER B 2 93 ? -49.407 49.518 -71.741 1.00 27.85 94 SER L O 1
ATOM 2541 N N . GLY B 2 94 ? -48.405 49.785 -69.731 1.00 25.92 95 GLY L N 1
ATOM 2542 C CA . GLY B 2 94 ? -48.096 48.378 -69.530 1.00 25.15 95 GLY L CA 1
ATOM 2543 C C . GLY B 2 94 ? -46.893 47.879 -70.313 1.00 25.26 95 GLY L C 1
ATOM 2544 O O . GLY B 2 94 ? -46.592 46.674 -70.329 1.00 26.67 95 GLY L O 1
ATOM 2545 N N . SER B 2 95 A -46.206 48.797 -70.975 1.00 24.93 95 SER L N 1
ATOM 2546 C CA . SER B 2 95 A -45.032 48.437 -71.760 1.00 24.21 95 SER L CA 1
ATOM 2547 C C . SER B 2 95 A -43.811 48.112 -70.895 1.00 24.44 95 SER L C 1
ATOM 2548 O O . SER B 2 95 A -43.669 48.633 -69.795 1.00 24.02 95 SER L O 1
ATOM 2551 N N . ARG B 2 96 B -42.929 47.263 -71.407 1.00 24.28 95 ARG L N 1
ATOM 2552 C CA . ARG B 2 96 B -41.658 47.007 -70.747 1.00 25.00 95 ARG L CA 1
ATOM 2553 C C . ARG B 2 96 B -40.565 47.934 -71.272 1.00 23.83 95 ARG L C 1
ATOM 2554 O O . ARG B 2 96 B -39.426 47.889 -70.796 1.00 24.17 95 ARG L O 1
ATOM 2562 N N . LEU B 2 97 C -40.896 48.732 -72.279 1.00 23.03 95 LEU L N 1
ATOM 2563 C CA . LEU B 2 97 C -39.928 49.688 -72.828 1.00 22.93 95 LEU L CA 1
ATOM 2564 C C . LEU B 2 97 C -40.048 51.009 -72.096 1.00 22.37 95 LEU L C 1
ATOM 2565 O O . LEU B 2 97 C -41.033 51.267 -71.414 1.00 22.27 95 LEU L O 1
ATOM 2570 N N . SER B 2 98 ? -39.035 51.846 -72.248 1.00 21.41 96 SER L N 1
ATOM 2571 C CA . SER B 2 98 ? -39.059 53.191 -71.700 1.00 21.04 96 SER L CA 1
ATOM 2572 C C . SER B 2 98 ? -38.782 54.161 -72.830 1.00 20.97 96 SER L C 1
ATOM 2573 O O . SER B 2 98 ? -38.270 53.769 -73.884 1.00 21.65 96 SER L O 1
ATOM 2576 N N . VAL B 2 99 ? -39.090 55.432 -72.600 1.00 19.69 97 VAL L N 1
ATOM 2577 C CA . VAL B 2 99 ? -38.878 56.461 -73.607 1.00 20.14 97 VAL L CA 1
ATOM 2578 C C . VAL B 2 99 ? -38.639 57.794 -72.923 1.00 20.14 97 VAL L C 1
ATOM 2579 O O . VAL B 2 99 ? -39.051 57.989 -71.795 1.00 20.69 97 VAL L O 1
ATOM 2583 N N . PHE B 2 100 ? -37.931 58.700 -73.597 1.00 20.06 98 PHE L N 1
ATOM 2584 C CA . PHE B 2 100 ? -37.755 60.061 -73.103 1.00 20.03 98 PHE L CA 1
ATOM 2585 C C . PHE B 2 100 ? -38.630 61.006 -73.889 1.00 20.72 98 PHE L C 1
ATOM 2586 O O . PHE B 2 100 ? -38.863 60.789 -75.074 1.00 21.73 98 PHE L O 1
ATOM 2594 N N . GLY B 2 101 ? -39.105 62.063 -73.237 1.00 20.42 99 GLY L N 1
ATOM 2595 C CA . GLY B 2 101 ? -39.672 63.184 -73.970 1.00 20.87 99 GLY L CA 1
ATOM 2596 C C . GLY B 2 101 ? -38.563 63.886 -74.772 1.00 21.70 99 GLY L C 1
ATOM 2597 O O . GLY B 2 101 ? -37.377 63.590 -74.595 1.00 21.61 99 GLY L O 1
ATOM 2598 N N . GLY B 2 102 ? -38.949 64.814 -75.641 1.00 22.80 100 GLY L N 1
ATOM 2599 C CA . GLY B 2 102 ? -38.032 65.472 -76.556 1.00 22.65 100 GLY L CA 1
ATOM 2600 C C . GLY B 2 102 ? -37.070 66.443 -75.890 1.00 22.37 100 GLY L C 1
ATOM 2601 O O . GLY B 2 102 ? -36.075 66.866 -76.489 1.00 23.44 100 GLY L O 1
ATOM 2602 N N . GLY B 2 103 ? -37.368 66.797 -74.646 1.00 21.54 101 GLY L N 1
ATOM 2603 C CA . GLY B 2 103 ? -36.541 67.708 -73.887 1.00 21.49 101 GLY L CA 1
ATOM 2604 C C . GLY B 2 103 ? -37.055 69.135 -73.948 1.00 22.21 101 GLY L C 1
ATOM 2605 O O . GLY B 2 103 ? -37.612 69.573 -74.955 1.00 23.77 101 GLY L O 1
ATOM 2606 N N . THR B 2 104 ? -36.872 69.856 -72.851 1.00 21.70 102 THR L N 1
ATOM 2607 C CA . THR B 2 104 ? -37.168 71.279 -72.797 1.00 22.17 102 THR L CA 1
ATOM 2608 C C . THR B 2 104 ? -35.919 72.040 -72.418 1.00 22.88 102 THR L C 1
ATOM 2609 O O . THR B 2 104 ? -35.303 71.742 -71.402 1.00 23.34 102 THR L O 1
ATOM 2613 N N A LYS B 2 105 ? -35.553 73.031 -73.223 0.50 23.17 103 LYS L N 1
ATOM 2614 N N B LYS B 2 105 ? -35.541 73.020 -73.236 0.50 22.87 103 LYS L N 1
ATOM 2615 C CA A LYS B 2 105 ? -34.460 73.916 -72.867 0.50 23.92 103 LYS L CA 1
ATOM 2616 C CA B LYS B 2 105 ? -34.472 73.931 -72.862 0.50 23.34 103 LYS L CA 1
ATOM 2617 C C A LYS B 2 105 ? -34.995 75.026 -71.969 0.50 23.59 103 LYS L C 1
ATOM 2618 C C B LYS B 2 105 ? -35.033 75.007 -71.950 0.50 23.36 103 LYS L C 1
ATOM 2619 O O A LYS B 2 105 ? -35.835 75.817 -72.390 0.50 23.27 103 LYS L O 1
ATOM 2620 O O B LYS B 2 105 ? -35.914 75.765 -72.346 0.50 23.08 103 LYS L O 1
ATOM 2631 N N . LEU B 2 106 ? -34.529 75.060 -70.725 1.00 23.64 104 LEU L N 1
ATOM 2632 C CA . LEU B 2 106 ? -34.958 76.075 -69.783 1.00 24.49 104 LEU L CA 1
ATOM 2633 C C . LEU B 2 106 ? -33.920 77.153 -69.804 1.00 24.63 104 LEU L C 1
ATOM 2634 O O . LEU B 2 106 ? -32.788 76.918 -69.406 1.00 24.55 104 LEU L O 1
ATOM 2639 N N . THR B 2 107 ? -34.320 78.327 -70.276 1.00 24.53 105 THR L N 1
ATOM 2640 C CA . THR B 2 107 ? -33.462 79.500 -70.272 1.00 26.11 105 THR L CA 1
ATOM 2641 C C . THR B 2 107 ? -33.807 80.312 -69.045 1.00 27.50 105 THR L C 1
ATOM 2642 O O . THR B 2 107 ? -34.932 80.775 -68.922 1.00 28.38 105 THR L O 1
ATOM 2646 N N . VAL B 2 108 ? -32.864 80.443 -68.122 1.00 27.63 106 VAL L N 1
ATOM 2647 C CA . VAL B 2 108 ? -33.054 81.292 -66.953 1.00 27.41 106 VAL L CA 1
ATOM 2648 C C . VAL B 2 108 ? -32.326 82.610 -67.243 1.00 28.35 106 VAL L C 1
ATOM 2649 O O . VAL B 2 108 ? -31.111 82.620 -67.427 1.00 28.89 106 VAL L O 1
ATOM 2653 N N . LEU B 2 109 ? -33.074 83.707 -67.337 1.00 29.01 107 LEU L N 1
ATOM 2654 C CA . LEU B 2 109 ? -32.506 84.975 -67.804 1.00 29.15 107 LEU L CA 1
ATOM 2655 C C . LEU B 2 109 ? -31.696 85.632 -66.689 1.00 28.10 107 LEU L C 1
ATOM 2656 O O . LEU B 2 109 ? -32.255 86.245 -65.791 1.00 28.48 107 LEU L O 1
ATOM 2661 N N . SER B 2 110 ? -30.380 85.475 -66.729 1.00 27.52 108 SER L N 1
ATOM 2662 C CA . SER B 2 110 ? -29.557 85.811 -65.575 1.00 27.91 108 SER L CA 1
ATOM 2663 C C . SER B 2 110 ? -28.693 87.048 -65.792 1.00 27.83 108 SER L C 1
ATOM 2664 O O . SER B 2 110 ? -27.948 87.447 -64.910 1.00 29.04 108 SER L O 1
ATOM 2667 N N . GLN B 2 111 ? -28.792 87.652 -66.962 1.00 25.66 109 GLN L N 1
ATOM 2668 C CA . GLN B 2 111 ? -28.108 88.923 -67.184 1.00 24.64 109 GLN L CA 1
ATOM 2669 C C . GLN B 2 111 ? -28.869 89.688 -68.254 1.00 22.72 109 GLN L C 1
ATOM 2670 O O . GLN B 2 111 ? -29.754 89.129 -68.896 1.00 23.39 109 GLN L O 1
ATOM 2676 N N . PRO B 2 112 ? -28.574 90.985 -68.422 1.00 21.52 110 PRO L N 1
ATOM 2677 C CA . PRO B 2 112 ? -29.295 91.729 -69.456 1.00 21.51 110 PRO L CA 1
ATOM 2678 C C . PRO B 2 112 ? -29.048 91.172 -70.845 1.00 22.32 110 PRO L C 1
ATOM 2679 O O . PRO B 2 112 ? -28.010 90.539 -71.110 1.00 22.80 110 PRO L O 1
ATOM 2683 N N . LYS B 2 113 ? -30.001 91.427 -71.733 1.00 22.14 111 LYS L N 1
ATOM 2684 C CA . LYS B 2 113 ? -29.838 91.122 -73.147 1.00 22.00 111 LYS L CA 1
ATOM 2685 C C . LYS B 2 113 ? -28.556 91.747 -73.692 1.00 21.60 111 LYS L C 1
ATOM 2686 O O . LYS B 2 113 ? -28.234 92.887 -73.364 1.00 21.33 111 LYS L O 1
ATOM 2692 N N . ALA B 2 114 ? -27.821 90.977 -74.490 1.00 20.87 112 ALA L N 1
ATOM 2693 C CA . ALA B 2 114 ? -26.602 91.476 -75.130 1.00 20.77 112 ALA L CA 1
ATOM 2694 C C . ALA B 2 114 ? -26.633 91.138 -76.605 1.00 20.89 112 ALA L C 1
ATOM 2695 O O . ALA B 2 114 ? -26.766 89.972 -76.976 1.00 20.75 112 ALA L O 1
ATOM 2697 N N . ALA B 2 115 ? -26.552 92.167 -77.444 1.00 21.81 113 ALA L N 1
ATOM 2698 C CA . ALA B 2 115 ? -26.541 91.995 -78.893 1.00 21.73 113 ALA L CA 1
ATOM 2699 C C . ALA B 2 115 ? -25.245 91.352 -79.350 1.00 21.06 113 ALA L C 1
ATOM 2700 O O . ALA B 2 115 ? -24.201 91.547 -78.727 1.00 21.34 113 ALA L O 1
ATOM 2702 N N . PRO B 2 116 ? -25.304 90.593 -80.450 1.00 20.99 114 PRO L N 1
ATOM 2703 C CA . PRO B 2 116 ? -24.088 89.959 -80.951 1.00 20.87 114 PRO L CA 1
ATOM 2704 C C . PRO B 2 116 ? -23.129 90.942 -81.570 1.00 21.16 114 PRO L C 1
ATOM 2705 O O . PRO B 2 116 ? -23.544 91.946 -82.176 1.00 21.89 114 PRO L O 1
ATOM 2709 N N A SER B 2 117 ? -21.842 90.662 -81.404 0.50 21.02 115 SER L N 1
ATOM 2710 N N B SER B 2 117 ? -21.846 90.654 -81.382 0.50 20.58 115 SER L N 1
ATOM 2711 C CA A SER B 2 117 ? -20.805 91.336 -82.161 0.50 21.96 115 SER L CA 1
ATOM 2712 C CA B SER B 2 117 ? -20.770 91.271 -82.134 0.50 21.00 115 SER L CA 1
ATOM 2713 C C A SER B 2 117 ? -20.502 90.478 -83.380 0.50 21.48 115 SER L C 1
ATOM 2714 C C B SER B 2 117 ? -20.573 90.439 -83.395 0.50 21.09 115 SER L C 1
ATOM 2715 O O A SER B 2 117 ? -20.211 89.289 -83.257 0.50 22.07 115 SER L O 1
ATOM 2716 O O B SER B 2 117 ? -20.429 89.218 -83.316 0.50 21.80 115 SER L O 1
ATOM 2721 N N . VAL B 2 118 ? -20.606 91.078 -84.557 1.00 20.64 116 VAL L N 1
ATOM 2722 C CA . VAL B 2 118 ? -20.493 90.340 -85.803 1.00 19.52 116 VAL L CA 1
ATOM 2723 C C .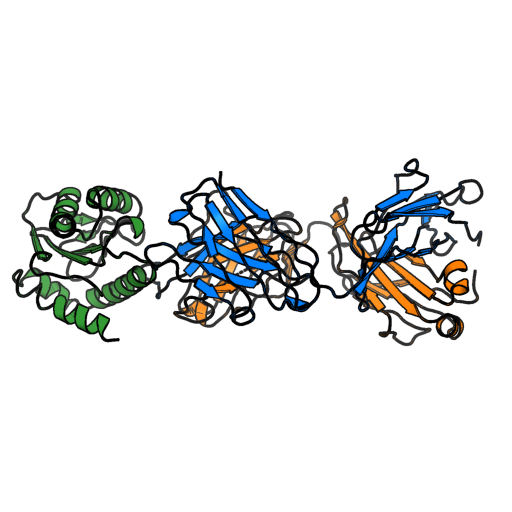 VAL B 2 118 ? -19.334 90.846 -86.641 1.00 20.10 116 VAL L C 1
ATOM 2724 O O . VAL B 2 118 ? -19.195 92.048 -86.872 1.00 20.52 116 VAL L O 1
ATOM 2728 N N . THR B 2 119 ? -18.488 89.912 -87.061 1.00 20.25 117 THR L N 1
ATOM 2729 C CA . THR B 2 119 ? -17.404 90.213 -87.986 1.00 21.22 117 THR L CA 1
ATOM 2730 C C . THR B 2 119 ? -17.547 89.320 -89.207 1.00 21.06 117 THR L C 1
ATOM 2731 O O . THR B 2 119 ? -17.710 88.100 -89.087 1.00 20.94 117 THR L O 1
ATOM 2735 N N . LEU B 2 120 ? -17.543 89.939 -90.378 1.00 21.40 118 LEU L N 1
ATOM 2736 C CA . LEU B 2 120 ? -17.640 89.219 -91.638 1.00 20.56 118 LEU L CA 1
ATOM 2737 C C . LEU B 2 120 ? -16.350 89.358 -92.442 1.00 20.94 118 LEU L C 1
ATOM 2738 O O . LEU B 2 120 ? -15.901 90.467 -92.714 1.00 22.20 118 LEU L O 1
ATOM 2743 N N . PHE B 2 121 ? -15.751 88.233 -92.812 1.00 19.95 119 PHE L N 1
ATOM 2744 C CA . PHE B 2 121 ? -14.546 88.256 -93.638 1.00 20.17 119 PHE L CA 1
ATOM 2745 C C . PHE B 2 121 ? -14.859 87.765 -95.039 1.00 20.65 119 PHE L C 1
ATOM 2746 O O . PHE B 2 121 ? -15.549 86.758 -95.197 1.00 21.53 119 PHE L O 1
ATOM 2754 N N . PRO B 2 122 ? -14.357 88.458 -96.066 1.00 21.46 120 PRO L N 1
ATOM 2755 C CA . PRO B 2 122 ? -14.463 87.973 -97.445 1.00 22.15 120 PRO L CA 1
ATOM 2756 C C . PRO B 2 122 ? -13.480 86.834 -97.726 1.00 22.82 120 PRO L C 1
ATOM 2757 O O . PRO B 2 122 ? -12.615 86.559 -96.890 1.00 23.26 120 PRO L O 1
ATOM 2761 N N . PRO B 2 123 ? -13.606 86.177 -98.889 1.00 24.19 121 PRO L N 1
ATOM 2762 C CA . PRO B 2 123 ? -12.603 85.175 -99.265 1.00 25.18 121 PRO L CA 1
ATOM 2763 C C . PRO B 2 123 ? -11.216 85.803 -99.336 1.00 26.20 121 PRO L C 1
ATOM 2764 O O . PRO B 2 123 ? -11.063 86.943 -99.783 1.00 26.19 121 PRO L O 1
ATOM 2768 N N . SER B 2 124 ? -10.211 85.071 -98.877 1.00 26.79 122 SER L N 1
ATOM 2769 C CA . SER B 2 124 ? -8.840 85.551 -98.983 1.00 27.53 122 SER L CA 1
ATOM 2770 C C . SER B 2 124 ? -8.336 85.452 -100.419 1.00 28.15 122 SER L C 1
ATOM 2771 O O . SER B 2 124 ? -8.837 84.658 -101.207 1.00 27.82 122 SER L O 1
ATOM 2774 N N . SER B 2 125 ? -7.331 86.255 -100.755 1.00 29.32 123 SER L N 1
ATOM 2775 C CA . SER B 2 125 ? -6.715 86.149 -102.065 1.00 31.23 123 SER L CA 1
ATOM 2776 C C . SER B 2 125 ? -6.158 84.743 -102.285 1.00 32.80 123 SER L C 1
ATOM 2777 O O . SER B 2 125 ? -6.257 84.198 -103.383 1.00 33.58 123 SER L O 1
ATOM 2780 N N . GLU B 2 126 ? -5.591 84.149 -101.238 1.00 33.80 124 GLU L N 1
ATOM 2781 C CA . GLU B 2 126 ? -5.048 82.794 -101.328 1.00 34.92 124 GLU L CA 1
ATOM 2782 C C . GLU B 2 126 ? -6.113 81.766 -101.693 1.00 33.96 124 GLU L C 1
ATOM 2783 O O . GLU B 2 126 ? -5.886 80.904 -102.545 1.00 33.83 124 GLU L O 1
ATOM 2789 N N . GLU B 2 127 ? -7.273 81.847 -101.047 1.00 33.55 125 GLU L N 1
ATOM 2790 C CA . GLU B 2 127 ? -8.324 80.870 -101.312 1.00 33.01 125 GLU L CA 1
ATOM 2791 C C . GLU B 2 127 ? -8.824 81.004 -102.741 1.00 33.37 125 GLU L C 1
ATOM 2792 O O . GLU B 2 127 ? -9.030 80.003 -103.430 1.00 33.02 125 GLU L O 1
ATOM 2798 N N . LEU B 2 128 ? -9.023 82.244 -103.179 1.00 33.85 126 LEU L N 1
ATOM 2799 C CA . LEU B 2 128 ? -9.458 82.519 -104.546 1.00 34.09 126 LEU L CA 1
ATOM 2800 C C . LEU B 2 128 ? -8.449 81.994 -105.566 1.00 35.05 126 LEU L C 1
ATOM 2801 O O . LEU B 2 128 ? -8.828 81.470 -106.612 1.00 34.80 126 LEU L O 1
ATOM 2806 N N . GLN B 2 129 ? -7.164 82.129 -105.253 1.00 36.78 127 GLN L N 1
ATOM 2807 C CA . GLN B 2 129 ? -6.105 81.641 -106.129 1.00 38.79 127 GLN L CA 1
ATOM 2808 C C . GLN B 2 129 ? -6.123 80.120 -106.198 1.00 38.64 127 GLN L C 1
ATOM 2809 O O . GLN B 2 129 ? -5.558 79.522 -107.118 1.00 39.05 127 GLN L O 1
ATOM 2815 N N . ALA B 2 130 ? -6.764 79.499 -105.212 1.00 38.18 128 ALA L N 1
ATOM 2816 C CA . ALA B 2 130 ? -6.929 78.052 -105.189 1.00 37.68 128 ALA L CA 1
ATOM 2817 C C . ALA B 2 130 ? -8.279 77.660 -105.782 1.00 37.63 128 ALA L C 1
ATOM 2818 O O . ALA B 2 130 ? -8.733 76.530 -105.611 1.00 37.75 128 ALA L O 1
ATOM 2820 N N . ASN B 2 131 ? -8.910 78.611 -106.467 1.00 37.33 129 ASN L N 1
ATOM 2821 C CA . ASN B 2 131 ? -10.208 78.423 -107.116 1.00 36.78 129 ASN L CA 1
ATOM 2822 C C . ASN B 2 131 ? -11.332 78.071 -106.146 1.00 35.44 129 ASN L C 1
ATOM 2823 O O . ASN B 2 131 ? -12.239 77.297 -106.473 1.00 35.39 129 ASN L O 1
ATOM 2828 N N . LYS B 2 132 ? -11.278 78.647 -104.953 1.00 33.75 130 LYS L N 1
ATOM 2829 C CA . LYS B 2 132 ? -12.325 78.430 -103.968 1.00 31.86 130 LYS L CA 1
ATOM 2830 C C . LYS B 2 132 ? -12.656 79.754 -103.290 1.00 30.34 130 LYS L C 1
ATOM 2831 O O . LYS B 2 132 ? -11.924 80.731 -103.422 1.00 30.29 130 LYS L O 1
ATOM 2834 N N . ALA B 2 133 ? -13.774 79.796 -102.579 1.00 28.95 131 ALA L N 1
ATOM 2835 C CA . ALA B 2 133 ? -14.160 81.016 -101.892 1.00 27.37 131 ALA L CA 1
ATOM 2836 C C . ALA B 2 133 ? -15.097 80.720 -100.729 1.00 26.58 131 ALA L C 1
ATOM 2837 O O . ALA B 2 133 ? -16.090 80.001 -100.872 1.00 28.08 131 ALA L O 1
ATOM 2839 N N . THR B 2 134 ? -14.766 81.280 -99.572 1.00 24.95 132 THR L N 1
ATOM 2840 C CA . THR B 2 134 ? -15.565 81.105 -98.367 1.00 24.06 132 THR L CA 1
ATOM 2841 C C . THR B 2 134 ? -15.736 82.427 -97.659 1.00 22.72 132 THR L C 1
ATOM 2842 O O . THR B 2 134 ? -14.753 83.117 -97.401 1.00 22.40 132 THR L O 1
ATOM 2846 N N . LEU B 2 135 ? -16.987 82.784 -97.363 1.00 21.25 133 LEU L N 1
ATOM 2847 C CA . LEU B 2 135 ? -17.290 83.943 -96.529 1.00 21.66 133 LEU L CA 1
ATOM 2848 C C . LEU B 2 135 ? -17.405 83.470 -95.097 1.00 20.46 133 LEU L C 1
ATOM 2849 O O . LEU B 2 135 ? -17.999 82.419 -94.839 1.00 20.88 133 LEU L O 1
ATOM 2854 N N . VAL B 2 136 ? -16.857 84.234 -94.162 1.00 20.22 134 VAL L N 1
ATOM 2855 C CA . VAL B 2 136 ? -16.820 83.790 -92.773 1.00 20.90 134 VAL L CA 1
ATOM 2856 C C . VAL B 2 136 ? -17.494 84.802 -91.856 1.00 20.26 134 VAL L C 1
ATOM 2857 O O . VAL B 2 136 ? -17.023 85.933 -91.708 1.00 20.69 134 VAL L O 1
ATOM 2861 N N . CYS B 2 137 ? -18.599 84.398 -91.238 1.00 20.06 135 CYS L N 1
ATOM 2862 C CA . CYS B 2 137 ? -19.339 85.282 -90.361 1.00 20.47 135 CYS L CA 1
ATOM 2863 C C . CYS B 2 137 ? -19.198 84.816 -88.914 1.00 20.21 135 CYS L C 1
ATOM 2864 O O . CYS B 2 137 ? -19.666 83.736 -88.551 1.00 21.17 135 CYS L O 1
ATOM 2867 N N . LEU B 2 138 ? -18.520 85.622 -88.096 1.00 19.92 136 LEU L N 1
ATOM 2868 C CA . LEU B 2 138 ? -18.261 85.262 -86.707 1.00 20.06 136 LEU L CA 1
ATOM 2869 C C . LEU B 2 138 ? -19.095 86.097 -85.759 1.00 19.53 136 LEU L C 1
ATOM 2870 O O . LEU B 2 138 ? -19.134 87.323 -85.864 1.00 20.72 136 LEU L O 1
ATOM 2875 N N . ILE B 2 139 ? -19.728 85.421 -84.805 1.00 19.22 137 ILE L N 1
ATOM 2876 C CA . ILE B 2 139 ? -20.781 85.995 -83.972 1.00 20.22 137 ILE L CA 1
ATOM 2877 C C . ILE B 2 139 ? -20.462 85.722 -82.510 1.00 20.87 137 ILE L C 1
ATOM 2878 O O . ILE B 2 139 ? -20.350 84.562 -82.107 1.00 21.06 137 ILE L O 1
ATOM 2883 N N A SER B 2 140 ? -20.310 86.776 -81.714 0.40 21.55 138 SER L N 1
ATOM 2884 N N B SER B 2 140 ? -20.318 86.770 -81.708 0.60 20.88 138 SER L N 1
ATOM 2885 C CA A SER B 2 140 ? -19.849 86.604 -80.341 0.40 22.67 138 SER L CA 1
ATOM 2886 C CA B SER B 2 140 ? -19.883 86.570 -80.336 0.60 21.37 138 SER L CA 1
ATOM 2887 C C A SER B 2 140 ? -20.566 87.504 -79.336 0.40 22.47 138 SER L C 1
ATOM 2888 C C B SER B 2 140 ? -20.567 87.500 -79.336 0.60 21.91 138 SER L C 1
ATOM 2889 O O A SER B 2 140 ? -21.244 88.460 -79.712 0.40 22.18 138 SER L O 1
ATOM 2890 O O B SER B 2 140 ? -21.222 88.468 -79.714 0.60 21.76 138 SER L O 1
ATOM 2895 N N . ASP B 2 141 ? -20.410 87.166 -78.058 1.00 22.59 139 ASP L N 1
ATOM 2896 C CA . ASP B 2 141 ? -20.851 88.003 -76.942 1.00 22.90 139 ASP L CA 1
ATOM 2897 C C . ASP B 2 141 ? -22.330 88.338 -76.941 1.00 22.25 139 ASP L C 1
ATOM 2898 O O . ASP B 2 141 ? -22.709 89.429 -76.511 1.00 22.66 139 ASP L O 1
ATOM 2903 N N . PHE B 2 142 ? -23.165 87.398 -77.384 1.00 21.62 140 PHE L N 1
ATOM 2904 C CA . PHE B 2 142 ? -24.606 87.631 -77.306 1.00 21.06 140 PHE L CA 1
ATOM 2905 C C . PHE B 2 142 ? -25.261 86.860 -76.162 1.00 21.02 140 PHE L C 1
ATOM 2906 O O . PHE B 2 142 ? -24.761 85.832 -75.718 1.00 21.15 140 PHE L O 1
ATOM 2914 N N . TYR B 2 143 ? -26.354 87.418 -75.658 1.00 19.76 141 TYR L N 1
ATOM 2915 C CA . TYR B 2 143 ? -27.128 86.799 -74.585 1.00 21.23 141 TYR L CA 1
ATOM 2916 C C . TYR B 2 143 ? -28.590 87.224 -74.692 1.00 21.39 141 TYR L C 1
ATOM 2917 O O . TYR B 2 143 ? -28.870 88.403 -74.816 1.00 21.88 141 TYR L O 1
ATOM 2926 N N . PRO B 2 144 ? -29.533 86.271 -74.610 1.00 21.45 142 PRO L N 1
ATOM 2927 C CA . PRO B 2 144 ? -29.447 84.812 -74.445 1.00 21.62 142 PRO L CA 1
ATOM 2928 C C . PRO B 2 144 ? -28.820 84.113 -75.643 1.00 22.22 142 PRO L C 1
ATOM 2929 O O . PRO B 2 144 ? -28.581 84.748 -76.675 1.00 22.12 142 PRO L O 1
ATOM 2933 N N . GLY B 2 145 ? -28.573 82.813 -75.507 1.00 22.67 143 GLY L N 1
ATOM 2934 C CA . GLY B 2 145 ? -27.826 82.072 -76.506 1.00 23.66 143 GLY L CA 1
ATOM 2935 C C . GLY B 2 145 ? -28.629 81.511 -77.664 1.00 24.79 143 GLY L C 1
ATOM 2936 O O . GLY B 2 145 ? -28.654 80.295 -77.869 1.00 25.93 143 GLY L O 1
ATOM 2937 N N . ALA B 2 146 ? -29.283 82.384 -78.422 1.00 25.26 144 ALA L N 1
ATOM 2938 C CA . ALA B 2 146 ? -29.993 81.969 -79.632 1.00 25.22 144 ALA L CA 1
ATOM 2939 C C . ALA B 2 146 ? -29.941 83.055 -80.693 1.00 24.68 144 ALA L C 1
ATOM 2940 O O . ALA B 2 146 ? -30.292 84.208 -80.424 1.00 24.95 144 ALA L O 1
ATOM 2942 N N . VAL B 2 147 ? -29.491 82.683 -81.889 1.00 24.20 145 VAL L N 1
ATOM 2943 C CA . VAL B 2 147 ? -29.439 83.592 -83.029 1.00 23.71 145 VAL L CA 1
ATOM 2944 C C . VAL B 2 147 ? -29.923 82.922 -84.296 1.00 23.73 145 VAL L C 1
ATOM 2945 O O . VAL B 2 147 ? -29.910 81.695 -84.412 1.00 23.64 145 VAL L O 1
ATOM 2949 N N . THR B 2 148 ? -30.365 83.746 -85.233 1.00 24.00 146 THR L N 1
ATOM 2950 C CA . THR B 2 148 ? -30.760 83.303 -86.556 1.00 24.22 146 THR L CA 1
ATOM 2951 C C . THR B 2 148 ? -29.843 83.964 -87.582 1.00 23.55 146 THR L C 1
ATOM 2952 O O . THR B 2 148 ? -29.667 85.179 -87.552 1.00 24.42 146 THR L O 1
ATOM 2956 N N . VAL B 2 149 ? -29.260 83.170 -88.476 1.00 22.26 147 VAL L N 1
ATOM 2957 C CA . VAL B 2 149 ? -28.335 83.700 -89.477 1.00 22.99 147 VAL L CA 1
ATOM 2958 C C . VAL B 2 149 ? -28.882 83.561 -90.895 1.00 23.75 147 VAL L C 1
ATOM 2959 O O . VAL B 2 149 ? -29.290 82.468 -91.322 1.00 25.85 147 VAL L O 1
ATOM 2963 N N . ALA B 2 150 ? -28.941 84.679 -91.609 1.00 23.53 148 ALA L N 1
ATOM 2964 C CA . ALA B 2 150 ? -29.372 84.687 -92.994 1.00 24.20 148 ALA L CA 1
ATOM 2965 C C . ALA B 2 150 ? -28.302 85.334 -93.852 1.00 24.78 148 ALA L C 1
ATOM 2966 O O . ALA B 2 150 ? -27.703 86.330 -93.456 1.00 26.34 148 ALA L O 1
ATOM 2968 N N . TRP B 2 151 ? -28.064 84.748 -95.016 1.00 24.22 149 TRP L N 1
ATOM 2969 C CA . TRP B 2 151 ? -27.124 85.294 -95.986 1.00 24.33 149 TRP L CA 1
ATOM 2970 C C . TRP B 2 151 ? -27.846 85.857 -97.189 1.00 25.04 149 TRP L C 1
ATOM 2971 O O . TRP B 2 151 ? -28.869 85.306 -97.634 1.00 25.11 149 TRP L O 1
ATOM 2982 N N . LYS B 2 152 ? -27.304 86.939 -97.730 1.00 26.12 150 LYS L N 1
ATOM 2983 C CA . LYS B 2 152 ? -27.870 87.576 -98.904 1.00 28.05 150 LYS L CA 1
ATOM 2984 C C . LYS B 2 152 ? -26.783 87.793 -99.943 1.00 29.88 150 LYS L C 1
ATOM 2985 O O . LYS B 2 152 ? -25.671 88.205 -99.607 1.00 29.93 150 LYS L O 1
ATOM 2988 N N . ALA B 2 153 ? -27.100 87.477 -101.194 1.00 31.24 151 ALA L N 1
ATOM 2989 C CA . ALA B 2 153 ? -26.276 87.868 -102.326 1.00 33.30 151 ALA L CA 1
ATOM 2990 C C . ALA B 2 153 ? -26.912 89.112 -102.919 1.00 35.37 151 ALA L C 1
ATOM 2991 O O . ALA B 2 153 ? -28.007 89.038 -103.462 1.00 35.35 151 ALA L O 1
ATOM 2993 N N . ASP B 2 154 ? -26.217 90.243 -102.814 1.00 37.63 152 ASP L N 1
ATOM 2994 C CA . ASP B 2 154 ? -26.822 91.553 -103.006 1.00 40.05 152 ASP L CA 1
ATOM 2995 C C . ASP B 2 154 ? -27.975 91.664 -102.010 1.00 41.20 152 ASP L C 1
ATOM 2996 O O . ASP B 2 154 ? -27.753 91.933 -100.829 1.00 41.22 152 ASP L O 1
ATOM 3001 N N . SER B 2 155 ? -29.199 91.425 -102.466 1.00 42.22 153 SER L N 1
ATOM 3002 C CA . SER B 2 155 ? -30.344 91.493 -101.563 1.00 43.11 153 SER L CA 1
ATOM 3003 C C . SER B 2 155 ? -31.189 90.222 -101.580 1.00 43.14 153 SER L C 1
ATOM 3004 O O . SER B 2 155 ? -32.174 90.119 -100.852 1.00 43.77 153 SER L O 1
ATOM 3007 N N . SER B 2 156 ? -30.808 89.257 -102.407 1.00 42.41 154 SER L N 1
ATOM 3008 C CA . SER B 2 156 ? -31.556 88.006 -102.497 1.00 41.79 154 SER L CA 1
ATOM 3009 C C . SER B 2 156 ? -31.018 86.971 -101.515 1.00 40.13 154 SER L C 1
ATOM 3010 O O . SER B 2 156 ? -29.803 86.865 -101.315 1.00 38.90 154 SER L O 1
ATOM 3013 N N . PRO B 2 157 ? -31.918 86.201 -100.891 1.00 39.30 155 PRO L N 1
ATOM 3014 C CA . PRO B 2 157 ? -31.471 85.186 -99.935 1.00 39.33 155 PRO L CA 1
ATOM 3015 C C . PRO B 2 157 ? -30.634 84.092 -100.592 1.00 39.57 155 PRO L C 1
ATOM 3016 O O . PRO B 2 157 ? -30.847 83.752 -101.762 1.00 39.63 155 PRO L O 1
ATOM 3020 N N . VAL B 2 158 ? -29.677 83.569 -99.830 1.00 39.34 156 VAL L N 1
ATOM 3021 C CA . VAL B 2 158 ? -28.829 82.460 -100.249 1.00 39.82 156 VAL L CA 1
ATOM 3022 C C . VAL B 2 158 ? -28.970 81.304 -99.268 1.00 39.89 156 VAL L C 1
ATOM 3023 O O . VAL B 2 158 ? -28.702 81.462 -98.073 1.00 40.33 156 VAL L O 1
ATOM 3027 N N . LYS B 2 159 ? -29.370 80.140 -99.759 1.00 39.28 157 LYS L N 1
ATOM 3028 C CA . LYS B 2 159 ? -29.454 78.970 -98.895 1.00 38.96 157 LYS L CA 1
ATOM 3029 C C . LYS B 2 159 ? -28.357 77.967 -99.238 1.00 37.73 157 LYS L C 1
ATOM 3030 O O . LYS B 2 159 ? -27.752 77.367 -98.345 1.00 37.94 157 LYS L O 1
ATOM 3033 N N . ALA B 2 160 ? -28.094 77.804 -100.530 1.00 36.40 158 ALA L N 1
ATOM 3034 C CA . ALA B 2 160 ? -27.037 76.905 -100.979 1.00 35.68 158 ALA L CA 1
ATOM 3035 C C . ALA B 2 160 ? -25.689 77.316 -100.406 1.00 34.55 158 ALA L C 1
ATOM 3036 O O . ALA B 2 160 ? -25.329 78.498 -100.437 1.00 35.19 158 ALA L O 1
ATOM 3038 N N . GLY B 2 161 ? -24.957 76.340 -99.871 1.00 32.94 159 GLY L N 1
ATOM 3039 C CA . GLY B 2 161 ? -23.587 76.556 -99.429 1.00 30.99 159 GLY L CA 1
ATOM 3040 C C . GLY B 2 161 ? -23.420 77.200 -98.065 1.00 29.65 159 GLY L C 1
ATOM 3041 O O . GLY B 2 161 ? -22.321 77.649 -97.711 1.00 29.50 159 GLY L O 1
ATOM 3042 N N . VAL B 2 162 ? -24.499 77.249 -97.292 1.00 28.44 160 VAL L N 1
ATOM 3043 C CA . VAL B 2 162 ? -24.454 77.831 -95.951 1.00 28.35 160 VAL L CA 1
ATOM 3044 C C . VAL B 2 162 ? -24.332 76.767 -94.858 1.00 28.31 160 VAL L C 1
ATOM 3045 O O . VAL B 2 162 ? -25.099 75.801 -94.839 1.00 28.21 160 VAL L O 1
ATOM 3049 N N . GLU B 2 163 ? -23.373 76.947 -93.955 1.00 28.05 161 GLU L N 1
ATOM 3050 C CA . GLU B 2 163 ? -23.223 76.077 -92.792 1.00 28.14 161 GLU L CA 1
ATOM 3051 C C . GLU B 2 163 ? -23.102 76.936 -91.541 1.00 26.33 161 GLU L C 1
ATOM 3052 O O . GLU B 2 163 ? -22.280 77.857 -91.479 1.00 25.13 161 GLU L O 1
ATOM 3058 N N . THR B 2 164 ? -23.917 76.637 -90.537 1.00 25.51 162 THR L N 1
ATOM 3059 C CA . THR B 2 164 ? -23.973 77.473 -89.336 1.00 25.44 162 THR L CA 1
ATOM 3060 C C . THR B 2 164 ? -23.889 76.598 -88.090 1.00 25.50 162 THR L C 1
ATOM 3061 O O . THR B 2 164 ? -24.549 75.562 -88.017 1.00 25.63 162 THR L O 1
ATOM 3065 N N . THR B 2 165 ? -23.073 76.994 -87.121 1.00 24.92 163 THR L N 1
ATOM 3066 C CA . THR B 2 165 ? -22.965 76.231 -85.879 1.00 24.10 163 THR L CA 1
ATOM 3067 C C . THR B 2 165 ? -24.094 76.540 -84.911 1.00 24.27 163 THR L C 1
ATOM 3068 O O . THR B 2 165 ? -24.764 77.566 -85.028 1.00 23.61 163 THR L O 1
ATOM 3072 N N . THR B 2 166 ? -24.287 75.651 -83.944 1.00 25.67 164 THR L N 1
ATOM 3073 C CA . THR B 2 166 ? -25.118 75.954 -82.788 1.00 27.25 164 THR L CA 1
ATOM 3074 C C . THR B 2 166 ? -24.361 76.931 -81.882 1.00 27.33 164 THR L C 1
ATOM 3075 O O . THR B 2 166 ? -23.120 76.982 -81.909 1.00 27.67 164 THR L O 1
ATOM 3079 N N . PRO B 2 167 ? -25.092 77.730 -81.094 1.00 27.72 165 PRO L N 1
ATOM 3080 C CA . PRO B 2 167 ? -24.422 78.623 -80.145 1.00 27.43 165 PRO L CA 1
ATOM 3081 C C . PRO B 2 167 ? -23.684 77.848 -79.067 1.00 27.28 165 PRO L C 1
ATOM 3082 O O . PRO B 2 167 ? -24.141 76.781 -78.641 1.00 27.57 165 PRO L O 1
ATOM 3086 N N A SER B 2 168 ? -22.546 78.376 -78.637 0.50 26.86 166 SER L N 1
ATOM 3087 N N B SER B 2 168 ? -22.545 78.379 -78.639 0.50 27.02 166 SER L N 1
ATOM 3088 C CA A SER B 2 168 ? -21.761 77.761 -77.575 0.50 26.90 166 SER L CA 1
ATOM 3089 C CA B SER B 2 168 ? -21.749 77.771 -77.580 0.50 27.26 166 SER L CA 1
ATOM 3090 C C A SER B 2 168 ? -21.447 78.799 -76.508 0.50 26.67 166 SER L C 1
ATOM 3091 C C B SER B 2 168 ? -21.454 78.806 -76.506 0.50 26.87 166 SER L C 1
ATOM 3092 O O A SER B 2 168 ? -21.193 79.956 -76.828 0.50 26.05 166 SER L O 1
ATOM 3093 O O B SER B 2 168 ? -21.214 79.969 -76.818 0.50 26.31 166 SER L O 1
ATOM 3098 N N . LYS B 2 169 ? -21.474 78.386 -75.245 1.00 27.49 167 LYS L N 1
ATOM 3099 C CA . LYS B 2 169 ? -21.212 79.301 -74.143 1.00 29.64 167 LYS L CA 1
ATOM 3100 C C . LYS B 2 169 ? -19.727 79.618 -74.043 1.00 30.21 167 LYS L C 1
ATOM 3101 O O . LYS B 2 169 ? -18.881 78.710 -74.010 1.00 30.59 167 LYS L O 1
ATOM 3107 N N . GLN B 2 170 ? -19.424 80.912 -74.018 1.00 30.35 168 GLN L N 1
ATOM 3108 C CA . GLN B 2 170 ? -18.058 81.401 -73.856 1.00 31.09 168 GLN L CA 1
ATOM 3109 C C . GLN B 2 170 ? -17.679 81.431 -72.382 1.00 32.70 168 GLN L C 1
ATOM 3110 O O . GLN B 2 170 ? -18.532 81.284 -71.505 1.00 32.01 168 GLN L O 1
ATOM 3116 N N A SER B 2 171 ? -16.395 81.646 -72.110 0.50 33.69 169 SER L N 1
ATOM 3117 N N B SER B 2 171 ? -16.393 81.635 -72.116 0.50 33.70 169 SER L N 1
ATOM 3118 C CA A SER B 2 171 ? -15.901 81.675 -70.737 0.50 34.62 169 SER L CA 1
ATOM 3119 C CA B SER B 2 171 ? -15.894 81.698 -70.748 0.50 34.65 169 SER L CA 1
ATOM 3120 C C A SER B 2 171 ? -16.414 82.884 -69.946 0.50 35.48 169 SER L C 1
ATOM 3121 C C B SER B 2 171 ? -16.538 82.827 -69.952 0.50 35.50 169 SER L C 1
ATOM 3122 O O A SER B 2 171 ? -16.338 82.898 -68.718 0.50 36.06 169 SER L O 1
ATOM 3123 O O B SER B 2 171 ? -16.677 82.731 -68.732 0.50 36.07 169 SER L O 1
ATOM 3128 N N . ASN B 2 172 ? -16.939 83.891 -70.642 1.00 35.63 170 ASN L N 1
ATOM 3129 C CA . ASN B 2 172 ? -17.559 85.033 -69.969 1.00 35.84 170 ASN L CA 1
ATOM 3130 C C . ASN B 2 172 ? -19.081 84.894 -69.848 1.00 35.78 170 ASN L C 1
ATOM 3131 O O . ASN B 2 172 ? -19.776 85.852 -69.511 1.00 36.40 170 ASN L O 1
ATOM 3136 N N . ASN B 2 173 ? -19.577 83.693 -70.139 1.00 35.32 171 ASN L N 1
ATOM 3137 C CA . ASN B 2 173 ? -20.988 83.311 -69.982 1.00 33.88 171 ASN L CA 1
ATOM 3138 C C . ASN B 2 173 ? -21.948 83.950 -70.988 1.00 31.18 171 ASN L C 1
ATOM 3139 O O . ASN B 2 173 ? -23.159 83.809 -70.859 1.00 30.73 171 ASN L O 1
ATOM 3144 N N . LYS B 2 174 ? -21.412 84.636 -71.992 1.00 28.65 172 LYS L N 1
ATOM 3145 C CA . LYS B 2 174 ? -22.208 84.972 -73.164 1.00 26.91 172 LYS L CA 1
ATOM 3146 C C . LYS B 2 174 ? -21.971 83.886 -74.218 1.00 24.81 172 LYS L C 1
ATOM 3147 O O . LYS B 2 174 ? -21.287 82.898 -73.943 1.00 24.97 172 LYS L O 1
ATOM 3153 N N . TYR B 2 175 ? -22.525 84.062 -75.412 1.00 22.59 173 TYR L N 1
ATOM 3154 C CA . TYR B 2 175 ? -22.520 82.991 -76.402 1.00 21.58 173 TYR L CA 1
ATOM 3155 C C . TYR B 2 175 ? -21.873 83.371 -77.717 1.00 21.01 173 TYR L C 1
ATOM 3156 O O . TYR B 2 175 ? -21.818 84.548 -78.069 1.00 20.66 173 TYR L O 1
ATOM 3165 N N . ALA B 2 176 ? -21.399 82.354 -78.439 1.00 20.26 174 ALA L N 1
ATOM 3166 C CA . ALA B 2 176 ? -20.777 82.561 -79.739 1.00 20.04 174 ALA L CA 1
ATOM 3167 C C . ALA B 2 176 ? -21.303 81.564 -80.762 1.00 20.67 174 ALA L C 1
ATOM 3168 O O . ALA B 2 176 ? -21.740 80.465 -80.409 1.00 21.69 174 ALA L O 1
ATOM 3170 N N . ALA B 2 177 ? -21.232 81.942 -82.036 1.00 19.91 175 ALA L N 1
ATOM 3171 C CA . ALA B 2 177 ? -21.568 81.038 -83.130 1.00 19.50 175 ALA L CA 1
ATOM 3172 C C . ALA B 2 177 ? -20.835 81.493 -84.380 1.00 19.19 175 ALA L C 1
ATOM 3173 O O . ALA B 2 177 ? -20.262 82.577 -84.396 1.00 18.98 175 ALA L O 1
ATOM 3175 N N . SER B 2 178 ? -20.853 80.677 -85.422 1.00 19.42 176 SER L N 1
ATOM 3176 C CA . SER B 2 178 ? -20.246 81.067 -86.681 1.00 20.92 176 SER L CA 1
ATOM 3177 C C . SER B 2 178 ? -21.044 80.499 -87.840 1.00 20.68 176 SER L C 1
ATOM 3178 O O . SER B 2 178 ? -21.784 79.502 -87.710 1.00 20.89 176 SER L O 1
ATOM 3181 N N . SER B 2 179 ? -20.924 81.162 -88.974 1.00 19.64 177 SER L N 1
ATOM 3182 C CA . SER B 2 179 ? -21.618 80.744 -90.169 1.00 19.87 177 SER L CA 1
ATOM 3183 C C . SER B 2 179 ? -20.712 80.951 -91.365 1.00 20.06 177 SER L C 1
ATOM 3184 O O . SER B 2 179 ? -19.946 81.923 -91.421 1.00 20.58 177 SER L O 1
ATOM 3187 N N . TYR B 2 180 ? -20.804 80.029 -92.310 1.00 20.06 178 TYR L N 1
ATOM 3188 C CA . TYR B 2 180 ? -19.916 79.979 -93.457 1.00 20.74 178 TYR L CA 1
ATOM 3189 C C . TYR B 2 180 ? -20.743 79.899 -94.718 1.00 21.49 178 TYR L C 1
ATOM 3190 O O . TYR B 2 180 ? -21.684 79.102 -94.792 1.00 22.01 178 TYR L O 1
ATOM 3199 N N . LEU B 2 181 ? -20.399 80.719 -95.700 1.0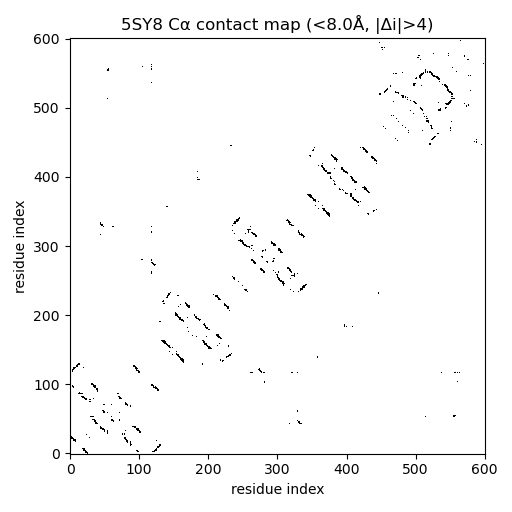0 21.40 179 LEU L N 1
ATOM 3200 C CA . LEU B 2 181 ? -20.995 80.615 -97.020 1.00 22.86 179 LEU L CA 1
ATOM 3201 C C . LEU B 2 181 ? -19.927 80.219 -98.037 1.00 23.72 179 LEU L C 1
ATOM 3202 O O . LEU B 2 181 ? -18.967 80.965 -98.258 1.00 22.96 179 LEU L O 1
ATOM 3207 N N . SER B 2 182 ? -20.087 79.041 -98.637 1.00 25.51 180 SER L N 1
ATOM 3208 C CA . SER B 2 182 ? -19.188 78.604 -99.696 1.00 28.01 180 SER L CA 1
ATOM 3209 C C . SER B 2 182 ? -19.734 79.004 -101.056 1.00 29.15 180 SER L C 1
ATOM 3210 O O . SER B 2 182 ? -20.925 78.835 -101.332 1.00 28.64 180 SER L O 1
ATOM 3213 N N . LEU B 2 183 ? -18.857 79.544 -101.900 1.00 30.15 181 LEU L N 1
ATOM 3214 C CA . LEU B 2 183 ? -19.211 79.868 -103.278 1.00 31.20 181 LEU L CA 1
ATOM 3215 C C . LEU B 2 183 ? -18.015 79.677 -104.197 1.00 30.75 181 LEU L C 1
ATOM 3216 O O . LEU B 2 183 ? -16.903 79.441 -103.737 1.00 30.47 181 LEU L O 1
ATOM 3221 N N . THR B 2 184 ? -18.254 79.749 -105.501 1.00 30.72 182 THR L N 1
ATOM 3222 C CA . THR B 2 184 ? -17.168 79.704 -106.468 1.00 30.83 182 THR L CA 1
ATOM 3223 C C . THR B 2 184 ? -16.605 81.104 -106.642 1.00 30.99 182 THR L C 1
ATOM 3224 O O . THR B 2 184 ? -17.305 82.082 -106.382 1.00 30.93 182 THR L O 1
ATOM 3228 N N . PRO B 2 185 ? -15.336 81.209 -107.069 1.00 31.66 183 PRO L N 1
ATOM 322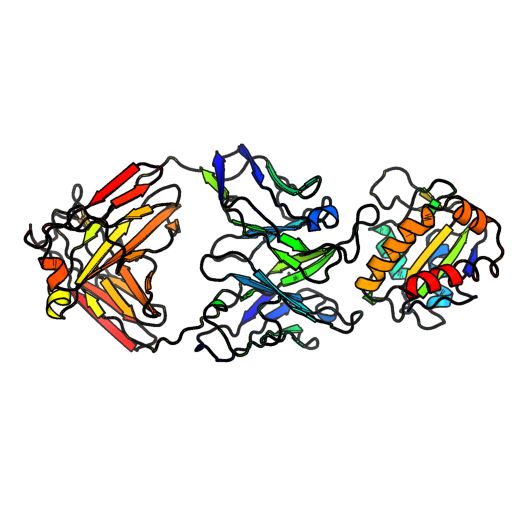9 C CA . PRO B 2 185 ? -14.782 82.526 -107.397 1.00 31.86 183 PRO L CA 1
ATOM 3230 C C . PRO B 2 185 ? -15.670 83.310 -108.363 1.00 32.07 183 PRO L C 1
ATOM 3231 O O . PRO B 2 185 ? -15.819 84.514 -108.184 1.00 31.98 183 PRO L O 1
ATOM 3235 N N . GLU B 2 186 ? -16.274 82.639 -109.343 1.00 32.32 184 GLU L N 1
ATOM 3236 C CA . GLU B 2 186 ? -17.117 83.327 -110.315 1.00 31.96 184 GLU L CA 1
ATOM 3237 C C . GLU B 2 186 ? -18.388 83.866 -109.670 1.00 31.31 184 GLU L C 1
ATOM 3238 O O . GLU B 2 186 ? -18.831 84.962 -109.997 1.00 30.91 184 GLU L O 1
ATOM 3240 N N . GLN B 2 187 ? -18.973 83.093 -108.759 1.00 31.24 185 GLN L N 1
ATOM 3241 C CA . GLN B 2 187 ? -20.165 83.530 -108.036 1.00 31.57 185 GLN L CA 1
ATOM 3242 C C . GLN B 2 187 ? -19.872 84.719 -107.139 1.00 31.16 185 GLN L C 1
ATOM 3243 O O . GLN B 2 187 ? -20.675 85.647 -107.042 1.00 30.82 185 GLN L O 1
ATOM 3249 N N . TRP B 2 188 ? -18.724 84.667 -106.471 1.00 30.55 186 TRP L N 1
ATOM 3250 C CA . TRP B 2 188 ? -18.283 85.737 -105.584 1.00 30.27 186 TRP L CA 1
ATOM 3251 C C . TRP B 2 188 ? -18.169 87.036 -106.367 1.00 31.68 186 TRP L C 1
ATOM 3252 O O . TRP B 2 188 ? -18.639 88.075 -105.925 1.00 32.10 186 TRP L O 1
ATOM 3263 N N . LYS B 2 189 ? -17.576 86.958 -107.553 1.00 32.73 187 LYS L N 1
ATOM 3264 C CA . LYS B 2 189 ? -17.317 88.142 -108.367 1.00 34.11 187 LYS L CA 1
ATOM 3265 C C . LYS B 2 189 ? -18.573 88.653 -109.072 1.00 35.33 187 LYS L C 1
ATOM 3266 O O . LYS B 2 189 ? -18.625 89.803 -109.510 1.00 36.00 187 LYS L O 1
ATOM 3269 N N . SER B 2 190 ? -19.588 87.799 -109.170 1.00 36.02 188 SER L N 1
ATOM 3270 C CA . SER B 2 190 ? -20.771 88.107 -109.973 1.00 36.78 188 SER L CA 1
ATOM 3271 C C . SER B 2 190 ? -21.774 89.039 -109.291 1.00 37.47 188 SER L C 1
ATOM 3272 O O . SER B 2 190 ? -22.669 89.571 -109.950 1.00 37.97 188 SER L O 1
ATOM 3275 N N . HIS B 2 191 ? -21.649 89.226 -107.982 1.00 37.62 189 HIS L N 1
ATOM 3276 C CA . HIS B 2 191 ? -22.576 90.092 -107.258 1.00 37.92 189 HIS L CA 1
ATOM 3277 C C . HIS B 2 191 ? -21.871 91.336 -106.734 1.00 37.94 189 HIS L C 1
ATOM 3278 O O . HIS B 2 191 ? -20.646 91.358 -106.622 1.00 38.04 189 HIS L O 1
ATOM 3285 N N . ARG B 2 192 ? -22.642 92.371 -106.417 1.00 37.85 190 ARG L N 1
ATOM 3286 C CA . ARG B 2 192 ? -22.066 93.612 -105.905 1.00 38.07 190 ARG L CA 1
ATOM 3287 C C . ARG B 2 192 ? -21.749 93.527 -104.417 1.00 35.47 190 ARG L C 1
ATOM 3288 O O . ARG B 2 192 ? -20.858 94.219 -103.927 1.00 35.27 190 ARG L O 1
ATOM 3296 N N . SER B 2 193 ? -22.478 92.685 -103.692 1.00 33.80 191 SER L N 1
ATOM 3297 C CA . SER B 2 193 ? -22.199 92.528 -102.274 1.00 32.16 191 SER L CA 1
ATOM 3298 C C . SER B 2 193 ? -22.767 91.232 -101.736 1.00 30.38 191 SER L C 1
ATOM 3299 O O . SER B 2 193 ? -23.656 90.630 -102.337 1.00 30.93 191 SER L O 1
ATOM 3302 N N . TYR B 2 194 ? -22.219 90.810 -100.604 1.00 27.87 192 TYR L N 1
ATOM 3303 C CA . TYR B 2 194 ? -22.773 89.728 -99.817 1.00 26.63 192 TYR L CA 1
ATOM 3304 C C . TYR B 2 194 ? -22.971 90.224 -98.391 1.00 25.59 192 TYR L C 1
ATOM 3305 O O . TYR B 2 194 ? -22.183 91.015 -97.880 1.00 25.32 192 TYR L O 1
ATOM 3314 N N . SER B 2 195 ? -24.029 89.766 -97.739 1.00 24.58 193 SER L N 1
ATOM 3315 C CA . SER B 2 195 ? -24.279 90.186 -96.369 1.00 25.24 193 SER L CA 1
ATOM 3316 C C . SER B 2 195 ? -24.544 89.007 -95.477 1.00 24.22 193 SER L C 1
ATOM 3317 O O . SER B 2 195 ? -25.146 88.025 -95.910 1.00 24.74 193 SER L O 1
ATOM 3320 N N A CYS B 2 196 ? -24.109 89.128 -94.228 0.50 23.08 194 CYS L N 1
ATOM 3321 N N B CYS B 2 196 ? -24.085 89.070 -94.232 0.50 23.89 194 CYS L N 1
ATOM 3322 C CA A CYS B 2 196 ? -24.464 88.187 -93.181 0.50 22.54 194 CYS L CA 1
ATOM 3323 C CA B CYS B 2 196 ? -24.549 88.096 -93.254 0.50 23.84 194 CYS L CA 1
ATOM 3324 C C A CYS B 2 196 ? -25.393 88.912 -92.224 0.50 23.33 194 CYS L C 1
ATOM 3325 C C B CYS B 2 196 ? -25.378 88.860 -92.238 0.50 23.82 194 CYS L C 1
ATOM 3326 O O A CYS B 2 196 ? -25.022 89.933 -91.638 0.50 23.00 194 CYS L O 1
ATOM 3327 O O B CYS B 2 196 ? -24.941 89.857 -91.653 0.50 23.54 194 CYS L O 1
ATOM 3332 N N . GLN B 2 197 ? -26.614 88.408 -92.087 1.00 23.80 195 GLN L N 1
ATOM 3333 C CA . GLN B 2 197 ? -27.599 89.073 -91.255 1.00 24.88 195 GLN L CA 1
ATOM 3334 C C . GLN B 2 197 ? -27.869 88.202 -90.044 1.00 24.11 195 GLN L C 1
ATOM 3335 O O . GLN B 2 197 ? -28.306 87.067 -90.185 1.00 24.58 195 GLN L O 1
ATOM 3341 N N . VAL B 2 198 ? -27.574 88.725 -88.863 1.00 22.78 196 VAL L N 1
ATOM 3342 C CA . VAL B 2 198 ? -27.705 87.950 -87.639 1.00 21.61 196 VAL L CA 1
ATOM 3343 C C . VAL B 2 198 ? -28.842 88.498 -86.787 1.00 21.35 196 VAL L C 1
ATOM 3344 O O . VAL B 2 198 ? -28.801 89.635 -86.336 1.00 22.55 196 VAL L O 1
ATOM 3348 N N . THR B 2 199 ? -29.870 87.678 -86.570 1.00 20.16 197 THR L N 1
ATOM 3349 C CA . THR B 2 199 ? -31.020 88.149 -85.803 1.00 21.08 197 THR L CA 1
ATOM 3350 C C . THR B 2 199 ? -30.988 87.584 -84.393 1.00 20.72 197 THR L C 1
ATOM 3351 O O . THR B 2 199 ? -30.793 86.388 -84.197 1.00 21.34 197 THR L O 1
ATOM 3355 N N . HIS B 2 200 ? -31.149 88.464 -83.416 1.00 20.06 198 HIS L N 1
ATOM 3356 C CA . HIS B 2 200 ? -31.054 88.097 -82.020 1.00 20.09 198 HIS L CA 1
ATOM 3357 C C . HIS B 2 200 ? -32.146 88.796 -81.238 1.00 20.87 198 HIS L C 1
ATOM 3358 O O . HIS B 2 200 ? -32.205 90.018 -81.232 1.00 20.77 198 HIS L O 1
ATOM 3365 N N . GLU B 2 201 ? -33.022 88.018 -80.603 1.00 21.97 199 GLU L N 1
ATOM 3366 C CA . GLU B 2 201 ? -34.158 88.579 -79.870 1.00 23.81 199 GLU L CA 1
ATOM 3367 C C . GLU B 2 201 ? -34.897 89.617 -80.729 1.00 23.84 199 GLU L C 1
ATOM 3368 O O . GLU B 2 201 ? -35.212 90.723 -80.269 1.00 24.31 199 GLU L O 1
ATOM 3374 N N . GLY B 2 202 ? -35.110 89.259 -81.994 1.00 23.73 200 GLY L N 1
ATOM 3375 C CA . GLY B 2 202 ? -35.872 90.058 -82.933 1.00 23.44 200 GLY L CA 1
ATOM 3376 C C . GLY B 2 202 ? -35.119 91.173 -83.641 1.00 23.23 200 GLY L C 1
ATOM 3377 O O . GLY B 2 202 ? -35.620 91.739 -84.609 1.00 23.38 200 GLY L O 1
ATOM 3378 N N . SER B 2 203 ? -33.924 91.495 -83.161 1.00 22.27 201 SER L N 1
ATOM 3379 C CA . SER B 2 203 ? -33.145 92.593 -83.744 1.00 23.41 201 SER L CA 1
ATOM 3380 C C . SER B 2 203 ? -32.015 92.043 -84.610 1.00 24.17 201 SER L C 1
ATOM 3381 O O . SER B 2 203 ? -31.360 91.068 -84.241 1.00 25.01 201 SER L O 1
ATOM 3384 N N . THR B 2 204 ? -31.761 92.684 -85.745 1.00 24.75 202 THR L N 1
ATOM 3385 C CA . THR B 2 204 ? -30.747 92.176 -86.668 1.00 24.86 202 THR L CA 1
ATOM 3386 C C . THR B 2 204 ? -29.491 93.048 -86.748 1.00 25.21 202 THR L C 1
ATOM 3387 O O . THR B 2 204 ? -29.568 94.265 -86.850 1.00 25.60 202 THR L O 1
ATOM 3391 N N . VAL B 2 205 ? -28.342 92.394 -86.664 1.00 24.13 203 VAL L N 1
ATOM 3392 C CA . VAL B 2 205 ? -27.050 93.024 -86.947 1.00 25.19 203 VAL L CA 1
ATOM 3393 C C . VAL B 2 205 ? -26.600 92.521 -88.301 1.00 26.49 203 VAL L C 1
ATOM 3394 O O . VAL B 2 205 ? -26.614 91.315 -88.551 1.00 27.33 203 VAL L O 1
ATOM 3398 N N . GLU B 2 206 ? -26.201 93.433 -89.183 1.00 27.52 204 GLU L N 1
ATOM 3399 C CA . GLU B 2 206 ? -25.854 93.058 -90.546 1.00 28.91 204 GLU L CA 1
ATOM 3400 C C . GLU B 2 206 ? -24.456 93.539 -90.893 1.00 27.85 204 GLU L C 1
ATOM 3401 O O . GLU B 2 206 ? -24.093 94.668 -90.567 1.00 27.85 204 GLU L O 1
ATOM 3407 N N . LYS B 2 207 ? -23.679 92.672 -91.534 1.00 27.44 205 LYS L N 1
ATOM 3408 C CA . LYS B 2 207 ? -22.383 93.045 -92.068 1.00 27.20 205 LYS L CA 1
ATOM 3409 C C . LYS B 2 207 ? -22.334 92.719 -93.552 1.00 26.47 205 LYS L C 1
ATOM 3410 O O . LYS B 2 207 ? -22.890 91.723 -93.995 1.00 25.99 205 LYS L O 1
ATOM 3416 N N . THR B 2 208 ? -21.631 93.548 -94.314 1.00 26.53 206 THR L N 1
ATOM 3417 C CA . THR B 2 208 ? -21.634 93.428 -95.760 1.00 27.10 206 THR L CA 1
ATOM 3418 C C . THR B 2 208 ? -20.229 93.547 -96.334 1.00 27.29 206 THR L C 1
ATOM 3419 O O . THR B 2 208 ? -19.424 94.361 -95.873 1.00 27.73 206 THR L O 1
ATOM 3423 N N . VAL B 2 209 ? -19.925 92.732 -97.335 1.00 26.92 207 VAL L N 1
ATOM 3424 C CA . VAL B 2 209 ? -18.661 92.882 -98.049 1.00 27.15 207 VAL L CA 1
ATOM 3425 C C . VAL B 2 209 ? -18.897 92.975 -99.547 1.00 27.41 207 VAL L C 1
ATOM 3426 O O . VAL B 2 209 ? -19.843 92.394 -100.077 1.00 26.85 207 VAL L O 1
ATOM 3430 N N . ALA B 2 210 ? -18.029 93.733 -100.216 1.00 28.83 208 ALA L N 1
ATOM 3431 C CA . ALA B 2 210 ? -18.099 93.927 -101.658 1.00 30.42 208 ALA L CA 1
ATOM 3432 C C . ALA B 2 210 ? -16.856 93.341 -102.323 1.00 30.41 208 ALA L C 1
ATOM 3433 O O . ALA B 2 210 ? -15.734 93.642 -101.912 1.00 30.53 208 ALA L O 1
ATOM 3435 N N . PRO B 2 211 ? -17.054 92.502 -103.347 1.00 30.24 209 PRO L N 1
ATOM 3436 C CA . PRO B 2 211 ? -15.981 91.834 -104.093 1.00 30.82 209 PRO L CA 1
ATOM 3437 C C . PRO B 2 211 ? -14.933 92.783 -104.657 1.00 31.84 209 PRO L C 1
ATOM 3438 O O . PRO B 2 211 ? -13.758 92.416 -104.724 1.00 30.90 209 PRO L O 1
ATOM 3442 N N . THR B 2 212 ? -15.350 93.982 -105.050 1.00 33.62 210 THR L N 1
ATOM 3443 C CA . THR B 2 212 ? -14.442 94.910 -105.725 1.00 36.44 210 THR L CA 1
ATOM 3444 C C . THR B 2 212 ? -13.801 95.908 -104.778 1.00 38.90 210 THR L C 1
ATOM 3445 O O . THR B 2 212 ? -12.933 96.683 -105.181 1.00 38.28 210 THR L O 1
ATOM 3449 N N . GLU B 2 213 ? -14.231 95.903 -103.524 1.00 41.72 211 GLU L N 1
ATOM 3450 C CA . GLU B 2 213 ? -13.784 96.921 -102.592 1.00 45.11 211 GLU L CA 1
ATOM 3451 C C . GLU B 2 213 ? -12.707 96.422 -101.643 1.00 46.25 211 GLU L C 1
ATOM 3452 O O . GLU B 2 213 ? -12.589 95.232 -101.373 1.00 45.80 211 GLU L O 1
ATOM 3458 N N A CYS B 2 214 ? -11.906 97.361 -101.150 0.50 47.38 212 CYS L N 1
ATOM 3459 N N B CYS B 2 214 ? -11.914 97.359 -101.144 0.50 46.91 212 CYS L N 1
ATOM 3460 C CA A CYS B 2 214 ? -10.795 97.052 -100.260 0.50 48.48 212 CYS L CA 1
ATOM 3461 C CA B CYS B 2 214 ? -10.793 97.033 -100.283 0.50 47.68 212 CYS L CA 1
ATOM 3462 C C A CYS B 2 214 ? -11.250 97.047 -98.806 0.50 49.22 212 CYS L C 1
ATOM 3463 C C B CYS B 2 214 ? -11.211 97.041 -98.817 0.50 48.08 212 CYS L C 1
ATOM 3464 O O A CYS B 2 214 ? -11.466 95.990 -98.216 0.50 49.67 212 CYS L O 1
ATOM 3465 O O B CYS B 2 214 ? -11.319 95.990 -98.188 0.50 48.28 212 CYS L O 1
ATOM 3470 N N . GLY C 3 5 ? -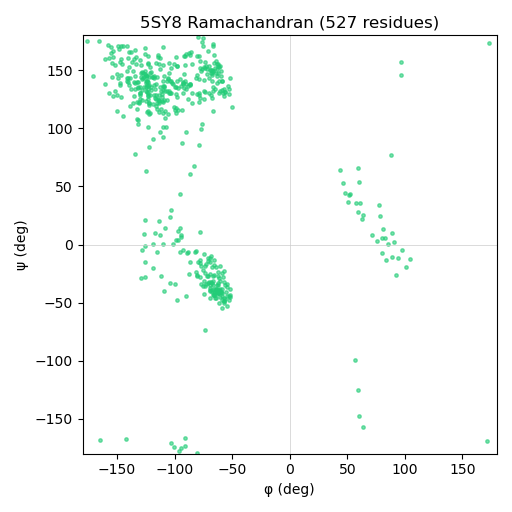45.245 30.752 -63.087 1.00 46.88 11 GLY O N 1
ATOM 3471 C CA . GLY C 3 5 ? -46.383 30.452 -62.234 1.00 43.19 11 GLY O CA 1
ATOM 3472 C C . GLY C 3 5 ? -46.091 30.731 -60.774 1.00 39.48 11 GLY O C 1
ATOM 3473 O O . GLY C 3 5 ? -44.953 31.021 -60.408 1.00 39.59 11 GLY O O 1
ATOM 3474 N N . ILE C 3 6 ? -47.124 30.652 -59.942 1.00 35.96 12 ILE O N 1
ATOM 3475 C CA . ILE C 3 6 ? -46.994 30.884 -58.511 1.00 33.52 12 ILE O CA 1
ATOM 3476 C C . ILE C 3 6 ? -47.246 29.608 -57.721 1.00 31.12 12 ILE O C 1
ATOM 3477 O O . ILE C 3 6 ? -48.330 29.007 -57.820 1.00 31.43 12 ILE O O 1
ATOM 3482 N N . HIS C 3 7 ? -46.266 29.190 -56.927 1.00 28.92 13 HIS O N 1
ATOM 3483 C CA . HIS C 3 7 ? -46.467 28.009 -56.093 1.00 27.58 13 HIS O CA 1
ATOM 3484 C C . HIS C 3 7 ? -47.371 28.342 -54.919 1.00 25.51 13 HIS O C 1
ATOM 3485 O O . HIS C 3 7 ? -47.117 29.273 -54.162 1.00 25.03 13 HIS O O 1
ATOM 3492 N N . PHE C 3 8 ? -48.441 27.580 -54.767 1.00 24.31 14 PHE O N 1
ATOM 3493 C CA . PHE C 3 8 ? -49.343 27.806 -53.659 1.00 23.67 14 PHE O CA 1
ATOM 3494 C C . PHE C 3 8 ? -49.867 26.464 -53.215 1.00 24.46 14 PHE O C 1
ATOM 3495 O O . PHE C 3 8 ? -50.622 25.818 -53.939 1.00 25.75 14 PHE O O 1
ATOM 3503 N N . ARG C 3 9 ? -49.438 26.043 -52.034 1.00 24.75 15 ARG O N 1
ATOM 3504 C CA . ARG C 3 9 ? -49.718 24.697 -51.544 1.00 25.11 15 ARG O CA 1
ATOM 3505 C C . ARG C 3 9 ? -50.549 24.768 -50.279 1.00 25.64 15 ARG O C 1
ATOM 3506 O O . ARG C 3 9 ? -50.634 25.810 -49.652 1.00 24.83 15 ARG O O 1
ATOM 3514 N N A ARG C 3 10 ? -51.171 23.651 -49.925 0.50 26.32 16 ARG O N 1
ATOM 3515 N N B ARG C 3 10 ? -51.157 23.651 -49.900 0.50 26.52 16 ARG O N 1
ATOM 3516 C CA A ARG C 3 10 ? -52.051 23.589 -48.769 0.50 27.55 16 ARG O CA 1
ATOM 3517 C CA B ARG C 3 10 ? -52.066 23.640 -48.764 0.50 27.83 16 ARG O CA 1
ATOM 3518 C C A ARG C 3 10 ? -51.371 24.053 -47.477 0.50 27.45 16 ARG O C 1
ATOM 3519 C C B ARG C 3 10 ? -51.378 24.041 -47.455 0.50 27.69 16 ARG O C 1
ATOM 3520 O O A ARG C 3 10 ? -51.998 24.695 -46.634 0.50 27.18 16 ARG O O 1
ATOM 3521 O O B ARG C 3 10 ? -52.009 24.624 -46.573 0.50 27.56 16 ARG O O 1
ATOM 3536 N N . HIS C 3 11 ? -50.088 23.743 -47.321 1.00 27.87 17 HIS O N 1
ATOM 3537 C CA . HIS C 3 11 ? -49.382 24.137 -46.104 1.00 28.48 17 HIS O CA 1
ATOM 3538 C C . HIS C 3 11 ? -48.873 25.584 -46.158 1.00 27.23 17 HIS O C 1
ATOM 3539 O O . HIS C 3 11 ? -48.105 25.997 -45.294 1.00 27.31 17 HIS O O 1
ATOM 3546 N N . TYR C 3 12 ? -49.319 26.354 -47.152 1.00 25.72 18 TYR O N 1
ATOM 3547 C CA . TYR C 3 12 ? -48.974 27.782 -47.223 1.00 25.37 18 TYR O CA 1
ATOM 3548 C C . TYR C 3 12 ? -50.110 28.613 -46.631 1.00 25.75 18 TYR O C 1
ATOM 3549 O O . TYR C 3 12 ? -50.164 29.832 -46.809 1.00 26.14 18 TYR O O 1
ATOM 3558 N N . VAL C 3 13 ? -51.044 27.937 -45.969 1.00 25.97 19 VAL O N 1
ATOM 3559 C CA . VAL C 3 13 ? -52.162 28.598 -45.312 1.00 26.86 19 VAL O CA 1
ATOM 3560 C C . VAL C 3 13 ? -52.171 28.224 -43.845 1.00 27.75 19 VAL O C 1
ATOM 3561 O O . VAL C 3 13 ? -52.092 27.040 -43.513 1.00 28.55 19 VAL O O 1
ATOM 3565 N N . ARG C 3 14 ? -52.271 29.202 -42.957 1.00 28.03 20 ARG O N 1
ATOM 3566 C CA . ARG C 3 14 ? -52.440 28.841 -41.565 1.00 30.67 20 ARG O CA 1
ATOM 3567 C C . ARG C 3 14 ? -53.133 29.919 -40.752 1.00 30.49 20 ARG O C 1
ATOM 3568 O O . ARG C 3 14 ? -53.150 31.090 -41.127 1.00 29.92 20 ARG O O 1
ATOM 3576 N N . HIS C 3 15 ? -53.741 29.485 -39.653 1.00 30.80 21 HIS O N 1
ATOM 3577 C CA . HIS C 3 15 ? -54.305 30.383 -38.666 1.00 31.51 21 HIS O CA 1
ATOM 3578 C C . HIS C 3 15 ? -53.283 30.604 -37.568 1.00 32.99 21 HIS O C 1
ATOM 3579 O O . HIS C 3 15 ? -52.565 29.680 -37.191 1.00 32.66 21 HIS O O 1
ATOM 3586 N N . LEU C 3 16 ? -53.219 31.832 -37.065 1.00 34.54 22 LEU O N 1
ATOM 3587 C CA . LEU C 3 16 ? -52.258 32.191 -36.031 1.00 36.52 22 LEU O CA 1
ATOM 3588 C C . LEU C 3 16 ? -52.964 32.592 -34.746 1.00 38.39 22 LEU O C 1
ATOM 3589 O O . LEU C 3 16 ? -53.958 33.312 -34.790 1.00 38.48 22 LEU O O 1
ATOM 3594 N N . PRO C 3 17 ? -52.440 32.129 -33.599 1.00 40.43 23 PRO O N 1
ATOM 3595 C CA . PRO C 3 17 ? -53.023 32.354 -32.274 1.00 42.13 23 PRO O CA 1
ATOM 3596 C C . PRO C 3 17 ? -52.797 33.767 -31.764 1.00 44.07 23 PRO O C 1
ATOM 3597 O O . PRO C 3 17 ? -52.128 34.569 -32.417 1.00 43.90 23 PRO O O 1
ATOM 3601 N N . LYS C 3 18 ? -53.348 34.050 -30.591 1.00 45.93 24 LYS O N 1
ATOM 3602 C CA . LYS C 3 18 ? -53.165 35.336 -29.945 1.00 47.58 24 LYS O CA 1
ATOM 3603 C C . LYS C 3 18 ? -51.731 35.470 -29.431 1.00 48.59 24 LYS O C 1
ATOM 3604 O O . LYS C 3 18 ? -50.985 34.487 -29.381 1.00 48.66 24 LYS O O 1
ATOM 3607 N N . GLU C 3 19 ? -51.352 36.692 -29.067 1.00 49.30 25 GLU O N 1
ATOM 3608 C CA . GLU C 3 19 ? -50.030 36.987 -28.511 1.00 49.81 25 GLU O CA 1
ATOM 3609 C C . GLU C 3 19 ? -48.890 36.697 -29.489 1.00 49.86 25 GLU O C 1
ATOM 3610 O O . GLU C 3 19 ? -47.744 36.489 -29.076 1.00 49.90 25 GLU O O 1
ATOM 3612 N N . VAL C 3 20 ? -49.198 36.676 -30.783 1.00 49.54 26 VAL O N 1
ATOM 3613 C CA . VAL C 3 20 ? -48.145 36.599 -31.785 1.00 48.96 26 VAL O CA 1
ATOM 3614 C C . VAL C 3 20 ? -47.723 38.014 -32.158 1.00 48.49 26 VAL O C 1
ATOM 3615 O O . VAL C 3 20 ? -48.559 38.893 -32.363 1.00 48.63 26 VAL O O 1
ATOM 3619 N N . SER C 3 21 ? -46.418 38.242 -32.216 1.00 47.94 27 SER O N 1
ATOM 3620 C CA . SER C 3 21 ? -45.910 39.542 -32.621 1.00 47.07 27 SER O CA 1
ATOM 3621 C C . SER C 3 21 ? -45.816 39.611 -34.134 1.00 46.69 27 SER O C 1
ATOM 3622 O O . SER C 3 21 ? -45.895 38.585 -34.814 1.00 46.50 27 SER O O 1
ATOM 3625 N N . GLN C 3 22 ? -45.646 40.824 -34.650 1.00 46.54 28 GLN O N 1
ATOM 3626 C CA . GLN C 3 22 ? -45.466 41.052 -36.076 1.00 46.36 28 GLN O CA 1
ATOM 3627 C C . GLN C 3 22 ? -44.341 40.175 -36.625 1.00 45.70 28 GLN O C 1
ATOM 3628 O O . GLN C 3 22 ? -44.503 39.499 -37.644 1.00 45.73 28 GLN O O 1
ATOM 3634 N N . ASN C 3 23 ? -43.207 40.171 -35.932 1.00 44.90 29 ASN O N 1
ATOM 3635 C CA . ASN C 3 23 ? -42.082 39.338 -36.335 1.00 44.53 29 ASN O CA 1
ATOM 3636 C C . ASN C 3 23 ? -42.405 37.847 -36.323 1.00 43.75 29 ASN O C 1
ATOM 3637 O O . ASN C 3 23 ? -42.004 37.113 -37.229 1.00 43.60 29 ASN O O 1
ATOM 3642 N N . ASP C 3 24 ? -43.119 37.405 -35.291 1.00 43.04 30 ASP O N 1
ATOM 3643 C CA . ASP C 3 24 ? -43.530 36.008 -35.187 1.00 42.22 30 ASP O CA 1
ATOM 3644 C C . ASP C 3 24 ? -44.392 35.617 -36.374 1.00 39.59 30 ASP O C 1
ATOM 3645 O O . ASP C 3 24 ? -44.257 34.517 -36.908 1.00 39.55 30 ASP O O 1
ATOM 3650 N N . ILE C 3 25 ? -45.283 36.524 -36.766 1.00 36.95 31 ILE O N 1
ATOM 3651 C CA . ILE C 3 25 ? -46.160 36.311 -37.912 1.00 34.96 31 ILE O CA 1
ATOM 3652 C C . ILE C 3 25 ? -45.338 36.130 -39.182 1.00 33.27 31 ILE O C 1
ATOM 3653 O O . ILE C 3 25 ? -45.551 35.184 -39.942 1.00 32.57 31 ILE O O 1
ATOM 3658 N N . ILE C 3 26 ? -44.403 37.051 -39.408 1.00 33.02 32 ILE O N 1
ATOM 3659 C CA . ILE C 3 26 ? -43.523 36.974 -40.565 1.00 33.25 32 ILE O CA 1
ATOM 3660 C C . ILE C 3 26 ? -42.763 35.659 -40.592 1.00 33.44 32 ILE O C 1
ATOM 3661 O O . ILE C 3 26 ? -42.720 34.979 -41.616 1.00 33.39 32 ILE O O 1
ATOM 3666 N N . LYS C 3 27 ? -42.172 35.298 -39.459 1.00 33.83 33 LYS O N 1
ATOM 3667 C CA . LYS C 3 27 ? -41.426 34.052 -39.363 1.00 34.01 33 LYS O CA 1
ATOM 3668 C C . LYS C 3 27 ? -42.313 32.829 -39.615 1.00 32.87 33 LYS O C 1
ATOM 3669 O O . LYS C 3 27 ? -41.896 31.882 -40.281 1.00 32.70 33 LYS O O 1
ATOM 3675 N N . ALA C 3 28 ? -43.540 32.858 -39.103 1.00 32.01 34 ALA O N 1
ATOM 3676 C CA . ALA C 3 28 ? -44.442 31.717 -39.230 1.00 31.10 34 ALA O CA 1
ATOM 3677 C C . ALA C 3 28 ? -44.899 31.504 -40.672 1.00 30.34 34 ALA O C 1
ATOM 3678 O O . ALA C 3 28 ? -45.009 30.365 -41.134 1.00 30.51 34 ALA O O 1
ATOM 3680 N N . LEU C 3 29 ? -45.166 32.597 -41.379 1.00 29.69 35 LEU O N 1
ATOM 3681 C CA . LEU C 3 29 ? -45.573 32.512 -42.774 1.00 29.45 35 LEU O CA 1
ATOM 3682 C C . LEU C 3 29 ? -44.399 32.181 -43.686 1.00 28.94 35 LEU O C 1
ATOM 3683 O O . LEU C 3 29 ? -44.568 31.526 -44.707 1.00 28.70 35 LEU O O 1
ATOM 3688 N N . ALA C 3 30 ? -43.203 32.625 -43.312 1.00 29.13 36 ALA O N 1
ATOM 3689 C CA . ALA C 3 30 ? -42.029 32.337 -44.127 1.00 29.04 36 ALA O CA 1
ATOM 3690 C C . ALA C 3 30 ? -41.610 30.878 -43.994 1.00 29.65 36 ALA O C 1
ATOM 3691 O O . ALA C 3 30 ? -40.978 30.325 -44.893 1.00 29.66 36 ALA O O 1
ATOM 3693 N N . SER C 3 31 ? -41.972 30.256 -42.877 1.00 30.53 37 SER O N 1
ATOM 3694 C CA . SER C 3 31 ? -41.483 28.917 -42.559 1.00 31.25 37 SER O CA 1
ATOM 3695 C C . SER C 3 31 ? -41.746 27.870 -43.656 1.00 30.57 37 SER O C 1
ATOM 3696 O O . SER C 3 31 ? -40.804 27.203 -44.086 1.00 30.08 37 SER O O 1
ATOM 3699 N N . PRO C 3 32 ? -43.005 27.723 -44.125 1.00 30.35 38 PRO O N 1
ATOM 3700 C CA . PRO C 3 32 ? -43.212 26.709 -45.167 1.00 30.00 38 PRO O CA 1
ATOM 3701 C C . PRO C 3 32 ? -42.513 27.044 -46.477 1.00 29.80 38 PRO O C 1
ATOM 3702 O O . PRO C 3 32 ? -42.187 26.133 -47.245 1.00 29.61 38 PRO O O 1
ATOM 3706 N N . LEU C 3 33 ? -42.290 28.332 -46.727 1.00 29.62 39 LEU O N 1
ATOM 3707 C CA . LEU C 3 33 ? -41.610 28.768 -47.942 1.00 29.64 39 LEU O CA 1
ATOM 3708 C C . LEU C 3 33 ? -40.140 28.363 -47.900 1.00 30.37 39 LEU O C 1
ATOM 3709 O O . LEU C 3 33 ? -39.598 27.834 -48.871 1.00 30.52 39 LEU O O 1
ATOM 3714 N N . ILE C 3 34 ? -39.508 28.617 -46.761 1.00 30.95 40 ILE O N 1
ATOM 3715 C CA . ILE C 3 34 ? -38.139 28.181 -46.511 1.00 32.32 40 ILE O CA 1
ATOM 3716 C C . ILE C 3 34 ? -38.017 26.656 -46.622 1.00 33.29 40 ILE O C 1
ATOM 3717 O O . ILE C 3 34 ? -37.107 26.164 -47.275 1.00 33.81 40 ILE O O 1
ATOM 3722 N N A ASN C 3 35 ? -38.949 25.917 -46.026 0.50 33.41 41 ASN O N 1
ATOM 3723 N N B ASN C 3 35 ? -38.940 25.940 -45.976 0.50 33.79 41 ASN O N 1
ATOM 3724 C CA A ASN C 3 35 ? -38.865 24.459 -46.027 0.50 33.42 41 ASN O CA 1
ATOM 3725 C CA B ASN C 3 35 ? -39.020 24.476 -46.010 0.50 34.24 41 ASN O CA 1
ATOM 3726 C C A ASN C 3 35 ? -39.074 23.827 -47.412 0.50 33.16 41 ASN O C 1
ATOM 3727 C C B ASN C 3 35 ? -38.966 23.929 -47.433 0.50 33.76 41 ASN O C 1
ATOM 3728 O O A ASN C 3 35 ? -38.614 22.711 -47.659 0.50 33.12 41 ASN O O 1
ATOM 3729 O O B ASN C 3 35 ? -38.207 23.005 -47.732 0.50 33.99 41 ASN O O 1
ATOM 3738 N N . ASP C 3 36 ? -39.765 24.527 -48.310 1.00 32.70 42 ASP O N 1
ATOM 3739 C CA . ASP C 3 36 ? -39.927 24.035 -49.679 1.00 31.91 42 ASP O CA 1
ATOM 3740 C C . ASP C 3 36 ? -38.880 24.583 -50.640 1.00 31.11 42 ASP O C 1
ATOM 3741 O O . ASP C 3 36 ? -38.892 24.251 -51.824 1.00 31.30 42 ASP O O 1
ATOM 3746 N N . GLY C 3 37 ? -37.990 25.433 -50.141 1.00 30.62 43 GLY O N 1
ATOM 3747 C CA . GLY C 3 37 ? -36.944 26.002 -50.975 1.00 30.02 43 GLY O CA 1
ATOM 3748 C C . GLY C 3 37 ? -37.405 27.149 -51.869 1.00 29.64 43 GLY O C 1
ATOM 3749 O O . GLY C 3 37 ? -36.790 27.424 -52.901 1.00 30.24 43 GLY O O 1
ATOM 3750 N N . MET C 3 38 ? -38.477 27.828 -51.474 1.00 28.67 44 MET O N 1
ATOM 3751 C CA . MET C 3 38 ? -39.022 28.919 -52.272 1.00 27.54 44 MET O CA 1
ATOM 3752 C C . MET C 3 38 ? -38.267 30.227 -52.048 1.00 26.82 44 MET O C 1
ATOM 3753 O O . MET C 3 38 ? -38.289 31.125 -52.889 1.00 26.32 44 MET O O 1
ATOM 3758 N N . VAL C 3 39 ? -37.621 30.340 -50.895 1.00 27.10 45 VAL O N 1
ATOM 3759 C CA . VAL C 3 39 ? -36.956 31.579 -50.504 1.00 27.11 45 VAL O CA 1
ATOM 3760 C C . VAL C 3 39 ? -35.634 31.260 -49.821 1.00 28.56 45 VAL O C 1
ATOM 3761 O O . VAL C 3 39 ? -35.431 30.138 -49.370 1.00 28.82 45 VAL O O 1
ATOM 3765 N N . VAL C 3 40 ? -34.730 32.235 -49.758 1.00 29.69 46 VAL O N 1
ATOM 3766 C CA . VAL C 3 40 ? -33.461 32.033 -49.062 1.00 31.13 46 VAL O CA 1
ATOM 3767 C C . VAL C 3 40 ? -33.708 31.803 -47.572 1.00 31.96 46 VAL O C 1
ATOM 3768 O O . VAL C 3 40 ? -34.753 32.175 -47.042 1.00 31.29 46 VAL O O 1
ATOM 3772 N N . SER C 3 41 ? -32.745 31.179 -46.902 1.00 33.40 47 SER O N 1
ATOM 3773 C CA . SER C 3 41 ? -32.938 30.738 -45.523 1.00 34.47 47 SER O CA 1
ATOM 3774 C C . SER C 3 41 ? -33.214 31.882 -44.550 1.00 34.58 47 SER O C 1
ATOM 3775 O O . SER C 3 41 ? -33.893 31.679 -43.550 1.00 34.81 47 SER O O 1
ATOM 3778 N N . ASP C 3 42 ? -32.699 33.076 -44.839 1.00 34.62 48 ASP O N 1
ATOM 3779 C CA . ASP C 3 42 ? -32.911 34.228 -43.958 1.00 34.74 48 ASP O CA 1
ATOM 3780 C C . ASP C 3 42 ? -33.961 35.187 -44.524 1.00 32.96 48 ASP O C 1
ATOM 3781 O O . ASP C 3 42 ? -33.929 36.391 -44.266 1.00 32.74 48 ASP O O 1
ATOM 3786 N N . PHE C 3 43 ? -34.904 34.632 -45.279 1.00 31.86 49 PHE O N 1
ATOM 3787 C CA . PHE C 3 43 ? -35.978 35.407 -45.889 1.00 30.64 49 PHE O CA 1
ATOM 3788 C C . PHE C 3 43 ? -36.758 36.243 -44.878 1.00 31.36 49 PHE O C 1
ATOM 3789 O O . PHE C 3 43 ? -37.078 37.394 -45.148 1.00 30.79 49 PHE O O 1
ATOM 3797 N N . ALA C 3 44 ? -37.092 35.654 -43.732 1.00 32.71 50 ALA O N 1
ATOM 3798 C CA . ALA C 3 44 ? -37.910 36.359 -42.750 1.00 34.28 50 ALA O CA 1
ATOM 3799 C C . ALA C 3 44 ? -37.193 37.613 -42.270 1.00 35.29 50 ALA O C 1
ATOM 3800 O O . ALA C 3 44 ? -37.811 38.653 -42.086 1.00 35.54 50 ALA O O 1
ATOM 3802 N N . ASP C 3 45 ? -35.880 37.514 -42.092 1.00 36.05 51 ASP O N 1
ATOM 3803 C CA . ASP C 3 45 ? -35.089 38.657 -41.651 1.00 37.19 51 ASP O CA 1
ATOM 3804 C C . ASP C 3 45 ? -35.204 39.817 -42.636 1.00 35.85 51 ASP O C 1
ATOM 3805 O O . ASP C 3 45 ? -35.317 40.981 -42.240 1.00 35.50 51 ASP O O 1
ATOM 3810 N N . HIS C 3 46 ? -35.188 39.492 -43.922 1.00 34.96 52 HIS O N 1
ATOM 3811 C CA . HIS C 3 46 ? -35.238 40.510 -44.961 1.00 34.19 52 HIS O CA 1
ATOM 3812 C C . HIS C 3 46 ? -36.621 41.139 -45.074 1.00 33.19 52 HIS O C 1
ATOM 3813 O O . HIS C 3 46 ? -36.745 42.322 -45.368 1.00 33.65 52 HIS O O 1
ATOM 3820 N N . VAL C 3 47 ? -37.667 40.349 -44.841 1.00 32.73 53 VAL O N 1
ATOM 3821 C CA . VAL C 3 47 ? -39.016 40.895 -44.850 1.00 32.37 53 VAL O CA 1
ATOM 3822 C C . VAL C 3 47 ? -39.228 41.814 -43.651 1.00 32.72 53 VAL O C 1
ATOM 3823 O O . VAL C 3 47 ? -39.859 42.863 -43.774 1.00 32.50 53 VAL O O 1
ATOM 3827 N N . ILE C 3 48 ? -38.701 41.410 -42.495 1.00 33.65 54 ILE O N 1
ATOM 3828 C CA . ILE C 3 48 ? -38.755 42.238 -41.289 1.00 34.29 54 ILE O CA 1
ATOM 3829 C C . ILE C 3 48 ? -38.081 43.580 -41.523 1.00 35.00 54 ILE O C 1
ATOM 3830 O O . ILE C 3 48 ? -38.622 44.630 -41.196 1.00 34.93 54 ILE O O 1
ATOM 3835 N N . THR C 3 49 ? -36.891 43.544 -42.099 1.00 35.99 55 THR O N 1
ATOM 3836 C CA . THR C 3 49 ? -36.151 44.777 -42.302 1.00 37.21 55 THR O CA 1
ATOM 3837 C C . THR C 3 49 ? -36.855 45.671 -43.323 1.00 37.89 55 THR O C 1
ATOM 3838 O O . THR C 3 49 ? -36.948 46.880 -43.121 1.00 37.72 55 THR O O 1
ATOM 3842 N N . ARG C 3 50 ? -37.381 45.094 -44.401 1.00 38.79 56 ARG O N 1
ATOM 3843 C CA . ARG C 3 50 ? -38.060 45.930 -45.386 1.00 39.81 56 ARG O CA 1
ATOM 3844 C C . ARG C 3 50 ? -39.342 46.536 -44.813 1.00 40.53 56 ARG O C 1
ATOM 3845 O O . ARG C 3 50 ? -39.693 47.666 -45.140 1.00 40.30 56 ARG O O 1
ATOM 3853 N N . GLU C 3 51 ? -40.034 45.785 -43.959 1.00 41.70 57 GLU O N 1
ATOM 3854 C CA . GLU C 3 51 ? -41.257 46.273 -43.327 1.00 43.08 57 GLU O CA 1
ATOM 3855 C C . GLU C 3 51 ? -40.980 47.521 -42.494 1.00 44.23 57 GLU O C 1
ATOM 3856 O O . GLU C 3 51 ? -41.838 48.397 -42.364 1.00 44.14 57 GLU O O 1
ATOM 3862 N N . GLN C 3 52 ? -39.778 47.590 -41.933 1.00 45.27 58 GLN O N 1
ATOM 3863 C CA . GLN C 3 52 ? -39.384 48.716 -41.094 1.00 46.45 58 GLN O CA 1
ATOM 3864 C C . GLN C 3 52 ? -39.276 50.011 -41.898 1.00 46.14 58 GLN O C 1
ATOM 3865 O O . GLN C 3 52 ? -39.461 51.099 -41.354 1.00 46.78 58 GLN O O 1
ATOM 3871 N N . ASN C 3 53 ? -38.996 49.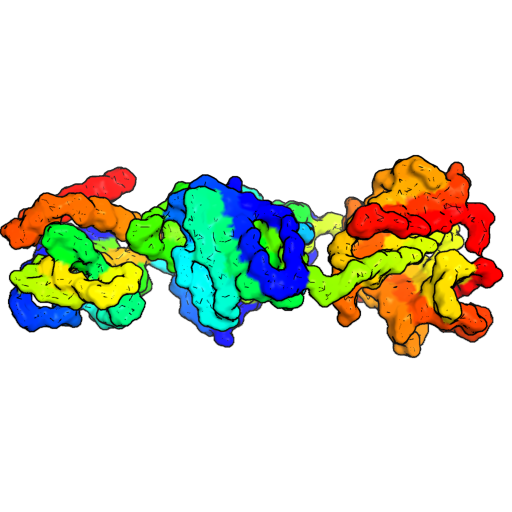893 -43.193 1.00 45.02 59 ASN O N 1
ATOM 3872 C CA . ASN C 3 53 ? -38.806 51.068 -44.042 1.00 44.08 59 ASN O CA 1
ATOM 3873 C C . ASN C 3 53 ? -39.906 51.254 -45.083 1.00 42.35 59 ASN O C 1
ATOM 3874 O O . ASN C 3 53 ? -40.164 52.369 -45.529 1.00 42.15 59 ASN O O 1
ATOM 3879 N N . PHE C 3 54 ? -40.535 50.157 -45.487 1.00 40.67 60 PHE O N 1
ATOM 3880 C CA . PHE C 3 54 ? -41.602 50.213 -46.476 1.00 39.32 60 PHE O CA 1
ATOM 3881 C C . PHE C 3 54 ? -42.779 49.361 -46.012 1.00 37.71 60 PHE O C 1
ATOM 3882 O O . PHE C 3 54 ? -42.971 48.234 -46.482 1.00 37.40 60 PHE O O 1
ATOM 3890 N N . PRO C 3 55 ? -43.568 49.908 -45.083 1.00 36.63 61 PRO O N 1
ATOM 3891 C CA . PRO C 3 55 ? -44.664 49.207 -44.401 1.00 35.69 61 PRO O CA 1
ATOM 3892 C C . PRO C 3 55 ? -45.738 48.712 -45.362 1.00 34.12 61 PRO O C 1
ATOM 3893 O O . PRO C 3 55 ? -45.932 49.292 -46.430 1.00 33.87 61 PRO O O 1
ATOM 3897 N N . THR C 3 56 ? -46.445 47.655 -44.974 1.00 32.98 62 THR O N 1
ATOM 3898 C CA . THR C 3 56 ? -47.337 46.980 -45.906 1.00 32.19 62 THR O CA 1
ATOM 3899 C C . THR C 3 56 ? -48.772 46.840 -45.400 1.00 31.38 62 THR O C 1
ATOM 3900 O O . THR C 3 56 ? -49.530 45.996 -45.892 1.00 30.46 62 THR O O 1
ATOM 3904 N N . GLY C 3 57 ? -49.145 47.674 -44.435 1.00 31.69 63 GLY O N 1
ATOM 3905 C CA . GLY C 3 57 ? -50.506 47.681 -43.929 1.00 32.03 63 GLY O CA 1
ATOM 3906 C C . GLY C 3 57 ? -51.500 48.312 -44.892 1.00 32.52 63 GLY O C 1
ATOM 3907 O O . GLY C 3 57 ? -51.274 49.408 -45.404 1.00 32.58 63 GLY O O 1
ATOM 3908 N N . LEU C 3 58 ? -52.612 47.621 -45.131 1.00 32.82 64 LEU O N 1
ATOM 3909 C CA . LEU C 3 58 ? -53.641 48.095 -46.053 1.00 33.29 64 LEU O CA 1
ATOM 3910 C C . LEU C 3 58 ? -54.973 48.231 -45.328 1.00 35.50 64 LEU O C 1
ATOM 3911 O O . LEU C 3 58 ? -55.552 47.234 -44.901 1.00 35.17 64 LEU O O 1
ATOM 3916 N N . PRO C 3 59 ? -55.461 49.465 -45.187 1.00 38.06 65 PRO O N 1
ATOM 3917 C CA . PRO C 3 59 ? -56.662 49.745 -44.396 1.00 40.17 65 PRO O CA 1
ATOM 3918 C C . PRO C 3 59 ? -57.943 49.511 -45.178 1.00 42.58 65 PRO O C 1
ATOM 3919 O O . PRO C 3 59 ? -58.667 50.465 -45.469 1.00 43.22 65 PRO O O 1
ATOM 3923 N N . VAL C 3 60 ? -58.222 48.257 -45.509 1.00 44.41 66 VAL O N 1
ATOM 3924 C CA . VAL C 3 60 ? -59.443 47.925 -46.225 1.00 46.25 66 VAL O CA 1
ATOM 3925 C C . VAL C 3 60 ? -60.566 47.609 -45.239 1.00 48.11 66 VAL O C 1
ATOM 3926 O O . VAL C 3 60 ? -60.317 47.186 -44.109 1.00 47.94 66 VAL O O 1
ATOM 3930 N N . GLU C 3 61 ? -61.801 47.811 -45.683 1.00 50.02 67 GLU O N 1
ATOM 3931 C CA . GLU C 3 61 ? -62.921 47.990 -44.760 1.00 51.80 67 GLU O CA 1
ATOM 3932 C C . GLU C 3 61 ? -63.522 46.753 -44.082 1.00 51.49 67 GLU O C 1
ATOM 3933 O O . GLU C 3 61 ? -64.293 46.896 -43.130 1.00 51.75 67 GLU O O 1
ATOM 3939 N N . PRO C 3 62 ? -63.205 45.538 -44.549 1.00 50.66 68 PRO O N 1
ATOM 3940 C CA . PRO C 3 62 ? -63.639 44.530 -43.576 1.00 49.44 68 PRO O CA 1
ATOM 3941 C C . PRO C 3 62 ? -62.705 44.560 -42.370 1.00 47.40 68 PRO O C 1
ATOM 3942 O O . PRO C 3 62 ? -63.051 45.060 -41.299 1.00 47.23 68 PRO O O 1
ATOM 3946 N N . VAL C 3 63 ? -61.505 44.037 -42.577 1.00 45.24 69 VAL O N 1
ATOM 3947 C CA . VAL C 3 63 ? -60.438 44.072 -41.590 1.00 43.04 69 VAL O CA 1
ATOM 3948 C C . VAL C 3 63 ? -59.167 44.482 -42.317 1.00 39.88 69 VAL O C 1
ATOM 3949 O O . VAL C 3 63 ? -59.134 44.490 -43.543 1.00 39.63 69 VAL O O 1
ATOM 3953 N N . GLY C 3 64 ? -58.127 44.826 -41.572 1.00 37.72 70 GLY O N 1
ATOM 3954 C CA . GLY C 3 64 ? -56.876 45.214 -42.187 1.00 35.45 70 GLY O CA 1
ATOM 3955 C C . GLY C 3 64 ? -56.211 44.062 -42.912 1.00 33.00 70 GLY O C 1
ATOM 3956 O O . GLY C 3 64 ? -56.363 42.907 -42.530 1.00 32.58 70 GLY O O 1
ATOM 3957 N N . VAL C 3 65 ? -55.477 44.387 -43.970 1.00 30.74 71 VAL O N 1
ATOM 3958 C CA . VAL C 3 65 ? -54.683 43.400 -44.693 1.00 29.09 71 VAL O CA 1
ATOM 3959 C C . VAL C 3 65 ? -53.249 43.884 -44.720 1.00 27.73 71 VAL O C 1
ATOM 3960 O O . VAL C 3 65 ? -53.021 45.074 -44.863 1.00 27.69 71 VAL O O 1
ATOM 3964 N N . ALA C 3 66 ? -52.291 42.978 -44.558 1.00 27.00 72 ALA O N 1
ATOM 3965 C CA . ALA C 3 66 ? -50.898 43.329 -44.775 1.00 27.10 72 ALA O CA 1
ATOM 3966 C C . ALA C 3 66 ? -50.324 42.454 -45.876 1.00 26.21 72 ALA O C 1
ATOM 3967 O O . ALA C 3 66 ? -50.734 41.296 -46.042 1.00 25.70 72 ALA O O 1
ATOM 3969 N N . ILE C 3 67 ? -49.377 43.011 -46.626 1.00 26.18 73 ILE O N 1
ATOM 3970 C CA . ILE C 3 67 ? -48.702 42.269 -47.683 1.00 26.06 73 ILE O CA 1
ATOM 3971 C C . ILE C 3 67 ? -47.177 42.271 -47.510 1.00 25.73 73 ILE O C 1
ATOM 3972 O O . ILE C 3 67 ? -46.459 42.782 -48.362 1.00 25.71 73 ILE O O 1
ATOM 3977 N N . PRO C 3 68 ? -46.674 41.681 -46.411 1.00 25.67 74 PRO O N 1
ATOM 3978 C CA . PRO C 3 68 ? -45.224 41.710 -46.181 1.00 26.03 74 PRO O CA 1
ATOM 3979 C C . PRO C 3 68 ? -44.457 41.011 -47.288 1.00 26.27 74 PRO O C 1
ATOM 3980 O O . PRO C 3 68 ? -44.896 39.974 -47.805 1.00 25.83 74 PRO O O 1
ATOM 3984 N N . HIS C 3 69 ? -43.323 41.596 -47.657 1.00 27.12 75 HIS O N 1
ATOM 3985 C CA . HIS C 3 69 ? -42.478 41.037 -48.696 1.00 27.74 75 HIS O CA 1
ATOM 3986 C C . HIS C 3 69 ? -41.134 41.721 -48.640 1.00 28.18 75 HIS O C 1
ATOM 3987 O O . HIS C 3 69 ? -40.935 42.666 -47.876 1.00 28.12 75 HIS O O 1
ATOM 3994 N N . THR C 3 70 ? -40.212 41.247 -49.466 1.00 28.61 76 THR O N 1
ATOM 3995 C CA . THR C 3 70 ? -38.897 41.854 -49.516 1.00 29.06 76 THR O CA 1
ATOM 3996 C C . THR C 3 70 ? -38.433 41.860 -50.960 1.00 29.17 76 THR O C 1
ATOM 3997 O O . THR C 3 70 ? -39.227 41.646 -51.874 1.00 28.95 76 THR O O 1
ATOM 4001 N N . ASP C 3 71 ? -37.153 42.140 -51.171 1.00 29.35 77 ASP O N 1
ATOM 4002 C CA . ASP C 3 71 ? -36.619 42.230 -52.520 1.00 29.69 77 ASP O CA 1
ATOM 4003 C C . ASP C 3 71 ? -36.600 40.877 -53.234 1.00 28.75 77 ASP O C 1
ATOM 4004 O O . ASP C 3 71 ? -36.413 39.830 -52.612 1.00 28.15 77 ASP O O 1
ATOM 4009 N N . SER C 3 72 ? -36.790 40.925 -54.548 1.00 28.05 78 SER O N 1
ATOM 4010 C CA . SER C 3 72 ? -36.825 39.743 -55.387 1.00 28.45 78 SER O CA 1
ATOM 4011 C C . SER C 3 72 ? -35.557 38.871 -55.306 1.00 27.58 78 SER O C 1
ATOM 4012 O O . SER C 3 72 ? -35.600 37.673 -55.589 1.00 26.99 78 SER O O 1
ATOM 4015 N N . LYS C 3 73 ? -34.436 39.459 -54.909 1.00 28.11 79 LYS O N 1
ATOM 4016 C CA . LYS C 3 73 ? -33.184 38.711 -54.847 1.00 28.38 79 LYS O CA 1
ATOM 4017 C C . LYS C 3 73 ? -33.182 37.662 -53.736 1.00 28.07 79 LYS O C 1
ATOM 4018 O O . LYS C 3 73 ? -32.337 36.768 -53.728 1.00 29.01 79 LYS O O 1
ATOM 4024 N N . TYR C 3 74 ? -34.134 37.755 -52.809 1.00 26.95 80 TYR O N 1
ATOM 4025 C CA . TYR C 3 74 ? -34.212 36.797 -51.708 1.00 26.22 80 TYR O CA 1
ATOM 4026 C C . TYR C 3 74 ? -35.239 35.712 -51.972 1.00 25.10 80 TYR O C 1
ATOM 4027 O O . TYR C 3 74 ? -35.468 34.874 -51.108 1.00 25.34 80 TYR O O 1
ATOM 4036 N N . VAL C 3 75 ? -35.850 35.739 -53.155 1.00 24.14 81 VAL O N 1
ATOM 4037 C CA . VAL C 3 75 ? -36.814 34.709 -53.569 1.00 23.43 81 VAL O CA 1
ATOM 4038 C C . VAL C 3 75 ? -36.190 33.754 -54.585 1.00 24.73 81 VAL O C 1
ATOM 4039 O O . VAL C 3 75 ? -35.564 34.195 -55.549 1.00 25.65 81 VAL O O 1
ATOM 4043 N N . ARG C 3 76 ? -36.357 32.451 -54.364 1.00 26.04 82 ARG O N 1
ATOM 4044 C CA . ARG C 3 76 ? -35.901 31.443 -55.320 1.00 27.90 82 ARG O CA 1
ATOM 4045 C C . ARG C 3 76 ? -36.979 31.088 -56.340 1.00 26.63 82 ARG O C 1
ATOM 4046 O O . ARG C 3 76 ? -36.700 30.946 -57.530 1.00 26.98 82 ARG O O 1
ATOM 4054 N N . GLN C 3 77 ? -38.208 30.902 -55.858 1.00 24.94 83 GLN O N 1
ATOM 4055 C CA . GLN C 3 77 ? -39.328 30.516 -56.711 1.00 24.39 83 GLN O CA 1
ATOM 4056 C C . GLN C 3 77 ? -40.585 31.250 -56.256 1.00 23.34 83 GLN O C 1
ATOM 4057 O O . GLN C 3 77 ? -40.802 31.390 -55.061 1.00 23.28 83 GLN O O 1
ATOM 4063 N N . ASN C 3 78 ? -41.410 31.706 -57.197 1.00 23.08 84 ASN O N 1
ATOM 4064 C CA . ASN C 3 78 ? -42.633 32.441 -56.838 1.00 22.48 84 ASN O CA 1
ATOM 4065 C C . ASN C 3 78 ? -43.524 31.647 -55.899 1.00 21.51 84 ASN O C 1
ATOM 4066 O O . ASN C 3 78 ? -43.826 30.483 -56.157 1.00 21.62 84 ASN O O 1
ATOM 4071 N N . ALA C 3 79 ? -43.959 32.295 -54.822 1.00 20.74 85 ALA O N 1
ATOM 4072 C CA . ALA C 3 79 ? -44.855 31.662 -53.851 1.00 20.41 85 ALA O CA 1
ATOM 4073 C C . ALA C 3 79 ? -45.619 32.708 -53.076 1.00 20.42 85 ALA O C 1
ATOM 4074 O O . ALA C 3 79 ? -45.218 33.873 -53.023 1.00 20.38 85 ALA O O 1
ATOM 4076 N N . ILE C 3 80 ? -46.724 32.277 -52.475 1.00 20.49 86 ILE O N 1
ATOM 4077 C CA . ILE C 3 80 ? -47.494 33.114 -51.566 1.00 21.47 86 ILE O CA 1
ATOM 4078 C C . ILE C 3 80 ? -47.856 32.310 -50.324 1.00 21.40 86 ILE O C 1
ATOM 4079 O O . ILE C 3 80 ? -48.199 31.116 -50.412 1.00 21.54 86 ILE O O 1
ATOM 4084 N N . SER C 3 81 ? -47.751 32.956 -49.166 1.00 21.81 87 SER O N 1
ATOM 4085 C CA . SER C 3 81 ? -48.084 32.333 -47.887 1.00 23.29 87 SER O CA 1
ATOM 4086 C C . SER C 3 81 ? -49.147 33.168 -47.179 1.00 24.01 87 SER O C 1
ATOM 4087 O O . SER C 3 81 ? -49.030 34.381 -47.112 1.00 24.70 87 SER O O 1
ATOM 4090 N N . VAL C 3 82 ? -50.188 32.519 -46.652 1.00 23.76 88 VAL O N 1
ATOM 4091 C CA . VAL C 3 82 ? -51.322 33.239 -46.092 1.00 24.00 88 VAL O CA 1
ATOM 4092 C C . VAL C 3 82 ? -51.504 32.960 -44.609 1.00 24.16 88 VAL O C 1
ATOM 4093 O O . VAL C 3 82 ? -51.382 31.817 -44.159 1.00 24.06 88 VAL O O 1
ATOM 4097 N N . GLY C 3 83 ? -51.778 34.017 -43.851 1.00 24.46 89 GLY O N 1
ATOM 4098 C CA . GLY C 3 83 ? -52.042 33.899 -42.435 1.00 25.00 89 GLY O CA 1
ATOM 4099 C C . GLY C 3 83 ? -53.287 34.646 -42.008 1.00 25.30 89 GLY O C 1
ATOM 4100 O O . GLY C 3 83 ? -53.533 35.788 -42.416 1.00 25.65 89 GLY O O 1
ATOM 4101 N N . ILE C 3 84 ? -54.088 33.984 -41.185 1.00 24.98 90 ILE O N 1
ATOM 4102 C CA . ILE C 3 84 ? -55.276 34.589 -40.612 1.00 25.89 90 ILE O CA 1
ATOM 4103 C C . ILE C 3 84 ? -55.040 34.765 -39.125 1.00 27.62 90 ILE O C 1
ATOM 4104 O O . ILE C 3 84 ? -54.759 33.795 -38.419 1.00 28.27 90 ILE O O 1
ATOM 4109 N N . LEU C 3 85 ? -55.172 35.995 -38.643 1.00 28.83 91 LEU O N 1
ATOM 4110 C CA . LEU C 3 85 ? -54.872 36.297 -37.252 1.00 30.46 91 LEU O CA 1
ATOM 4111 C C . LEU C 3 85 ? -56.110 36.198 -36.367 1.00 32.14 91 LEU O C 1
ATOM 4112 O O . LEU C 3 85 ? -57.194 36.646 -36.744 1.00 32.07 91 LEU O O 1
ATOM 4117 N N . ALA C 3 86 ? -55.937 35.623 -35.183 1.00 34.03 92 ALA O N 1
ATOM 4118 C CA . ALA C 3 86 ? -57.048 35.456 -34.250 1.00 35.84 92 ALA O CA 1
ATOM 4119 C C . ALA C 3 86 ? -57.517 36.801 -33.704 1.00 37.31 92 ALA O C 1
ATOM 4120 O O . ALA C 3 86 ? -58.700 36.989 -33.401 1.00 37.71 92 ALA O O 1
ATOM 4122 N N . GLU C 3 87 ? -56.578 37.732 -33.571 1.00 38.53 93 GLU O N 1
ATOM 4123 C CA . GLU C 3 87 ? -56.881 39.083 -33.124 1.00 39.39 93 GLU O CA 1
ATOM 4124 C C . GLU C 3 87 ? -56.046 40.041 -33.956 1.00 39.85 93 GLU O C 1
ATOM 4125 O O . GLU C 3 87 ? -54.984 39.657 -34.441 1.00 39.69 93 GLU O O 1
ATOM 4127 N N . PRO C 3 88 ? -56.525 41.282 -34.139 1.00 40.43 94 PRO O N 1
ATOM 4128 C CA . PRO C 3 88 ? -55.804 42.235 -34.990 1.00 40.57 94 PRO O CA 1
ATOM 4129 C C . PRO C 3 88 ? -54.414 42.601 -34.472 1.00 40.73 94 PRO O C 1
ATOM 4130 O O . PRO C 3 88 ? -54.207 42.795 -33.272 1.00 40.73 94 PRO O O 1
ATOM 4134 N N . VAL C 3 89 ? -53.469 42.690 -35.400 1.00 40.68 95 VAL O N 1
ATOM 4135 C CA . VAL C 3 89 ? -52.106 43.086 -35.094 1.00 40.94 95 VAL O CA 1
ATOM 4136 C C . VAL C 3 89 ? -51.774 44.294 -35.960 1.00 41.02 95 VAL O C 1
ATOM 4137 O O . VAL C 3 89 ? -52.105 44.321 -37.141 1.00 41.22 95 VAL O O 1
ATOM 4141 N N . ASN C 3 90 ? -51.139 45.301 -35.375 1.00 41.30 96 ASN O N 1
ATOM 4142 C CA . ASN C 3 90 ? -50.905 46.550 -36.093 1.00 41.61 96 ASN O CA 1
ATOM 4143 C C . ASN C 3 90 ? -49.736 46.512 -37.088 1.00 41.58 96 ASN O C 1
ATOM 4144 O O . ASN C 3 90 ? -48.630 46.076 -36.760 1.00 41.71 96 ASN O O 1
ATOM 4149 N N . PHE C 3 91 ? -50.004 46.967 -38.307 1.00 41.44 97 PHE O N 1
ATOM 4150 C CA . PHE C 3 91 ? -48.962 47.220 -39.301 1.00 42.23 97 PHE O CA 1
ATOM 4151 C C . PHE C 3 91 ? -48.997 48.702 -39.649 1.00 43.93 97 PHE O C 1
ATOM 4152 O O . PHE C 3 91 ? -50.069 49.298 -39.687 1.00 44.74 97 PHE O O 1
ATOM 4160 N N . GLU C 3 92 ? -47.843 49.308 -39.902 1.00 45.60 98 GLU O N 1
ATOM 4161 C CA . GLU C 3 92 ? -47.846 50.698 -40.324 1.00 46.97 98 GLU O CA 1
ATOM 4162 C C . GLU C 3 92 ? -48.461 50.803 -41.719 1.00 46.62 98 GLU O C 1
ATOM 4163 O O . GLU C 3 92 ? -48.376 49.866 -42.516 1.00 46.01 98 GLU O O 1
ATOM 4169 N N . ASP C 3 93 ? -49.086 51.942 -42.003 1.00 47.02 99 ASP O N 1
ATOM 4170 C CA . ASP C 3 93 ? -49.798 52.151 -43.259 1.00 47.88 99 ASP O CA 1
ATOM 4171 C C . ASP C 3 93 ? -48.857 52.171 -44.461 1.00 48.99 99 ASP O C 1
ATOM 4172 O O . ASP C 3 93 ? -47.806 52.813 -44.433 1.00 48.57 99 ASP O O 1
ATOM 4177 N N . ALA C 3 94 ? -49.251 51.473 -45.523 1.00 50.44 100 ALA O N 1
ATOM 4178 C CA . ALA C 3 94 ? -48.430 51.362 -46.724 1.00 52.16 100 ALA O CA 1
ATOM 4179 C C . ALA C 3 94 ? -48.496 52.610 -47.610 1.00 54.21 100 ALA O C 1
ATOM 4180 O O . ALA C 3 94 ? -48.016 52.602 -48.743 1.00 54.57 100 ALA O O 1
ATOM 4182 N N . GLY C 3 95 ? -49.083 53.684 -47.096 1.00 55.81 101 GLY O N 1
ATOM 4183 C CA . GLY C 3 95 ? -49.220 54.901 -47.873 1.00 57.34 101 GLY O CA 1
ATOM 4184 C C . GLY C 3 95 ? -48.668 56.129 -47.179 1.00 58.80 101 GLY O C 1
ATOM 4185 O O . GLY C 3 95 ? -48.859 57.250 -47.649 1.00 59.06 101 GLY O O 1
ATOM 4186 N N . GLY C 3 96 ? -47.984 55.923 -46.060 1.00 60.06 102 GLY O N 1
ATOM 4187 C CA . GLY C 3 96 ? -47.426 57.030 -45.306 1.00 61.29 102 GLY O CA 1
ATOM 4188 C C . GLY C 3 96 ? -48.467 57.761 -44.479 1.00 62.56 102 GLY O C 1
ATOM 4189 O O . GLY C 3 96 ? -48.393 58.976 -44.302 1.00 62.70 102 GLY O O 1
ATOM 4190 N N . GLU C 3 97 ? -49.448 57.019 -43.976 1.00 63.47 103 GLU O N 1
ATOM 4191 C CA . GLU C 3 97 ? -50.455 57.585 -43.091 1.00 64.22 103 GLU O CA 1
ATOM 4192 C C . GLU C 3 97 ? -50.022 57.438 -41.638 1.00 63.44 103 GLU O C 1
ATOM 4193 O O . GLU C 3 97 ? -49.352 56.464 -41.285 1.00 63.49 103 GLU O O 1
ATOM 4199 N N . PRO C 3 98 ? -50.396 58.413 -40.792 1.00 62.44 104 PRO O N 1
ATOM 4200 C CA . PRO C 3 98 ? -50.056 58.393 -39.364 1.00 61.49 104 PRO O CA 1
ATOM 4201 C C . PRO C 3 98 ? -50.662 57.202 -38.633 1.00 60.07 104 PRO O C 1
ATOM 4202 O O . PRO C 3 98 ? -50.014 56.606 -37.774 1.00 60.10 104 PRO O O 1
ATOM 4206 N N . ASP C 3 99 ? -51.899 56.863 -38.977 1.00 58.55 105 ASP O N 1
ATOM 4207 C CA . ASP C 3 99 ? -52.622 55.815 -38.270 1.00 57.04 105 ASP O CA 1
ATOM 4208 C C . ASP C 3 99 ? -52.185 54.415 -38.696 1.00 54.56 105 ASP O C 1
ATOM 4209 O O . ASP C 3 99 ? -52.197 54.090 -39.884 1.00 54.26 105 ASP O O 1
ATOM 4214 N N . PRO C 3 100 ? -51.799 53.581 -37.720 1.00 52.25 106 PRO O N 1
ATOM 4215 C CA . PRO C 3 100 ? -51.471 52.179 -37.994 1.00 50.35 106 PRO O CA 1
ATOM 4216 C C . PRO C 3 100 ? -52.703 51.410 -38.453 1.00 47.87 106 PRO O C 1
ATOM 4217 O O . PRO C 3 100 ? -53.825 51.873 -38.255 1.00 47.48 106 PRO O O 1
ATOM 4221 N N . VAL C 3 101 ? -52.486 50.252 -39.062 1.00 45.58 107 VAL O N 1
ATOM 4222 C CA . VAL C 3 101 ? -53.577 49.441 -39.569 1.00 43.53 107 VAL O CA 1
ATOM 4223 C C . VAL C 3 101 ? -53.727 48.175 -38.737 1.00 41.95 107 VAL O C 1
ATOM 4224 O O . VAL C 3 101 ? -52.775 47.402 -38.601 1.00 41.31 107 VAL O O 1
ATOM 4228 N N . PRO C 3 102 ? -54.922 47.970 -38.162 1.00 40.93 108 PRO O N 1
ATOM 4229 C CA . PRO C 3 102 ? -55.263 46.737 -37.451 1.00 40.20 108 PRO O CA 1
ATOM 4230 C C . PRO C 3 102 ? -55.552 45.622 -38.442 1.00 38.81 108 PRO O C 1
ATOM 4231 O O . PRO C 3 102 ? -56.630 45.595 -39.041 1.00 39.22 108 PRO O O 1
ATOM 4235 N N . VAL C 3 103 ? -54.598 44.712 -38.591 1.00 36.86 109 VAL O N 1
ATOM 4236 C CA . VAL C 3 103 ? -54.640 43.694 -39.630 1.00 35.25 109 VAL O CA 1
ATOM 4237 C C . VAL C 3 103 ? -55.058 42.331 -39.083 1.00 33.91 109 VAL O C 1
ATOM 4238 O O . VAL C 3 103 ? -54.633 41.948 -37.996 1.00 34.10 109 VAL O O 1
ATOM 4242 N N . ARG C 3 104 ? -55.869 41.591 -39.838 1.00 32.48 110 ARG O N 1
ATOM 4243 C CA . ARG C 3 104 ? -56.177 40.210 -39.475 1.00 31.90 110 ARG O CA 1
ATOM 4244 C C . ARG C 3 104 ? -55.880 39.226 -40.607 1.00 30.19 110 ARG O C 1
ATOM 4245 O O . ARG C 3 104 ? -55.811 38.016 -40.382 1.00 30.65 110 ARG O O 1
ATOM 4253 N N . VAL C 3 105 ? -55.700 39.744 -41.820 1.00 28.47 111 VAL O N 1
ATOM 4254 C CA . VAL C 3 105 ? -55.352 38.905 -42.968 1.00 27.20 111 VAL O CA 1
ATOM 4255 C C . VAL C 3 105 ? -53.975 39.289 -43.502 1.00 26.62 111 VAL O C 1
ATOM 4256 O O . VAL C 3 105 ? -53.724 40.454 -43.808 1.00 26.53 111 VAL O O 1
ATOM 4260 N N . VAL C 3 106 ? -53.077 38.316 -43.608 1.00 26.29 112 VAL O N 1
ATOM 4261 C CA . VAL C 3 106 ? -51.714 38.599 -44.062 1.00 26.53 112 VAL O CA 1
ATOM 4262 C C . VAL C 3 106 ? -51.378 37.774 -45.297 1.00 26.47 112 VAL O C 1
ATOM 4263 O O . VAL C 3 106 ? -51.457 36.545 -45.273 1.00 26.94 112 VAL O O 1
ATOM 4267 N N . PHE C 3 107 ? -51.027 38.453 -46.384 1.00 25.76 113 PHE O N 1
ATOM 4268 C CA . PHE C 3 107 ? -50.558 37.780 -47.589 1.00 25.74 113 PHE O CA 1
ATOM 4269 C C . PHE C 3 107 ? -49.075 38.004 -47.732 1.00 25.75 113 PHE O C 1
ATOM 4270 O O . PHE C 3 107 ? -48.649 39.087 -48.151 1.00 26.48 113 PHE O O 1
ATOM 4278 N N . MET C 3 108 ? -48.284 37.003 -47.371 1.00 25.74 114 MET O N 1
ATOM 4279 C CA . MET C 3 108 ? -46.853 37.088 -47.593 1.00 25.94 114 MET O CA 1
ATOM 4280 C C . MET C 3 108 ? -46.538 36.789 -49.051 1.00 24.90 114 MET O C 1
ATOM 4281 O O . MET C 3 108 ? -46.880 35.733 -49.577 1.00 24.60 114 MET O O 1
ATOM 4286 N N . LEU C 3 109 ? -45.885 37.742 -49.705 1.00 24.40 115 LEU O N 1
ATOM 4287 C CA . LEU C 3 109 ? -45.610 37.630 -51.121 1.00 24.63 115 LEU O CA 1
ATOM 4288 C C . LEU C 3 109 ? -44.139 37.323 -51.340 1.00 24.81 115 LEU O C 1
ATOM 4289 O O . LEU C 3 109 ? -43.258 38.063 -50.866 1.00 25.76 115 LEU O O 1
ATOM 4294 N N . ALA C 3 110 ? -43.874 36.229 -52.045 1.00 24.68 116 ALA O N 1
ATOM 4295 C CA . ALA C 3 110 ? -42.519 35.831 -52.386 1.00 24.90 116 ALA O CA 1
ATOM 4296 C C . ALA C 3 110 ? -42.397 35.728 -53.899 1.00 24.71 116 ALA O C 1
ATOM 4297 O O . ALA C 3 110 ? -42.535 34.651 -54.479 1.00 25.21 116 ALA O O 1
ATOM 4299 N N . LEU C 3 111 ? -42.150 36.859 -54.548 1.00 24.15 117 LEU O N 1
ATOM 4300 C CA . LEU C 3 111 ? -42.050 36.859 -55.994 1.00 24.39 117 LEU O CA 1
ATOM 4301 C C . LEU C 3 111 ? -40.635 37.168 -56.427 1.00 24.04 117 LEU O C 1
ATOM 4302 O O . LEU C 3 111 ? -39.989 38.078 -55.891 1.00 23.62 117 LEU O O 1
ATOM 4307 N N . GLY C 3 112 ? -40.155 36.402 -57.401 1.00 24.90 118 GLY O N 1
ATOM 4308 C CA . GLY C 3 112 ? -38.740 36.384 -57.709 1.00 25.65 118 GLY O CA 1
ATOM 4309 C C . GLY C 3 112 ? -38.314 37.271 -58.855 1.00 27.07 118 GLY O C 1
ATOM 4310 O O . GLY C 3 112 ? -37.157 37.243 -59.251 1.00 27.41 118 GLY O O 1
ATOM 4311 N N . ASN C 3 113 ? -39.241 38.038 -59.414 1.00 29.01 119 ASN O N 1
ATOM 4312 C CA . ASN C 3 113 ? -38.865 39.009 -60.431 1.00 33.75 119 ASN O CA 1
ATOM 4313 C C . ASN C 3 113 ? -39.833 40.170 -60.482 1.00 34.93 119 ASN O C 1
ATOM 4314 O O . ASN C 3 113 ? -40.956 40.087 -59.986 1.00 36.52 119 ASN O O 1
ATOM 4319 N N . TRP C 3 114 ? -39.378 41.260 -61.087 1.00 35.27 120 TRP O N 1
ATOM 4320 C CA . TRP C 3 114 ? -40.122 42.506 -61.074 1.00 36.35 120 TRP O CA 1
ATOM 4321 C C . TRP C 3 114 ? -41.479 42.448 -61.769 1.00 38.98 120 TRP O C 1
ATOM 4322 O O . TRP C 3 114 ? -42.447 43.036 -61.295 1.00 39.91 120 TRP O O 1
ATOM 4333 N N . PHE C 3 115 ? -41.541 41.766 -62.904 1.00 41.40 121 PHE O N 1
ATOM 4334 C CA . PHE C 3 115 ? -42.762 41.750 -63.683 1.00 45.50 121 PHE O CA 1
ATOM 4335 C C . PHE C 3 115 ? -43.835 40.943 -62.957 1.00 44.34 121 PHE O C 1
ATOM 4336 O O . PHE C 3 115 ? -45.014 41.262 -63.039 1.00 46.00 121 PHE O O 1
ATOM 4344 N N . ASP C 3 116 ? -43.414 39.925 -62.221 1.00 41.09 122 ASP O N 1
ATOM 4345 C CA . ASP C 3 116 ? -44.371 39.140 -61.430 1.00 40.12 122 ASP O CA 1
ATOM 4346 C C . ASP C 3 116 ? -44.785 39.878 -60.157 1.00 36.11 122 ASP O C 1
ATOM 4347 O O . ASP C 3 116 ? -45.933 39.758 -59.696 1.00 34.99 122 ASP O O 1
ATOM 4352 N N . ILE C 3 117 ? -43.848 40.629 -59.585 1.00 33.98 123 ILE O N 1
ATOM 4353 C CA . ILE C 3 117 ? -44.123 41.433 -58.405 1.00 32.56 123 ILE O CA 1
ATOM 4354 C C . ILE C 3 117 ? -45.237 42.428 -58.699 1.00 29.78 123 ILE O C 1
ATOM 4355 O O . ILE C 3 117 ? -46.241 42.485 -57.984 1.00 28.46 123 ILE O O 1
ATOM 4360 N N . THR C 3 118 ? -45.053 43.215 -59.753 1.00 28.42 124 THR O N 1
ATOM 4361 C CA . THR C 3 118 ? -46.029 44.248 -60.068 1.00 28.62 124 THR O CA 1
ATOM 4362 C C . THR C 3 118 ? -47.369 43.640 -60.478 1.00 27.43 124 THR O C 1
ATOM 4363 O O . THR C 3 118 ? -48.417 44.155 -60.101 1.00 27.04 124 THR O O 1
ATOM 4367 N N . ASN C 3 119 ? -47.348 42.536 -61.220 1.00 27.18 125 ASN O N 1
ATOM 4368 C CA . ASN C 3 119 ? -48.596 41.882 -61.614 1.00 27.35 125 ASN O CA 1
ATOM 4369 C C . ASN C 3 119 ? -49.384 41.343 -60.424 1.00 24.08 125 ASN O C 1
ATOM 4370 O O . ASN C 3 119 ? -50.619 41.395 -60.414 1.00 23.51 125 ASN O O 1
ATOM 4375 N N . VAL C 3 120 ? -48.681 40.804 -59.432 1.00 22.51 126 VAL O N 1
ATOM 4376 C CA . VAL C 3 120 ? -49.355 40.261 -58.253 1.00 22.74 126 VAL O CA 1
ATOM 4377 C C . VAL C 3 120 ? -49.834 41.403 -57.350 1.00 22.49 126 VAL O C 1
ATOM 4378 O O . VAL C 3 120 ? -50.911 41.325 -56.748 1.00 22.54 126 VAL O O 1
ATOM 4382 N N . LEU C 3 121 ? -49.056 42.482 -57.270 1.00 22.04 127 LEU O N 1
ATOM 4383 C CA . LEU C 3 121 ? -49.523 43.630 -56.497 1.00 21.93 127 LEU O CA 1
ATOM 4384 C C . LEU C 3 121 ? -50.805 44.222 -57.095 1.00 22.40 127 LEU O C 1
ATOM 4385 O O . LEU C 3 121 ? -51.708 44.630 -56.350 1.00 22.48 127 LEU O O 1
ATOM 4390 N N . TRP C 3 122 ? -50.888 44.266 -58.424 1.00 22.22 128 TRP O N 1
ATOM 4391 C CA . TRP C 3 122 ? -52.094 44.753 -59.099 1.00 22.59 128 TRP O CA 1
ATOM 4392 C C . TRP C 3 122 ? -53.266 43.840 -58.780 1.00 23.13 128 TRP O C 1
ATOM 4393 O O . TRP C 3 122 ? -54.379 44.298 -58.521 1.00 23.39 128 TRP O O 1
ATOM 4404 N N . TRP C 3 123 ? -52.993 42.548 -58.813 1.00 22.87 129 TRP O N 1
ATOM 4405 C CA . TRP C 3 123 ? -54.028 41.554 -58.545 1.00 22.64 129 TRP O CA 1
ATOM 4406 C C . TRP C 3 123 ? -54.526 41.632 -57.105 1.00 23.28 129 TRP O C 1
ATOM 4407 O O . TRP C 3 123 ? -55.740 41.578 -56.861 1.00 23.22 129 TRP O O 1
ATOM 4418 N N . ILE C 3 124 ? -53.598 41.772 -56.159 1.00 24.14 130 ILE O N 1
ATOM 4419 C CA . ILE C 3 124 ? -53.930 41.940 -54.738 1.00 25.52 130 ILE O CA 1
ATOM 4420 C C . ILE C 3 124 ? -54.833 43.143 -54.504 1.00 25.14 130 ILE O C 1
ATOM 4421 O O . ILE C 3 124 ? -55.832 43.058 -53.777 1.00 24.92 130 ILE O O 1
ATOM 4426 N N . LYS C 3 125 ? -54.478 44.266 -55.121 1.00 24.77 131 LYS O N 1
ATOM 4427 C CA . LYS C 3 125 ? -55.268 45.494 -55.017 1.00 24.95 131 LYS O CA 1
ATOM 4428 C C . LYS C 3 125 ? -56.710 45.240 -55.474 1.00 25.70 131 LYS O C 1
ATOM 4429 O O . LYS C 3 125 ? -57.663 45.786 -54.908 1.00 26.30 131 LYS O O 1
ATOM 4435 N N . ALA C 3 126 ? -56.880 44.375 -56.467 1.00 25.09 132 ALA O N 1
ATOM 4436 C CA . ALA C 3 126 ? -58.231 44.004 -56.905 1.00 24.74 132 ALA O CA 1
ATOM 4437 C C . ALA C 3 126 ? -58.924 43.062 -55.921 1.00 25.05 132 ALA O C 1
ATOM 4438 O O . ALA C 3 126 ? -60.116 43.238 -55.642 1.00 25.45 132 ALA O O 1
ATOM 4440 N N . VAL C 3 127 ? -58.189 42.076 -55.406 1.00 25.49 133 VAL O N 1
ATOM 4441 C CA . VAL C 3 127 ? -58.757 41.076 -54.496 1.00 26.65 133 VAL O CA 1
ATOM 4442 C C . VAL C 3 127 ? -59.299 41.692 -53.204 1.00 27.53 133 VAL O C 1
ATOM 4443 O O . VAL C 3 127 ? -60.373 41.309 -52.739 1.00 27.23 133 VAL O O 1
ATOM 4447 N N . ILE C 3 128 ? -58.573 42.645 -52.627 1.00 28.96 134 ILE O N 1
ATOM 4448 C CA . ILE C 3 128 ? -58.966 43.203 -51.334 1.00 30.97 134 ILE O CA 1
ATOM 4449 C C . ILE C 3 128 ? -60.165 44.148 -51.444 1.00 32.99 134 ILE O C 1
ATOM 4450 O O . ILE C 3 128 ? -60.724 44.573 -50.431 1.00 32.26 134 ILE O O 1
ATOM 4455 N N . GLN C 3 129 ? -60.563 44.467 -52.671 1.00 35.58 135 GLN O N 1
ATOM 4456 C CA . GLN C 3 129 ? -61.745 45.294 -52.899 1.00 38.60 135 GLN O CA 1
ATOM 4457 C C . GLN C 3 129 ? -63.004 44.443 -52.805 1.00 39.58 135 GLN O C 1
ATOM 4458 O O . GLN C 3 129 ? -64.120 44.945 -52.876 1.00 39.62 135 GLN O O 1
ATOM 4464 N N . ASP C 3 130 ? -62.819 43.139 -52.656 1.00 40.47 136 ASP O N 1
ATOM 4465 C CA . ASP C 3 130 ? -63.943 42.255 -52.413 1.00 41.44 136 ASP O CA 1
ATOM 4466 C C . ASP C 3 130 ? -64.115 42.076 -50.909 1.00 41.36 136 ASP O C 1
ATOM 4467 O O . ASP C 3 130 ? -63.563 41.145 -50.322 1.00 40.99 136 ASP O O 1
ATOM 4472 N N . GLU C 3 131 ? -64.880 42.981 -50.300 1.00 41.77 137 GLU O N 1
ATOM 4473 C CA . GLU C 3 131 ? -65.128 42.971 -48.862 1.00 42.62 137 GLU O CA 1
ATOM 4474 C C . GLU C 3 131 ? -65.679 41.640 -48.376 1.00 40.79 137 GLU O C 1
ATOM 4475 O O . GLU C 3 131 ? -65.363 41.187 -47.276 1.00 40.27 137 GLU O O 1
ATOM 4481 N N . ASP C 3 132 ? -66.511 41.020 -49.200 1.00 39.59 138 ASP O N 1
ATOM 4482 C CA . ASP C 3 132 ? -67.165 39.787 -48.802 1.00 38.66 138 ASP O CA 1
ATOM 4483 C C . ASP C 3 132 ? -66.193 38.618 -48.817 1.00 36.94 138 ASP O C 1
ATOM 4484 O O . ASP C 3 132 ? -66.280 37.733 -47.965 1.00 36.51 138 ASP O O 1
ATOM 4489 N N . PHE C 3 133 ? -65.262 38.617 -49.769 1.00 35.31 139 PHE O N 1
ATOM 4490 C CA . PHE C 3 133 ? -64.259 37.557 -49.810 1.00 34.24 139 PHE O CA 1
ATOM 4491 C C . PHE C 3 133 ? -63.373 37.685 -48.581 1.00 33.35 139 PHE O C 1
ATOM 4492 O O . PHE C 3 133 ? -63.052 36.694 -47.926 1.00 33.09 139 PHE O O 1
ATOM 4500 N N . MET C 3 134 ? -62.996 38.921 -48.265 1.00 33.20 140 MET O N 1
ATOM 4501 C CA . MET C 3 134 ? -62.167 39.199 -47.096 1.00 32.74 140 MET O CA 1
ATOM 4502 C C . MET C 3 134 ? -62.850 38.704 -45.830 1.00 32.65 140 MET O C 1
ATOM 4503 O O . MET C 3 134 ? -62.214 38.132 -44.956 1.00 32.39 140 MET O O 1
ATOM 4508 N N . GLN C 3 135 ? -64.156 38.927 -45.743 1.00 32.72 141 GLN O N 1
ATOM 4509 C CA . GLN C 3 135 ? -64.924 38.453 -44.598 1.00 34.03 141 GLN O CA 1
ATOM 4510 C C . GLN C 3 135 ? -64.925 36.924 -44.536 1.00 33.07 141 GLN O C 1
ATOM 4511 O O . GLN C 3 135 ? -64.827 36.340 -43.454 1.00 33.46 141 GLN O O 1
ATOM 4517 N N . GLN C 3 136 ? -65.024 36.282 -45.699 1.00 32.04 142 GLN O N 1
ATOM 4518 C CA . GLN C 3 136 ? -64.987 34.820 -45.783 1.00 31.43 142 GLN O CA 1
ATOM 4519 C C . GLN C 3 136 ? -63.654 34.261 -45.283 1.00 29.61 142 GLN O C 1
ATOM 4520 O O . GLN C 3 136 ? -63.606 33.203 -44.668 1.00 29.60 142 GLN O O 1
ATOM 4526 N N . LEU C 3 137 ? -62.568 34.987 -45.533 1.00 28.42 143 LEU O N 1
ATOM 4527 C CA . LEU C 3 137 ? -61.259 34.541 -45.068 1.00 27.46 143 LEU O CA 1
ATOM 4528 C C . LEU C 3 137 ? -61.159 34.483 -43.548 1.00 28.37 143 LEU O C 1
ATOM 4529 O O . LEU C 3 137 ? -60.288 33.804 -43.007 1.00 28.52 143 LEU O O 1
ATOM 4534 N N . LEU C 3 138 ? -62.056 35.181 -42.856 1.00 29.44 144 LEU O N 1
ATOM 4535 C CA . LEU C 3 138 ? -61.997 35.240 -41.405 1.00 29.71 144 LEU O CA 1
ATOM 4536 C C . LEU C 3 138 ? -62.767 34.097 -40.761 1.00 29.83 144 LEU O C 1
ATOM 4537 O O . LEU C 3 138 ? -62.731 33.933 -39.544 1.00 30.27 144 LEU O O 1
ATOM 4542 N N . VAL C 3 139 ? -63.465 33.312 -41.573 1.00 29.49 145 VAL O N 1
ATOM 4543 C CA . VAL C 3 139 ? -64.288 32.242 -41.019 1.00 29.77 145 VAL O CA 1
ATOM 4544 C C . VAL C 3 139 ? -63.967 30.863 -41.615 1.00 30.00 145 VAL O C 1
ATOM 4545 O O . VAL C 3 139 ? -64.153 29.842 -40.949 1.00 30.07 145 VAL O O 1
ATOM 4549 N N . MET C 3 140 ? -63.479 30.832 -42.854 1.00 30.59 146 MET O N 1
ATOM 4550 C CA . MET C 3 140 ? -63.188 29.565 -43.538 1.00 31.05 146 MET O CA 1
ATOM 4551 C C . MET C 3 140 ? -62.033 28.809 -42.889 1.00 29.51 146 MET O C 1
ATOM 4552 O O . MET C 3 140 ? -61.113 29.432 -42.351 1.00 29.65 146 MET O O 1
ATOM 4557 N N . ASN C 3 141 ? -62.058 27.475 -42.949 1.00 28.32 147 ASN O N 1
ATOM 4558 C CA . ASN C 3 141 ? -60.917 26.709 -42.447 1.00 27.74 147 ASN O CA 1
ATOM 4559 C C . ASN C 3 141 ? -59.768 26.771 -43.443 1.00 27.42 147 ASN O C 1
ATOM 4560 O O . ASN C 3 141 ? -59.921 27.321 -44.532 1.00 26.99 147 ASN O O 1
ATOM 4565 N N . ASP C 3 142 ? -58.620 26.220 -43.061 1.00 27.76 148 ASP O N 1
ATOM 4566 C CA . ASP C 3 142 ? -57.424 26.286 -43.909 1.00 29.22 148 ASP O CA 1
ATOM 4567 C C . ASP C 3 142 ? -57.648 25.668 -45.289 1.00 29.71 148 ASP O C 1
ATOM 4568 O O . ASP C 3 142 ? -57.108 26.150 -46.287 1.00 29.31 148 ASP O O 1
ATOM 4573 N N A ASP C 3 143 ? -58.417 24.581 -45.332 0.50 29.97 149 ASP O N 1
ATOM 4574 N N B ASP C 3 143 ? -58.431 24.593 -45.336 0.50 30.21 149 ASP O N 1
ATOM 4575 C CA A ASP C 3 143 ? -58.729 23.904 -46.587 0.50 30.27 149 ASP O CA 1
ATOM 4576 C CA B ASP C 3 143 ? -58.712 23.909 -46.592 0.50 30.66 149 ASP O CA 1
ATOM 4577 C C A ASP C 3 143 ? -59.507 24.806 -47.538 0.50 30.03 149 ASP O C 1
ATOM 4578 C C B ASP C 3 143 ? -59.521 24.788 -47.544 0.50 30.28 149 ASP O C 1
ATOM 4579 O O A ASP C 3 143 ? -59.187 24.899 -48.722 0.50 30.00 149 ASP O O 1
ATOM 4580 O O B ASP C 3 143 ? -59.231 24.851 -48.737 0.50 30.32 149 ASP O O 1
ATOM 4589 N N . GLU C 3 144 ? -60.535 25.466 -47.014 1.00 29.89 150 GLU O N 1
ATOM 4590 C CA . GLU C 3 144 ? -61.394 26.319 -47.833 1.00 29.60 150 GLU O CA 1
ATOM 4591 C C . GLU C 3 144 ? -60.675 27.585 -48.277 1.00 27.12 150 GLU O C 1
ATOM 4592 O O . GLU C 3 144 ? -60.888 28.067 -49.389 1.00 26.52 150 GLU O O 1
ATOM 4598 N N . ILE C 3 145 ? -59.817 28.115 -47.413 1.00 25.47 151 ILE O N 1
ATOM 4599 C CA . ILE C 3 145 ? -58.995 29.256 -47.797 1.00 23.87 151 ILE O CA 1
ATOM 4600 C C . ILE C 3 145 ? -58.052 28.856 -48.924 1.00 24.38 151 ILE O C 1
ATOM 4601 O O . ILE C 3 145 ? -57.920 29.571 -49.918 1.00 24.85 151 ILE O O 1
ATOM 4606 N N . TYR C 3 146 ? -57.411 27.702 -48.770 1.00 24.25 152 TYR O N 1
ATOM 4607 C CA . TYR C 3 146 ? -56.520 27.202 -49.816 1.00 24.84 152 TYR O CA 1
ATOM 4608 C C . TYR C 3 146 ? -57.259 27.058 -51.145 1.00 25.16 152 TYR O C 1
ATOM 4609 O O . TYR C 3 146 ? -56.786 27.548 -52.163 1.00 25.02 152 TYR O O 1
ATOM 4618 N N . GLN C 3 147 ? -58.413 26.392 -51.146 1.00 26.25 153 GLN O N 1
ATOM 4619 C CA . GLN C 3 147 ? -59.122 26.179 -52.408 1.00 27.36 153 GLN O CA 1
ATOM 4620 C C . GLN C 3 147 ? -59.515 27.514 -53.053 1.00 26.22 153 GLN O C 1
ATOM 4621 O O . GLN C 3 147 ? -59.416 27.675 -54.264 1.00 26.66 153 GLN O O 1
ATOM 4627 N N A SER C 3 148 ? -59.952 28.475 -52.248 0.50 25.66 154 SER O N 1
ATOM 4628 N N B SER C 3 148 ? -59.948 28.459 -52.228 0.50 25.61 154 SER O N 1
ATOM 4629 C CA A SER C 3 148 ? -60.430 29.736 -52.805 0.50 25.42 154 SER O CA 1
ATOM 4630 C CA B SER C 3 148 ? -60.416 29.746 -52.718 0.50 25.16 154 SER O CA 1
ATOM 4631 C C A SER C 3 148 ? -59.285 30.578 -53.372 0.50 25.05 154 SER O C 1
ATOM 4632 C C B SER C 3 148 ? -59.282 30.531 -53.370 0.50 24.88 154 SER O C 1
ATOM 4633 O O A SER C 3 148 ? -59.430 31.190 -54.429 0.50 25.15 154 SER O O 1
ATOM 4634 O O B SER C 3 148 ? -59.429 31.047 -54.476 0.50 24.98 154 SER O O 1
ATOM 4639 N N . ILE C 3 149 ? -58.153 30.610 -52.674 1.00 24.14 155 ILE O N 1
ATOM 4640 C CA . ILE C 3 149 ? -56.988 31.349 -53.165 1.00 23.88 155 ILE O CA 1
ATOM 4641 C C . ILE C 3 149 ? -56.387 30.643 -54.373 1.00 24.07 155 ILE O C 1
ATOM 4642 O O . ILE C 3 149 ? -56.022 31.290 -55.345 1.00 23.91 155 ILE O O 1
ATOM 4647 N N . TYR C 3 150 ? -56.305 29.312 -54.315 1.00 24.88 156 TYR O N 1
ATOM 4648 C CA . TYR C 3 150 ? -55.778 28.526 -55.427 1.00 26.37 156 TYR O CA 1
ATOM 4649 C C . TYR C 3 150 ? -56.541 28.799 -56.715 1.00 26.35 156 TYR O C 1
ATOM 4650 O O . TYR C 3 150 ? -55.937 28.990 -57.771 1.00 25.85 156 TYR O O 1
ATOM 4659 N N . THR C 3 151 ? -57.868 28.798 -56.629 1.00 26.78 157 THR O N 1
ATOM 4660 C CA . THR C 3 151 ? -58.693 29.043 -57.798 1.00 27.72 157 THR O CA 1
ATOM 4661 C C . THR C 3 151 ? -58.468 30.449 -58.353 1.00 27.56 157 THR O C 1
ATOM 4662 O O . THR C 3 151 ? -58.394 30.631 -59.563 1.00 28.33 157 THR O O 1
ATOM 4666 N N . ARG C 3 152 ? -58.339 31.437 -57.473 1.00 26.83 158 ARG O N 1
ATOM 4667 C CA . ARG C 3 152 ? -58.147 32.815 -57.926 1.00 26.87 158 ARG O CA 1
ATOM 4668 C C . ARG C 3 152 ? -56.769 32.989 -58.556 1.00 26.63 158 ARG O C 1
ATOM 4669 O O . ARG C 3 152 ? -56.625 33.714 -59.542 1.00 26.47 158 ARG O O 1
ATOM 4677 N N . ILE C 3 153 ? -55.761 32.326 -57.989 1.00 26.90 159 ILE O N 1
ATOM 4678 C CA . ILE C 3 153 ? -54.418 32.373 -58.557 1.00 27.81 159 ILE O CA 1
ATOM 4679 C C . ILE C 3 153 ? -54.397 31.713 -59.932 1.00 29.66 159 ILE O C 1
ATOM 4680 O O . ILE C 3 153 ? -53.746 32.199 -60.859 1.00 29.71 159 ILE O O 1
ATOM 4685 N N . SER C 3 154 ? -55.108 30.600 -60.075 1.00 31.79 160 SER O N 1
ATOM 4686 C CA . SER C 3 154 ? -55.097 29.903 -61.353 1.00 34.47 160 SER O CA 1
ATOM 4687 C C . SER C 3 154 ? -55.798 30.742 -62.419 1.00 36.29 160 SER O C 1
ATOM 4688 O O . SER C 3 154 ? -55.416 30.718 -63.591 1.00 36.50 160 SER O O 1
ATOM 4691 N N . GLU C 3 155 ? -56.808 31.501 -62.008 1.00 37.73 161 GLU O N 1
ATOM 4692 C CA . GLU C 3 155 ? -57.487 32.404 -62.927 1.00 39.35 161 GLU O CA 1
ATOM 4693 C C . GLU C 3 155 ? -56.575 33.553 -63.331 1.00 39.29 161 GLU O C 1
ATOM 4694 O O . GLU C 3 155 ? -56.615 34.007 -64.468 1.00 39.73 161 GLU O O 1
ATOM 4700 N N . LEU C 3 156 ? -55.738 34.008 -62.405 1.00 38.67 162 LEU O N 1
ATOM 4701 C CA . LEU C 3 156 ? -54.767 35.054 -62.715 1.00 38.53 162 LEU O CA 1
ATOM 4702 C C . LEU C 3 156 ? -53.763 34.552 -63.746 1.00 40.09 162 LEU O C 1
ATOM 4703 O O . LEU C 3 156 ? -53.353 35.284 -64.643 1.00 40.08 162 LEU O O 1
ATOM 4708 N N . GLU C 3 157 ? -53.387 33.287 -63.619 1.00 42.15 163 GLU O N 1
ATOM 4709 C CA . GLU C 3 157 ? -52.396 32.694 -64.503 1.00 44.95 163 GLU O CA 1
ATOM 4710 C C . GLU C 3 157 ? -52.910 32.465 -65.923 1.00 46.61 163 GLU O C 1
ATOM 4711 O O . GLU C 3 157 ? -52.141 32.572 -66.877 1.00 46.80 163 GLU O O 1
ATOM 4717 N N . HIS C 3 158 ? -54.200 32.164 -66.061 1.00 48.25 164 HIS O N 1
ATOM 4718 C CA . HIS C 3 158 ? -54.802 31.884 -67.369 1.00 49.98 164 HIS O CA 1
ATOM 4719 C C . HIS C 3 158 ? -54.519 32.976 -68.399 1.00 51.27 164 HIS O C 1
ATOM 4720 O O . HIS C 3 158 ? -54.199 32.687 -69.552 1.00 51.51 164 HIS O O 1
ATOM 4727 N N . HIS C 3 159 ? -54.634 34.229 -67.974 1.00 52.16 165 HIS O N 1
ATOM 4728 C CA . HIS C 3 159 ? -54.553 35.357 -68.893 1.00 53.08 165 HIS O CA 1
ATOM 4729 C C . HIS C 3 159 ? -53.175 36.019 -68.882 1.00 53.74 165 HIS O C 1
ATOM 4730 O O . HIS C 3 159 ? -52.368 35.800 -67.974 1.00 54.10 165 HIS O O 1
#